Protein AF-A0A947VJC9-F1 (afdb_monomer_lite)

Structure (mmCIF, N/CA/C/O backbone):
data_AF-A0A947VJC9-F1
#
_entry.id   AF-A0A947VJC9-F1
#
loop_
_atom_site.group_PDB
_atom_site.id
_atom_site.type_symbol
_atom_site.label_atom_id
_atom_site.label_alt_id
_atom_site.label_comp_id
_atom_site.label_asym_id
_atom_site.label_entity_id
_atom_site.label_seq_id
_atom_site.pdbx_PDB_ins_code
_atom_site.Cartn_x
_atom_site.Cartn_y
_atom_site.Cartn_z
_atom_site.occupancy
_atom_site.B_iso_or_equiv
_atom_site.auth_seq_id
_atom_site.auth_comp_id
_atom_site.auth_asym_id
_atom_site.auth_atom_id
_atom_site.pdbx_PDB_model_num
ATOM 1 N N . MET A 1 1 ? -37.170 -2.877 5.486 1.00 34.12 1 MET A N 1
ATOM 2 C CA . MET A 1 1 ? -37.169 -4.333 5.222 1.00 34.12 1 MET A CA 1
ATOM 3 C C . MET A 1 1 ? -37.040 -5.030 6.568 1.00 34.12 1 MET A C 1
ATOM 5 O O . MET A 1 1 ? -36.328 -4.511 7.409 1.00 34.12 1 MET A O 1
ATOM 9 N N . LYS A 1 2 ? -37.844 -6.070 6.814 1.00 31.94 2 LYS A N 1
ATOM 10 C CA . LYS A 1 2 ? -38.142 -6.626 8.148 1.00 31.94 2 LYS A CA 1
ATOM 11 C C . LYS A 1 2 ? -36.897 -7.096 8.914 1.00 31.94 2 LYS A C 1
ATOM 13 O O . LYS A 1 2 ? -36.089 -7.818 8.334 1.00 31.94 2 LYS A O 1
ATOM 18 N N . ASP A 1 3 ? -36.850 -6.745 10.205 1.00 37.00 3 ASP A N 1
ATOM 19 C CA . ASP A 1 3 ? -36.039 -7.368 11.258 1.00 37.00 3 ASP A CA 1
ATOM 20 C C . ASP A 1 3 ? -35.996 -8.887 11.060 1.00 37.00 3 ASP A C 1
ATOM 22 O O . ASP A 1 3 ? -37.000 -9.583 11.232 1.00 37.00 3 ASP A O 1
ATOM 26 N N . LYS A 1 4 ? -34.836 -9.401 10.654 1.00 36.41 4 LYS A N 1
ATOM 27 C CA . LYS A 1 4 ? -34.482 -10.798 10.877 1.00 36.41 4 LYS A CA 1
ATOM 28 C C . LYS A 1 4 ? -33.610 -10.811 12.116 1.00 36.41 4 LYS A C 1
ATOM 30 O O . LYS A 1 4 ? -32.575 -10.152 12.118 1.00 36.41 4 LYS A O 1
ATOM 35 N N . ASP A 1 5 ? -34.053 -11.556 13.122 1.00 39.16 5 ASP A N 1
ATOM 36 C CA . ASP A 1 5 ? -33.359 -11.826 14.378 1.00 39.16 5 ASP A CA 1
ATOM 37 C C . ASP A 1 5 ? -31.853 -12.035 14.158 1.00 39.16 5 ASP A C 1
ATOM 39 O O . ASP A 1 5 ? -31.393 -13.120 13.784 1.00 39.16 5 ASP A O 1
ATOM 43 N N . GLN A 1 6 ? -31.075 -10.974 14.380 1.00 43.41 6 GLN A N 1
ATOM 44 C CA . GLN A 1 6 ? -29.622 -11.040 14.402 1.00 43.41 6 GLN A CA 1
ATOM 45 C C . GLN A 1 6 ? -29.234 -11.748 15.700 1.00 43.41 6 GLN A C 1
ATOM 47 O O . GLN A 1 6 ? -29.295 -11.177 16.789 1.00 43.41 6 GLN A O 1
ATOM 52 N N . LYS A 1 7 ? -28.892 -13.037 15.596 1.00 36.41 7 LYS A N 1
ATOM 53 C CA . LYS A 1 7 ? -28.404 -13.829 16.727 1.00 36.41 7 LYS A CA 1
ATOM 54 C C . LYS A 1 7 ? -27.118 -13.206 17.270 1.00 36.41 7 LYS A C 1
ATOM 56 O O . LYS A 1 7 ? -26.070 -13.280 16.637 1.00 36.41 7 LYS A O 1
ATOM 61 N N . LEU A 1 8 ? -27.211 -12.643 18.471 1.00 37.38 8 LEU A N 1
ATOM 62 C CA . LEU A 1 8 ? -26.071 -12.259 19.290 1.00 37.38 8 LEU A CA 1
ATOM 63 C C . LEU A 1 8 ? -25.320 -13.541 19.689 1.00 37.38 8 LEU A C 1
ATOM 65 O O . LEU A 1 8 ? -25.836 -14.345 20.465 1.00 37.38 8 LEU A O 1
ATOM 69 N N . ILE A 1 9 ? -24.128 -13.763 19.137 1.00 42.69 9 ILE A N 1
ATOM 70 C CA . ILE A 1 9 ? -23.233 -14.836 19.583 1.00 42.69 9 ILE A CA 1
ATOM 71 C C . ILE A 1 9 ? -22.059 -14.169 20.294 1.00 42.69 9 ILE A C 1
ATOM 73 O O . ILE A 1 9 ? -21.168 -13.619 19.652 1.00 42.69 9 ILE A O 1
ATOM 77 N N . ILE A 1 10 ? -22.080 -14.200 21.625 1.00 43.31 10 ILE A N 1
ATOM 78 C CA . ILE A 1 10 ? -20.975 -13.726 22.461 1.00 43.31 10 ILE A CA 1
ATOM 79 C C . ILE A 1 10 ? -19.990 -14.888 22.611 1.00 43.31 10 ILE A C 1
ATOM 81 O O . ILE A 1 10 ? -20.355 -15.947 23.120 1.00 43.31 10 ILE A O 1
ATOM 85 N N . VAL A 1 11 ? -18.749 -14.707 22.155 1.00 43.03 11 VAL A N 1
ATOM 86 C CA . VAL A 1 11 ? -17.674 -15.703 22.296 1.00 43.03 11 VAL A CA 1
ATOM 87 C C . VAL A 1 11 ? -16.457 -15.036 22.925 1.00 43.03 11 VAL A C 1
ATOM 89 O O . VAL A 1 11 ? -15.949 -14.059 22.390 1.00 43.03 11 VAL A O 1
ATOM 92 N N . ASN A 1 12 ? -15.970 -15.571 24.044 1.00 43.56 12 ASN A N 1
ATOM 93 C CA . ASN A 1 12 ? -14.820 -15.023 24.766 1.00 43.56 12 ASN A CA 1
ATOM 94 C C . ASN A 1 12 ? -13.503 -15.545 24.177 1.00 43.56 12 ASN A C 1
ATOM 96 O O . ASN A 1 12 ? -13.323 -16.758 24.056 1.00 43.56 12 ASN A O 1
ATOM 100 N N . ILE A 1 13 ? -12.566 -14.652 23.831 1.00 37.91 13 ILE A N 1
ATOM 101 C CA . ILE A 1 13 ? -11.264 -15.031 23.257 1.00 37.91 13 ILE A CA 1
ATOM 102 C C . ILE A 1 13 ? -10.127 -14.260 23.945 1.00 37.91 13 ILE A C 1
ATOM 104 O O . ILE A 1 13 ? -10.183 -13.047 24.129 1.00 37.91 13 ILE A O 1
ATOM 108 N N . ASN A 1 14 ? -9.072 -14.987 24.319 1.00 36.19 14 ASN A N 1
ATOM 109 C CA . ASN A 1 14 ? -7.915 -14.493 25.068 1.00 36.19 14 ASN A CA 1
ATOM 110 C C . ASN A 1 14 ? -6.825 -13.953 24.117 1.00 36.19 14 ASN A C 1
ATOM 112 O O . ASN A 1 14 ? -6.162 -14.748 23.449 1.00 36.19 14 ASN A O 1
ATOM 116 N N . LYS A 1 15 ? -6.585 -12.632 24.064 1.00 40.75 15 LYS A N 1
ATOM 117 C CA . LYS A 1 15 ? -5.381 -12.037 23.436 1.00 40.75 15 LYS A CA 1
ATOM 118 C C . LYS A 1 15 ? -4.952 -10.754 24.162 1.00 40.75 15 LYS A C 1
ATOM 120 O O . LYS A 1 15 ? -5.742 -9.834 24.335 1.00 40.75 15 LYS A O 1
ATOM 125 N N . GLY A 1 16 ? -3.684 -10.690 24.576 1.00 34.56 16 GLY A N 1
ATOM 126 C CA . GLY A 1 16 ? -3.100 -9.533 25.264 1.00 34.56 16 GLY A CA 1
ATOM 127 C C . GLY A 1 16 ? -2.801 -8.365 24.316 1.00 34.56 16 GLY A C 1
ATOM 128 O O . GLY A 1 16 ? -2.115 -8.548 23.312 1.00 34.56 16 GLY A O 1
ATOM 129 N N . GLY A 1 17 ? -3.294 -7.169 24.655 1.00 36.22 17 GLY A N 1
ATOM 130 C CA . GLY A 1 17 ? -3.069 -5.909 23.934 1.00 36.22 17 GLY A CA 1
ATOM 131 C C . GLY A 1 17 ? -2.468 -4.801 24.814 1.00 36.22 17 GLY A C 1
ATOM 132 O O . GLY A 1 17 ? -2.410 -4.926 26.039 1.00 36.22 17 GLY A O 1
ATOM 133 N N . LEU A 1 18 ? -1.989 -3.729 24.170 1.00 40.00 18 LEU A N 1
ATOM 134 C CA . LEU A 1 18 ? -1.391 -2.544 24.803 1.00 40.00 18 LEU A CA 1
ATOM 135 C C . LEU A 1 18 ? -2.399 -1.802 25.696 1.00 40.00 18 LEU A C 1
ATOM 137 O O . LEU A 1 18 ? -3.535 -1.576 25.296 1.00 40.00 18 LEU A O 1
ATOM 141 N N . ARG A 1 19 ? -1.954 -1.420 26.899 1.00 44.56 19 ARG A N 1
ATOM 142 C CA . ARG A 1 19 ? -2.780 -0.851 27.974 1.00 44.56 19 ARG A CA 1
ATOM 143 C C . ARG A 1 19 ? -2.652 0.672 28.027 1.00 44.56 19 ARG A C 1
ATOM 145 O O . ARG A 1 19 ? -1.543 1.196 27.940 1.00 44.56 19 ARG A O 1
ATOM 152 N N . MET A 1 20 ? -3.764 1.368 28.240 1.00 46.03 20 MET A N 1
ATOM 153 C CA . MET A 1 20 ? -3.780 2.774 28.653 1.00 46.03 20 MET A CA 1
ATOM 154 C C . MET A 1 20 ? -4.302 2.892 30.086 1.00 46.03 20 MET A C 1
ATOM 156 O O . MET A 1 20 ? -5.408 2.440 30.395 1.00 46.03 20 MET A O 1
ATOM 160 N N . GLU A 1 21 ? -3.508 3.495 30.973 1.00 45.31 21 GLU A N 1
ATOM 161 C CA . GLU A 1 21 ? -3.906 3.759 32.357 1.00 45.31 21 GLU A CA 1
ATOM 162 C C . GLU A 1 21 ? -5.056 4.780 32.391 1.00 45.31 21 GLU A C 1
ATOM 164 O O . GLU A 1 21 ? -4.903 5.920 31.968 1.00 45.31 21 GLU A O 1
ATOM 169 N N . GLY A 1 22 ? -6.229 4.357 32.876 1.00 63.53 22 GLY A N 1
ATOM 170 C CA . GLY A 1 22 ? -7.389 5.227 33.127 1.00 63.53 22 GLY A CA 1
ATOM 171 C C . GLY A 1 22 ? -8.618 4.962 32.252 1.00 63.53 22 GLY A C 1
ATOM 172 O O . GLY A 1 22 ? -9.729 5.145 32.740 1.00 63.53 22 GLY A O 1
ATOM 173 N N . GLN A 1 23 ? -8.450 4.455 31.027 1.00 78.75 23 GLN A N 1
ATOM 174 C CA . GLN A 1 23 ? -9.573 4.111 30.139 1.00 78.75 23 GLN A CA 1
ATOM 175 C C . GLN A 1 23 ? -10.245 2.786 30.537 1.00 78.75 23 GLN A C 1
ATOM 177 O O . GLN A 1 23 ? -9.590 1.841 30.989 1.00 78.75 23 GLN A O 1
ATOM 182 N N . LEU A 1 24 ? -11.563 2.708 30.376 1.00 87.94 24 LEU A N 1
ATOM 183 C CA . LEU A 1 24 ? -12.359 1.499 30.599 1.00 87.94 24 LEU A CA 1
ATOM 184 C C . LEU A 1 24 ? -12.407 0.637 29.335 1.00 87.94 24 LEU A C 1
ATOM 186 O O . LEU A 1 24 ? -12.288 -0.585 29.444 1.00 87.94 24 LEU A O 1
ATOM 190 N N . ILE A 1 25 ? -12.518 1.259 28.159 1.00 91.19 25 ILE A N 1
ATOM 191 C CA . ILE A 1 25 ? -12.404 0.600 26.854 1.00 91.19 25 ILE A CA 1
ATOM 192 C C . ILE A 1 25 ? -10.943 0.706 26.407 1.00 91.19 25 ILE A C 1
ATOM 194 O O . ILE A 1 25 ? -10.449 1.787 26.112 1.00 91.19 25 ILE A O 1
ATOM 198 N N . GLN A 1 26 ? -10.230 -0.418 26.381 1.00 88.75 26 GLN A N 1
ATOM 199 C CA . GLN A 1 26 ? -8.794 -0.455 26.084 1.00 88.75 26 GLN A CA 1
ATOM 200 C C . GLN A 1 26 ? -8.506 -0.526 24.581 1.00 88.75 26 GLN A C 1
ATOM 202 O O . GLN A 1 26 ? -7.529 0.050 24.107 1.00 88.75 26 GLN A O 1
ATOM 207 N N . LYS A 1 27 ? -9.337 -1.258 23.831 1.00 90.75 27 LYS A N 1
ATOM 208 C CA . LYS A 1 27 ? -9.209 -1.430 22.378 1.00 90.75 27 LYS A CA 1
ATOM 209 C C . LYS A 1 27 ? -10.552 -1.860 21.798 1.00 90.75 27 LYS A C 1
ATOM 211 O O . LYS A 1 27 ? -11.236 -2.687 22.397 1.00 90.75 27 LYS A O 1
ATOM 216 N N . VAL A 1 28 ? -10.883 -1.365 20.613 1.00 94.38 28 VAL A N 1
ATOM 217 C CA . VAL A 1 28 ? -11.927 -1.937 19.754 1.00 94.38 28 VAL A CA 1
ATOM 218 C C . VAL A 1 28 ? -11.266 -2.302 18.436 1.00 94.38 28 VAL A C 1
ATOM 220 O O . VAL A 1 28 ? -10.436 -1.548 17.935 1.00 94.38 28 VAL A O 1
ATOM 223 N N . THR A 1 29 ? -11.565 -3.481 17.909 1.00 94.88 29 THR A N 1
ATOM 224 C CA . THR A 1 29 ? -11.017 -3.947 16.632 1.00 94.88 29 THR A CA 1
ATOM 225 C C . THR A 1 29 ? -12.048 -4.768 15.887 1.00 94.88 29 THR A C 1
ATOM 227 O O . THR A 1 29 ? -13.005 -5.274 16.477 1.00 94.88 29 THR A O 1
ATOM 230 N N . VAL A 1 30 ? -11.818 -4.886 14.591 1.00 97.06 30 VAL A N 1
ATOM 231 C CA . VAL A 1 30 ? -12.555 -5.751 13.684 1.00 97.06 30 VAL A CA 1
ATOM 232 C C . VAL A 1 30 ? -11.605 -6.822 13.131 1.00 97.06 30 VAL A C 1
ATOM 234 O O . VAL A 1 30 ? -10.379 -6.684 13.232 1.00 97.06 30 VAL A O 1
ATOM 237 N N . ASP A 1 31 ? -12.127 -7.930 12.612 1.00 96.62 31 ASP A N 1
ATOM 238 C CA . ASP A 1 31 ? -11.303 -9.076 12.204 1.00 96.62 31 ASP A CA 1
ATOM 239 C C . ASP A 1 31 ? -10.547 -8.868 10.886 1.00 96.62 31 ASP A C 1
ATOM 241 O O . ASP A 1 31 ? -9.434 -9.377 10.752 1.00 96.62 31 ASP A O 1
ATOM 245 N N . LYS A 1 32 ? -11.083 -8.054 9.972 1.00 98.19 32 LYS A N 1
ATOM 246 C CA . LYS A 1 32 ? -10.480 -7.713 8.676 1.00 98.19 32 LYS A CA 1
ATOM 247 C C . LYS A 1 32 ? -10.286 -6.211 8.477 1.00 98.19 32 LYS A C 1
ATOM 249 O O . LYS A 1 32 ? -11.039 -5.406 9.021 1.00 98.19 32 LYS A O 1
ATOM 254 N N . ALA A 1 33 ? -9.307 -5.847 7.650 1.00 97.94 33 ALA A N 1
ATOM 255 C CA . ALA A 1 33 ? -9.028 -4.465 7.246 1.00 97.94 33 ALA A CA 1
ATOM 256 C C . ALA A 1 33 ? -10.012 -3.899 6.202 1.00 97.94 33 ALA A C 1
ATOM 258 O O . ALA A 1 33 ? -10.068 -2.682 6.013 1.00 97.94 33 ALA A O 1
ATOM 259 N N . GLN A 1 34 ? -10.742 -4.772 5.504 1.00 97.81 34 GLN A N 1
ATOM 260 C CA . GLN A 1 34 ? -11.760 -4.437 4.512 1.00 97.81 34 GLN A CA 1
ATOM 261 C C . GLN A 1 34 ? -12.725 -5.617 4.344 1.00 97.81 34 GLN A C 1
ATOM 263 O O . GLN A 1 34 ? -12.320 -6.773 4.503 1.00 97.81 34 GLN A O 1
ATOM 268 N N . TYR A 1 35 ? -13.987 -5.321 4.029 1.00 98.25 35 TYR A N 1
ATOM 269 C CA . TYR A 1 35 ? -15.042 -6.320 3.862 1.00 98.25 35 TYR A CA 1
ATOM 270 C C . TYR A 1 35 ? -15.726 -6.227 2.501 1.00 98.25 35 TYR A C 1
ATOM 272 O O . TYR A 1 35 ? -15.687 -5.196 1.825 1.00 98.25 35 TYR A O 1
ATOM 280 N N . HIS A 1 36 ? -16.423 -7.304 2.156 1.00 97.56 36 HIS A N 1
ATOM 281 C CA . HIS A 1 36 ? -17.307 -7.401 1.001 1.00 97.56 36 HIS A CA 1
ATOM 282 C C . HIS A 1 36 ? -18.792 -7.465 1.410 1.00 97.56 36 HIS A C 1
ATOM 284 O O . HIS A 1 36 ? -19.112 -7.840 2.546 1.00 97.56 36 HIS A O 1
ATOM 290 N N . PRO A 1 37 ? -19.725 -7.118 0.500 1.00 97.81 37 PRO A N 1
ATOM 291 C CA . PRO A 1 37 ? -21.156 -7.195 0.778 1.00 97.81 37 PRO A CA 1
ATOM 292 C C . PRO A 1 37 ? -21.568 -8.602 1.248 1.00 97.81 37 PRO A C 1
ATOM 294 O O . PRO A 1 37 ? -21.155 -9.611 0.675 1.00 97.81 37 PRO A O 1
ATOM 297 N N . GLY A 1 38 ? -22.403 -8.686 2.288 1.00 96.88 38 GLY A N 1
ATOM 298 C CA . GLY A 1 38 ? -22.889 -9.959 2.841 1.00 96.88 38 GLY A CA 1
ATOM 299 C C . GLY A 1 38 ? -21.963 -10.653 3.849 1.00 96.88 38 GLY A C 1
ATOM 300 O O . GLY A 1 38 ? -22.408 -11.601 4.511 1.00 96.88 38 GLY A O 1
ATOM 301 N N . GLU A 1 39 ? -20.712 -10.202 3.994 1.00 97.56 39 GLU A N 1
ATOM 302 C CA . GLU A 1 39 ? -19.786 -10.737 4.994 1.00 97.56 39 GLU A CA 1
ATOM 303 C C . GLU A 1 39 ? -20.212 -10.398 6.432 1.00 97.56 39 GLU A C 1
ATOM 305 O O . GLU A 1 39 ? -21.032 -9.514 6.694 1.00 97.56 39 GLU A O 1
ATOM 310 N N . TRP A 1 40 ? -19.643 -11.130 7.388 1.00 97.56 40 TRP A N 1
ATOM 311 C CA . TRP A 1 40 ? -19.801 -10.854 8.811 1.00 97.56 40 TRP A CA 1
ATOM 312 C C . TRP A 1 40 ? -18.608 -10.056 9.319 1.00 97.56 40 TRP A C 1
ATOM 314 O O . TRP A 1 40 ? -17.470 -10.488 9.162 1.00 97.56 40 TRP A O 1
ATOM 324 N N . VAL A 1 41 ? -18.885 -8.939 9.985 1.00 97.75 41 VAL A N 1
ATOM 325 C CA . VAL A 1 41 ? -17.895 -8.175 10.747 1.00 97.75 41 VAL A CA 1
ATOM 326 C C . VAL A 1 41 ? -17.874 -8.720 12.168 1.00 97.75 41 VAL A C 1
ATOM 328 O O . VAL A 1 41 ? -18.897 -8.669 12.862 1.00 97.75 41 VAL A O 1
ATOM 331 N N . LYS A 1 42 ? -16.726 -9.225 12.622 1.00 97.38 42 LYS A N 1
ATOM 332 C CA . LYS A 1 42 ? -16.504 -9.605 14.020 1.00 97.38 42 LYS A CA 1
ATOM 333 C C . LYS A 1 42 ? -15.892 -8.425 14.765 1.00 97.38 42 LYS A C 1
ATOM 335 O O . LYS A 1 42 ? -14.744 -8.058 14.546 1.00 97.38 42 LYS A O 1
ATOM 340 N N . ILE A 1 43 ? -16.651 -7.867 15.695 1.00 96.94 43 ILE A N 1
ATOM 341 C CA . ILE A 1 43 ? -16.249 -6.741 16.536 1.00 96.94 43 ILE A CA 1
ATOM 342 C C . ILE A 1 43 ? -15.754 -7.283 17.876 1.00 96.94 43 ILE A C 1
ATOM 344 O O . ILE A 1 43 ? -16.488 -7.994 18.560 1.00 96.94 43 ILE A O 1
ATOM 348 N N . GLU A 1 44 ? -14.539 -6.918 18.281 1.00 95.00 44 GLU A N 1
ATOM 349 C CA . GLU A 1 44 ? -13.958 -7.297 19.573 1.00 95.00 44 GLU A CA 1
ATOM 350 C C . GLU A 1 44 ? -13.663 -6.048 20.413 1.00 95.00 44 GLU A C 1
ATOM 352 O O . GLU A 1 44 ? -12.865 -5.190 20.030 1.00 95.00 44 GLU A O 1
ATOM 357 N N . ILE A 1 45 ? -14.306 -5.955 21.578 1.00 94.38 45 ILE A N 1
ATOM 358 C CA . ILE A 1 45 ? -14.205 -4.838 22.521 1.00 94.38 45 ILE A CA 1
ATOM 359 C C . ILE A 1 45 ? -13.425 -5.313 23.745 1.00 94.38 45 ILE A C 1
ATOM 361 O O . ILE A 1 45 ? -13.931 -6.083 24.559 1.00 94.38 45 ILE A O 1
ATOM 365 N N . PHE A 1 46 ? -12.195 -4.843 23.900 1.00 91.50 46 PHE A N 1
ATOM 366 C CA . PHE A 1 46 ? -11.343 -5.157 25.041 1.00 91.50 46 PHE A CA 1
ATOM 367 C C . PHE A 1 46 ? -11.578 -4.136 26.145 1.00 91.50 46 PHE A C 1
ATOM 369 O O . PHE A 1 46 ? -11.366 -2.936 25.953 1.00 91.50 46 PHE A O 1
ATOM 376 N N . LEU A 1 47 ? -12.001 -4.614 27.312 1.00 89.06 47 LEU A N 1
ATOM 377 C CA . LEU A 1 47 ? -12.197 -3.778 28.491 1.00 89.06 47 LEU A CA 1
ATOM 378 C C . LEU A 1 47 ? -10.985 -3.865 29.422 1.00 89.06 47 LEU A C 1
ATOM 380 O O . LEU A 1 47 ? -10.152 -4.766 29.318 1.00 89.06 47 LEU A O 1
ATOM 384 N N . LYS A 1 48 ? -10.884 -2.914 30.351 1.00 86.88 48 LYS A N 1
ATOM 385 C CA . LYS A 1 48 ? -9.830 -2.897 31.368 1.00 86.88 48 LYS A CA 1
ATOM 386 C C . LYS A 1 48 ? -9.803 -4.211 32.161 1.00 86.88 48 LYS A C 1
ATOM 388 O O . LYS A 1 48 ? -10.832 -4.704 32.616 1.00 86.88 48 LYS A O 1
ATOM 393 N N . GLU A 1 49 ? -8.608 -4.752 32.381 1.00 81.94 49 GLU A N 1
ATOM 394 C CA . GLU A 1 49 ? -8.425 -5.953 33.200 1.00 81.94 49 GLU A CA 1
ATOM 395 C C . GLU A 1 49 ? -8.992 -5.751 34.617 1.00 81.94 49 GLU A C 1
ATOM 397 O O . GLU A 1 49 ? -8.831 -4.690 35.226 1.00 81.94 49 GLU A O 1
ATOM 402 N N . GLY A 1 50 ? -9.696 -6.763 35.134 1.00 78.81 50 GLY A N 1
ATOM 403 C CA . GLY A 1 50 ? -10.338 -6.707 36.450 1.00 78.81 50 GLY A CA 1
ATOM 404 C C . GLY A 1 50 ? -11.580 -5.810 36.527 1.00 78.81 50 GLY A C 1
ATOM 405 O O . GLY A 1 50 ? -12.132 -5.651 37.618 1.00 78.81 50 GLY A O 1
ATOM 406 N N . ILE A 1 51 ? -12.056 -5.245 35.406 1.00 80.81 51 ILE A N 1
ATOM 407 C CA . ILE A 1 51 ? -13.290 -4.443 35.375 1.00 80.81 51 ILE A CA 1
ATOM 408 C C . ILE A 1 51 ? -14.497 -5.234 35.879 1.00 80.81 51 ILE A C 1
ATOM 410 O O . ILE A 1 51 ? -15.357 -4.659 36.541 1.00 80.81 51 ILE A O 1
ATOM 414 N N . SER A 1 52 ? -14.517 -6.553 35.653 1.00 78.44 52 SER A N 1
ATOM 415 C CA . SER A 1 52 ? -15.591 -7.453 36.077 1.00 78.44 52 SER A CA 1
ATOM 416 C C . SER A 1 52 ? -15.898 -7.342 37.570 1.00 78.44 52 SER A C 1
ATOM 418 O O . SER A 1 52 ? -17.064 -7.313 37.964 1.00 78.44 52 SER A O 1
ATOM 420 N N . ASN A 1 53 ? -14.875 -7.147 38.402 1.00 79.19 53 ASN A N 1
ATOM 421 C CA . ASN A 1 53 ? -15.028 -6.981 39.848 1.00 79.19 53 ASN A CA 1
ATOM 422 C C . ASN A 1 53 ? -15.806 -5.708 40.227 1.00 79.19 53 ASN A C 1
ATOM 424 O O . ASN A 1 53 ? -16.497 -5.697 41.245 1.00 79.19 53 ASN A O 1
ATOM 428 N N . ASN A 1 54 ? -15.751 -4.672 39.385 1.00 80.44 54 ASN A N 1
ATOM 429 C CA . ASN A 1 54 ? -16.274 -3.329 39.650 1.00 80.44 54 ASN A CA 1
ATOM 430 C C . ASN A 1 54 ? -17.568 -2.990 38.890 1.00 80.44 54 ASN A C 1
ATOM 432 O O . ASN A 1 54 ? -18.095 -1.888 39.071 1.00 80.44 54 ASN A O 1
ATOM 436 N N . ILE A 1 55 ? -18.064 -3.908 38.051 1.00 82.62 55 ILE A N 1
ATOM 437 C CA . ILE A 1 55 ? -19.344 -3.764 37.348 1.00 82.62 55 ILE A CA 1
ATOM 438 C C . ILE A 1 55 ? -20.485 -3.768 38.363 1.00 82.62 55 ILE A C 1
ATOM 440 O O . ILE A 1 55 ? -20.614 -4.709 39.162 1.00 82.62 55 ILE A O 1
ATOM 444 N N . THR A 1 56 ? -21.326 -2.738 38.284 1.00 83.56 56 THR A N 1
ATOM 445 C CA . THR A 1 56 ? -22.627 -2.667 38.946 1.00 83.56 56 THR A CA 1
ATOM 446 C C . THR A 1 56 ? -23.712 -2.552 37.877 1.00 83.56 56 THR A C 1
ATOM 448 O O . THR A 1 56 ? -24.026 -3.546 37.234 1.00 83.56 56 THR A O 1
ATOM 451 N N . ASN A 1 57 ? -24.266 -1.368 37.637 1.00 85.50 57 ASN A N 1
ATOM 452 C CA . ASN A 1 57 ? -25.245 -1.122 36.581 1.00 85.50 57 ASN A CA 1
ATOM 453 C C . ASN A 1 57 ? -24.550 -0.462 35.383 1.00 85.50 57 ASN A C 1
ATOM 455 O O . ASN A 1 57 ? -24.779 0.715 35.079 1.00 85.50 57 ASN A O 1
ATOM 459 N N . ASP A 1 58 ? -23.635 -1.219 34.783 1.00 91.44 58 ASP A N 1
ATOM 460 C CA . ASP A 1 58 ? -22.762 -0.771 33.705 1.00 91.44 58 ASP A CA 1
ATOM 461 C C . ASP A 1 58 ? -23.226 -1.386 32.377 1.00 91.44 58 ASP A C 1
ATOM 463 O O . ASP A 1 58 ? -23.608 -2.561 32.311 1.00 91.44 58 ASP A O 1
ATOM 467 N N . ASN A 1 59 ? -23.196 -0.593 31.312 1.00 93.06 59 ASN A N 1
ATOM 468 C CA . ASN A 1 59 ? -23.696 -0.965 29.993 1.00 93.06 59 ASN A CA 1
ATOM 469 C C . ASN A 1 59 ? -22.758 -0.481 28.882 1.00 93.06 59 ASN A C 1
ATOM 471 O O . ASN A 1 59 ? -22.221 0.627 28.935 1.00 93.06 59 ASN A O 1
ATOM 475 N N . LEU A 1 60 ? -22.585 -1.316 27.857 1.00 94.00 60 LEU A N 1
ATOM 476 C CA . LEU A 1 60 ? -21.956 -0.930 26.597 1.00 94.00 60 LEU A CA 1
ATOM 477 C C . LEU A 1 60 ? -23.035 -0.635 25.569 1.00 94.00 60 LEU A C 1
ATOM 479 O O . LEU A 1 60 ? -23.870 -1.490 25.285 1.00 94.00 60 LEU A O 1
ATOM 483 N N . LYS A 1 61 ? -22.977 0.546 24.967 1.00 96.25 61 LYS A N 1
ATOM 484 C CA . LYS A 1 61 ? -23.735 0.856 23.761 1.00 96.25 61 LYS A CA 1
ATOM 485 C C . LYS A 1 61 ? -22.823 0.695 22.551 1.00 96.25 61 LYS A C 1
ATOM 487 O O . LYS A 1 61 ? -21.745 1.286 22.538 1.00 96.25 61 LYS A O 1
ATOM 492 N N . VAL A 1 62 ? -23.252 -0.095 21.572 1.00 96.88 62 VAL A N 1
ATOM 493 C CA . VAL A 1 62 ? -22.516 -0.371 20.329 1.00 96.88 62 VAL A CA 1
ATOM 494 C C . VAL A 1 62 ? -23.347 0.144 19.162 1.00 96.88 62 VAL A C 1
ATOM 496 O O . VAL A 1 62 ? -24.481 -0.301 18.974 1.00 96.88 62 VAL A O 1
ATOM 499 N N . GLU A 1 63 ? -22.797 1.087 18.402 1.00 97.62 63 GLU A N 1
ATOM 500 C CA . GLU A 1 63 ? -23.478 1.755 17.290 1.00 97.62 63 GLU A CA 1
ATOM 501 C C . GLU A 1 63 ? -22.657 1.598 15.996 1.00 97.62 63 GLU A C 1
ATOM 503 O O . GLU A 1 63 ? -21.456 1.873 15.998 1.00 97.62 63 GLU A O 1
ATOM 508 N N . ILE A 1 64 ? -23.301 1.157 14.907 1.00 97.94 64 ILE A N 1
ATOM 509 C CA . ILE A 1 64 ? -22.734 1.150 13.545 1.00 97.94 64 ILE A CA 1
ATOM 510 C C . ILE A 1 64 ? -23.494 2.174 12.711 1.00 97.94 64 ILE A C 1
ATOM 512 O O . ILE A 1 64 ? -24.713 2.064 12.532 1.00 97.94 64 ILE A O 1
ATOM 516 N N . ASN A 1 65 ? -22.763 3.170 12.219 1.00 96.31 65 ASN A N 1
ATOM 517 C CA . ASN A 1 65 ? -23.323 4.434 11.759 1.00 96.31 65 ASN A CA 1
ATOM 518 C C . ASN A 1 65 ? -22.735 4.846 10.407 1.00 96.31 65 ASN A C 1
ATOM 520 O O . ASN A 1 65 ? -21.548 4.659 10.164 1.00 96.31 65 ASN A O 1
ATOM 524 N N . ASP A 1 66 ? -23.529 5.525 9.593 1.00 94.88 66 ASP A N 1
ATOM 525 C CA . ASP A 1 66 ? -23.059 6.369 8.495 1.00 94.88 66 ASP A CA 1
ATOM 526 C C . ASP A 1 66 ? -23.605 7.775 8.732 1.00 94.88 66 ASP A C 1
ATOM 528 O O . ASP A 1 66 ? -24.813 8.005 8.642 1.00 94.88 66 ASP A O 1
ATOM 532 N N . LEU A 1 67 ? -22.717 8.702 9.097 1.00 92.50 67 LEU A N 1
ATOM 533 C CA . LEU A 1 67 ? -23.107 10.002 9.647 1.00 92.50 67 LEU A CA 1
ATOM 534 C C . LEU A 1 67 ? -24.170 9.823 10.753 1.00 92.50 67 LEU A C 1
ATOM 536 O O . LEU A 1 67 ? -23.923 9.127 11.740 1.00 92.50 67 LEU A O 1
ATOM 540 N N . ASP A 1 68 ? -25.344 10.431 10.580 1.00 91.00 68 ASP A N 1
ATOM 541 C CA . ASP A 1 68 ? -26.460 10.380 11.526 1.00 91.00 68 ASP A CA 1
ATOM 542 C C . ASP A 1 68 ? -27.354 9.140 11.349 1.00 91.00 68 ASP A C 1
ATOM 544 O O . ASP A 1 68 ? -28.200 8.853 12.204 1.00 91.00 68 ASP A O 1
ATOM 548 N N . TYR A 1 69 ? -27.188 8.394 10.253 1.00 93.38 69 TYR A N 1
ATOM 549 C CA . TYR A 1 69 ? -27.961 7.187 9.994 1.00 93.38 69 TYR A CA 1
ATOM 550 C C . TYR A 1 69 ? -27.375 6.000 10.766 1.00 93.38 69 TYR A C 1
ATOM 552 O O . TYR A 1 69 ? -26.190 5.686 10.661 1.00 93.38 69 TYR A O 1
ATOM 560 N N . ARG A 1 70 ? -28.217 5.312 11.544 1.00 93.75 70 ARG A N 1
ATOM 561 C CA . ARG A 1 70 ? -27.815 4.166 12.373 1.00 93.75 70 ARG A CA 1
ATOM 562 C C . ARG A 1 70 ? -28.265 2.864 11.727 1.00 93.75 70 ARG A C 1
ATOM 564 O O . ARG A 1 70 ? -29.463 2.609 11.635 1.00 93.75 70 ARG A O 1
ATOM 571 N N . PHE A 1 71 ? -27.303 2.034 11.343 1.00 93.81 71 PHE A N 1
ATOM 572 C CA . PHE A 1 71 ? -27.535 0.697 10.792 1.00 93.81 71 PHE A CA 1
ATOM 573 C C . PHE A 1 71 ? -27.678 -0.365 11.875 1.00 93.81 71 PHE A C 1
ATOM 575 O O . PHE A 1 71 ? -28.423 -1.330 11.718 1.00 93.81 71 PHE A O 1
ATOM 582 N N . TYR A 1 72 ? -26.956 -0.189 12.976 1.00 93.31 72 TYR A N 1
ATOM 583 C CA . TYR A 1 72 ? -26.986 -1.094 14.111 1.00 93.31 72 TYR A CA 1
ATOM 584 C C . TYR A 1 72 ? -26.875 -0.291 15.398 1.00 93.31 72 TYR A C 1
ATOM 586 O O . TYR A 1 72 ? -26.099 0.659 15.488 1.00 93.31 72 TYR A O 1
ATOM 594 N N . ASN A 1 73 ? -27.662 -0.668 16.397 1.00 93.94 73 ASN A N 1
ATOM 595 C CA . ASN A 1 73 ? -27.619 -0.062 17.716 1.00 93.94 73 ASN A CA 1
ATOM 596 C C . ASN A 1 73 ? -28.067 -1.099 18.741 1.00 93.94 73 ASN A C 1
ATOM 598 O O . ASN A 1 73 ? -29.231 -1.497 18.746 1.00 93.94 73 ASN A O 1
ATOM 602 N N . THR A 1 74 ? -27.154 -1.502 19.617 1.00 93.19 74 THR A N 1
ATOM 603 C CA . THR A 1 74 ? -27.451 -2.435 20.704 1.00 93.19 74 THR A CA 1
ATOM 604 C C . THR A 1 74 ? -26.902 -1.926 22.028 1.00 93.19 74 THR A C 1
ATOM 606 O O . THR A 1 74 ? -25.958 -1.132 22.079 1.00 93.19 74 THR A O 1
ATOM 609 N N . GLU A 1 75 ? -27.511 -2.393 23.109 1.00 92.56 75 GLU A N 1
ATOM 610 C CA . GLU A 1 75 ? -27.099 -2.115 24.475 1.00 92.56 75 GLU A CA 1
ATOM 611 C C . GLU A 1 75 ? -26.850 -3.441 25.195 1.00 92.56 75 GLU A C 1
ATOM 613 O O . GLU A 1 75 ? -27.723 -4.304 25.262 1.00 92.56 75 GLU A O 1
ATOM 618 N N . ILE A 1 76 ? -25.647 -3.598 25.738 1.00 89.44 76 ILE A N 1
ATOM 619 C CA . ILE A 1 76 ? -25.188 -4.808 26.414 1.00 89.44 76 ILE A CA 1
ATOM 620 C C . ILE A 1 76 ? -25.056 -4.491 27.896 1.00 89.44 76 ILE A C 1
ATOM 622 O O . ILE A 1 76 ? -24.244 -3.649 28.289 1.00 89.44 76 ILE A O 1
ATOM 626 N N . ARG A 1 77 ? -25.828 -5.180 28.734 1.00 88.44 77 ARG A N 1
ATOM 627 C CA . ARG A 1 77 ? -25.729 -5.057 30.190 1.00 88.44 77 ARG A CA 1
ATOM 628 C C . ARG A 1 77 ? -24.568 -5.901 30.693 1.00 88.44 77 ARG A C 1
ATOM 630 O O . ARG A 1 77 ? -24.633 -7.125 30.700 1.00 88.44 77 ARG A O 1
ATOM 637 N N . LEU A 1 78 ? -23.503 -5.251 31.152 1.00 85.12 78 LEU A N 1
ATOM 638 C CA . LEU A 1 78 ? -22.280 -5.956 31.535 1.00 85.12 78 LEU A CA 1
ATOM 639 C C . LEU A 1 78 ? -22.439 -6.787 32.815 1.00 85.12 78 LEU A C 1
ATOM 641 O O . LEU A 1 78 ? -21.691 -7.740 33.022 1.00 85.12 78 LEU A O 1
ATOM 645 N N . ILE A 1 79 ? -23.423 -6.465 33.662 1.00 82.31 79 ILE A N 1
ATOM 646 C CA . ILE A 1 79 ? -23.727 -7.255 34.864 1.00 82.31 79 ILE A CA 1
ATOM 647 C C . ILE A 1 79 ? -24.129 -8.695 34.527 1.00 82.31 79 ILE A C 1
ATOM 649 O O . ILE A 1 79 ? -23.795 -9.610 35.276 1.00 82.31 79 ILE A O 1
ATOM 653 N N . GLU A 1 80 ? -24.775 -8.899 33.378 1.00 80.00 80 GLU A N 1
ATOM 654 C CA . GLU A 1 80 ? -25.206 -10.213 32.889 1.00 80.00 80 GLU A CA 1
ATOM 655 C C . GLU A 1 80 ? -24.017 -11.052 32.395 1.00 80.00 80 GLU A C 1
ATOM 657 O O . GLU A 1 80 ? -24.105 -12.272 32.350 1.00 80.00 80 GLU A O 1
ATOM 662 N N . LEU A 1 81 ? -22.880 -10.408 32.101 1.00 76.69 81 LEU A N 1
ATOM 663 C CA . LEU A 1 81 ? -21.658 -11.028 31.576 1.00 76.69 81 LEU A CA 1
ATOM 664 C C . LEU A 1 81 ? -20.525 -11.089 32.613 1.00 76.69 81 LEU A C 1
ATOM 666 O O . LEU A 1 81 ? -19.398 -11.454 32.285 1.00 76.69 81 LEU A O 1
ATOM 670 N N . LYS A 1 82 ? -20.783 -10.714 33.874 1.00 74.31 82 LYS A N 1
ATOM 671 C CA . LYS A 1 82 ? -19.745 -10.512 34.901 1.00 74.31 82 LYS A CA 1
ATOM 672 C C . LYS A 1 82 ? -18.844 -11.735 35.129 1.00 74.31 82 LYS A C 1
ATOM 674 O O . LYS A 1 82 ? -17.655 -11.550 35.372 1.00 74.31 82 LYS A O 1
ATOM 679 N N . GLN A 1 83 ? -19.394 -12.951 35.063 1.00 65.81 83 GLN A N 1
ATOM 680 C CA . GLN A 1 83 ? -18.630 -14.200 35.236 1.00 65.81 83 GLN A CA 1
ATOM 681 C C . GLN A 1 83 ? -17.866 -14.615 33.968 1.00 65.81 83 GLN A C 1
ATOM 683 O O . GLN A 1 83 ? -16.840 -15.283 34.066 1.00 65.81 83 GLN A O 1
ATOM 688 N N . ASP A 1 84 ? -18.333 -14.168 32.803 1.00 65.81 84 ASP A N 1
ATOM 689 C CA . ASP A 1 84 ? -17.814 -14.549 31.489 1.00 65.81 84 ASP A CA 1
ATOM 690 C C . ASP A 1 84 ? -16.798 -13.542 30.928 1.00 65.81 84 ASP A C 1
ATOM 692 O O . ASP A 1 84 ? -16.057 -13.852 29.995 1.00 65.81 84 ASP A O 1
ATOM 696 N N . LEU A 1 85 ? -16.720 -12.341 31.512 1.00 67.31 85 LEU A N 1
ATOM 697 C CA . LEU A 1 85 ? -15.773 -11.284 31.154 1.00 67.31 85 LEU A CA 1
ATOM 698 C C . LEU A 1 85 ? -14.336 -11.675 31.524 1.00 67.31 85 LEU A C 1
ATOM 700 O O . LEU A 1 85 ? -13.778 -11.243 32.533 1.00 67.31 85 LEU A O 1
ATOM 704 N N . THR A 1 86 ? -13.734 -12.499 30.670 1.00 62.91 86 THR A N 1
ATOM 705 C CA . THR A 1 86 ? -12.352 -12.962 30.814 1.00 62.91 86 THR A CA 1
ATOM 706 C C . THR A 1 86 ? -11.351 -12.026 30.137 1.00 62.91 86 THR A C 1
ATOM 708 O O . THR A 1 86 ? -10.220 -11.948 30.610 1.00 62.91 86 THR A O 1
ATOM 711 N N . SER A 1 87 ? -11.732 -11.286 29.078 1.00 70.38 87 SER A N 1
ATOM 712 C CA . SER A 1 87 ? -10.856 -10.302 28.395 1.00 70.38 87 SER A CA 1
ATOM 713 C C . SER A 1 87 ? -11.551 -9.337 27.414 1.00 70.38 87 SER A C 1
ATOM 715 O O . SER A 1 87 ? -11.131 -8.184 27.305 1.00 70.38 87 SER A O 1
ATOM 717 N N . SER A 1 88 ? -12.590 -9.767 26.689 1.00 85.69 88 SER A N 1
ATOM 718 C CA . SER A 1 88 ? -13.266 -8.946 25.670 1.00 85.69 88 SER A CA 1
ATOM 719 C C . SER A 1 88 ? -14.746 -9.303 25.505 1.00 85.69 88 SER A C 1
ATOM 721 O O . SER A 1 88 ? -15.173 -10.394 25.870 1.00 85.69 88 SER A O 1
ATOM 723 N N . VAL A 1 89 ? -15.525 -8.371 24.952 1.00 90.19 89 VAL A N 1
ATOM 724 C CA . VAL A 1 89 ? -16.897 -8.586 24.472 1.00 90.19 89 VAL A CA 1
ATOM 725 C C . VAL A 1 89 ? -16.853 -8.709 22.953 1.00 90.19 89 VAL A C 1
ATOM 727 O O . VAL A 1 89 ? -16.264 -7.854 22.292 1.00 90.19 89 VAL A O 1
ATOM 730 N N . VAL A 1 90 ? -17.471 -9.752 22.399 1.00 91.56 90 VAL A N 1
ATOM 731 C CA . VAL A 1 90 ? -17.472 -10.019 20.954 1.00 91.56 90 VAL A CA 1
ATOM 732 C C . VAL A 1 90 ? -18.883 -9.918 20.392 1.00 91.56 90 VAL A C 1
ATOM 734 O O . VAL A 1 90 ? -19.821 -10.477 20.962 1.00 91.56 90 VAL A O 1
ATOM 737 N N . LEU A 1 91 ? -19.018 -9.207 19.275 1.00 93.31 91 LEU A N 1
ATOM 738 C CA . LEU A 1 91 ? -20.256 -9.062 18.515 1.00 93.31 91 LEU A CA 1
ATOM 739 C C . LEU A 1 91 ? -20.023 -9.413 17.050 1.00 93.31 91 LEU A C 1
ATOM 741 O O . LEU A 1 91 ? -18.914 -9.286 16.537 1.00 93.31 91 LEU A O 1
ATOM 745 N N . PHE A 1 92 ? -21.098 -9.799 16.375 1.00 95.50 92 PHE A N 1
ATOM 746 C CA . PHE A 1 92 ? -21.102 -10.043 14.942 1.00 95.50 92 PHE A CA 1
ATOM 747 C C . PHE A 1 92 ? -22.202 -9.211 14.297 1.00 95.50 92 PHE A C 1
ATOM 749 O O . PHE A 1 92 ? -23.339 -9.214 14.775 1.00 95.50 92 PHE A O 1
ATOM 756 N N . TRP A 1 93 ? -21.872 -8.524 13.210 1.00 95.81 93 TRP A N 1
ATOM 757 C CA . TRP A 1 93 ? -22.841 -7.800 12.394 1.00 95.81 93 TRP A CA 1
ATOM 758 C C . TRP A 1 93 ? -22.723 -8.252 10.942 1.00 95.81 93 TRP A C 1
ATOM 760 O O . TRP A 1 93 ? -21.625 -8.280 10.391 1.00 95.81 93 TRP A O 1
ATOM 770 N N . GLN A 1 94 ? -23.845 -8.646 10.339 1.00 96.19 94 GLN A N 1
ATOM 771 C CA . GLN A 1 94 ? -23.871 -9.037 8.935 1.00 96.19 94 GLN A CA 1
ATOM 772 C C . GLN A 1 94 ? -24.076 -7.803 8.063 1.00 96.19 94 GLN A C 1
ATOM 774 O O . GLN A 1 94 ? -25.062 -7.080 8.231 1.00 96.19 94 GLN A O 1
ATOM 779 N N . ILE A 1 95 ? -23.168 -7.606 7.116 1.00 96.31 95 ILE A N 1
ATOM 780 C CA . ILE A 1 95 ? -23.224 -6.513 6.153 1.00 96.31 95 ILE A CA 1
ATOM 781 C C . ILE A 1 95 ? -24.404 -6.748 5.193 1.00 96.31 95 ILE A C 1
ATOM 783 O O . ILE A 1 95 ? -24.510 -7.839 4.623 1.00 96.31 95 ILE A O 1
ATOM 787 N N . PRO A 1 96 ? -25.292 -5.759 4.981 1.00 94.81 96 PRO A N 1
ATOM 788 C CA . PRO A 1 96 ? -26.333 -5.856 3.959 1.00 94.81 96 PRO A CA 1
ATOM 789 C C . PRO A 1 96 ? -25.734 -6.050 2.556 1.00 94.81 96 PRO A C 1
ATOM 791 O O . PRO A 1 96 ? -24.708 -5.460 2.227 1.00 94.81 96 PRO A O 1
ATOM 794 N N . ILE A 1 97 ? -26.361 -6.881 1.720 1.00 95.50 97 ILE A N 1
ATOM 795 C CA . ILE A 1 97 ? -25.817 -7.265 0.402 1.00 95.50 97 ILE A CA 1
ATOM 796 C C . ILE A 1 97 ? -25.819 -6.102 -0.605 1.00 95.50 97 ILE A C 1
ATOM 798 O O . ILE A 1 97 ? -25.094 -6.131 -1.591 1.00 95.50 97 ILE A O 1
ATOM 802 N N . GLU A 1 98 ? -26.640 -5.088 -0.351 1.00 94.25 98 GLU A N 1
ATOM 803 C CA . GLU A 1 98 ? -26.793 -3.870 -1.146 1.00 94.25 98 GLU A CA 1
ATOM 804 C C . GLU A 1 98 ? -25.731 -2.788 -0.868 1.00 94.25 98 GLU A C 1
ATOM 806 O O . GLU A 1 98 ? -25.808 -1.701 -1.438 1.00 94.25 98 GLU A O 1
ATOM 811 N N . MET A 1 99 ? -24.779 -3.046 0.036 1.00 92.88 99 MET A N 1
ATOM 812 C CA . MET A 1 99 ? -23.704 -2.107 0.379 1.00 92.88 99 MET A CA 1
ATOM 813 C C . MET A 1 99 ? -22.503 -2.351 -0.530 1.00 92.88 99 MET A C 1
ATOM 815 O O . MET A 1 99 ? -21.793 -3.334 -0.342 1.00 92.88 99 MET A O 1
ATOM 819 N N . HIS A 1 100 ? -22.287 -1.478 -1.510 1.00 91.75 100 HIS A N 1
ATOM 820 C CA . HIS A 1 100 ? -21.283 -1.648 -2.567 1.00 91.75 100 HIS A CA 1
ATOM 821 C C . HIS A 1 100 ? -20.047 -0.752 -2.378 1.00 91.75 100 HIS A C 1
ATOM 823 O O . HIS A 1 100 ? -18.965 -1.078 -2.874 1.00 91.75 100 HIS A O 1
ATOM 829 N N . PHE A 1 101 ? -20.187 0.384 -1.687 1.00 95.69 101 PHE A N 1
ATOM 830 C CA . PHE A 1 101 ? -19.071 1.264 -1.347 1.00 95.69 101 PHE A CA 1
ATOM 831 C C . PHE A 1 101 ? -19.402 2.172 -0.159 1.00 95.69 101 PHE A C 1
ATOM 833 O O . PHE A 1 101 ? -19.716 3.357 -0.306 1.00 95.69 101 PHE A O 1
ATOM 840 N N . GLU A 1 102 ? -19.300 1.623 1.047 1.00 95.25 102 GLU A N 1
ATOM 841 C CA . GLU A 1 102 ? -19.694 2.313 2.271 1.00 95.25 102 GLU A CA 1
ATOM 842 C C . GLU A 1 102 ? -18.598 2.252 3.331 1.00 95.25 102 GLU A C 1
ATOM 844 O O . GLU A 1 102 ? -17.999 1.211 3.584 1.00 95.25 102 GLU A O 1
ATOM 849 N N . GLY A 1 103 ? -18.359 3.388 3.981 1.00 97.06 103 GLY A N 1
ATOM 850 C CA . GLY A 1 103 ? -17.608 3.467 5.226 1.00 97.06 103 GLY A CA 1
ATOM 851 C C . GLY A 1 103 ? -18.579 3.533 6.396 1.00 97.06 103 GLY A C 1
ATOM 852 O O . GLY A 1 103 ? -19.561 4.277 6.345 1.00 97.06 103 GLY A O 1
ATOM 853 N N . PHE A 1 104 ? -18.305 2.768 7.448 1.00 98.00 104 PHE A N 1
ATOM 854 C CA . PHE A 1 104 ? -19.099 2.761 8.669 1.00 98.00 104 PHE A CA 1
ATOM 855 C C . PHE A 1 104 ? -18.271 3.249 9.848 1.00 98.00 104 PHE A C 1
ATOM 857 O O . PHE A 1 104 ? -17.103 2.901 10.018 1.00 98.00 104 PHE A O 1
ATOM 864 N N . GLY A 1 105 ? -18.902 4.047 10.697 1.00 97.88 105 GLY A N 1
ATOM 865 C CA . GLY A 1 105 ? -18.417 4.366 12.025 1.00 97.88 105 GLY A CA 1
ATOM 866 C C . GLY A 1 105 ? -18.839 3.298 13.013 1.00 97.88 105 GLY A C 1
ATOM 867 O O . GLY A 1 105 ? -20.016 2.954 13.062 1.00 97.88 105 GLY A O 1
ATOM 868 N N . LEU A 1 106 ? -17.897 2.821 13.817 1.00 97.88 106 LEU A N 1
ATOM 869 C CA . LEU A 1 106 ? -18.141 1.924 14.938 1.00 97.88 106 LEU A CA 1
ATOM 870 C C . LEU A 1 106 ? -17.884 2.690 16.235 1.00 97.88 106 LEU A C 1
ATOM 872 O O . LEU A 1 106 ? -16.735 2.958 16.586 1.00 97.88 106 LEU A O 1
ATOM 876 N N . ASP A 1 107 ? -18.959 3.041 16.934 1.00 97.44 107 ASP A N 1
ATOM 877 C CA . ASP A 1 107 ? -18.916 3.831 18.161 1.00 97.44 107 ASP A CA 1
ATOM 878 C C . ASP A 1 107 ? -19.316 2.961 19.364 1.00 97.44 107 ASP A C 1
ATOM 880 O O . ASP A 1 107 ? -20.430 2.436 19.435 1.00 97.44 107 ASP A O 1
ATOM 884 N N . ILE A 1 108 ? -18.403 2.819 20.328 1.00 96.88 108 ILE A N 1
ATOM 885 C CA . ILE A 1 108 ? -18.606 2.088 21.583 1.00 96.88 108 ILE A CA 1
ATOM 886 C C . ILE A 1 108 ? -18.652 3.088 22.732 1.00 96.88 108 ILE A C 1
ATOM 888 O O . ILE A 1 108 ? -17.722 3.871 22.918 1.00 96.88 108 ILE A O 1
ATOM 892 N N . LYS A 1 109 ? -19.712 3.053 23.536 1.00 96.38 109 LYS A N 1
ATOM 893 C CA . LYS A 1 109 ? -19.893 3.948 24.687 1.00 96.38 109 LYS A CA 1
ATOM 894 C C . LYS A 1 109 ? -20.092 3.131 25.954 1.00 96.38 109 LYS A C 1
ATOM 896 O O . LYS A 1 109 ? -21.019 2.325 26.027 1.00 96.38 109 LYS A O 1
ATOM 901 N N . TYR A 1 110 ? -19.239 3.354 26.948 1.00 94.19 110 TYR A N 1
ATOM 902 C CA . TYR A 1 110 ? -19.341 2.741 28.267 1.00 94.19 110 TYR A CA 1
ATOM 903 C C . TYR A 1 110 ? -20.101 3.668 29.206 1.00 94.19 110 TYR A C 1
ATOM 905 O O . TYR A 1 110 ? -19.672 4.791 29.484 1.00 94.19 110 TYR A O 1
ATOM 913 N N . TYR A 1 111 ? -21.198 3.170 29.754 1.00 93.44 111 TYR A N 1
ATOM 914 C CA . TYR A 1 111 ? -22.013 3.877 30.725 1.00 93.44 111 TYR A CA 1
ATOM 915 C C . TYR A 1 111 ? -21.950 3.179 32.084 1.00 93.44 111 TYR A C 1
ATOM 917 O O . TYR A 1 111 ? -21.960 1.954 32.171 1.00 93.44 111 TYR A O 1
ATOM 925 N N . LYS A 1 112 ? -21.922 3.973 33.156 1.00 90.69 112 LYS A N 1
ATOM 926 C CA . LYS A 1 112 ? -22.073 3.509 34.539 1.00 90.69 112 LYS A CA 1
ATOM 927 C C . LYS A 1 112 ? -23.186 4.301 35.196 1.00 90.69 112 LYS A C 1
ATOM 929 O O . LYS A 1 112 ? -23.128 5.527 35.224 1.00 90.69 112 LYS A O 1
ATOM 934 N N . ASN A 1 113 ? -24.215 3.625 35.707 1.00 88.25 113 ASN A N 1
ATOM 935 C CA . ASN A 1 113 ? -25.392 4.287 36.286 1.00 88.25 113 ASN A CA 1
ATOM 936 C C . ASN A 1 113 ? -26.001 5.354 35.345 1.00 88.25 113 ASN A C 1
ATOM 938 O O . ASN A 1 113 ? -26.398 6.427 35.796 1.00 88.25 113 ASN A O 1
ATOM 942 N N . LYS A 1 114 ? -26.068 5.062 34.036 1.00 88.31 114 LYS A N 1
ATOM 943 C CA . LYS A 1 114 ? -26.531 5.969 32.959 1.00 88.31 114 LYS A CA 1
ATOM 944 C C . LYS A 1 114 ? -25.637 7.183 32.660 1.00 88.31 114 LYS A C 1
ATOM 946 O O . LYS A 1 114 ? -25.972 7.958 31.768 1.00 88.31 114 LYS A O 1
ATOM 951 N N . GLN A 1 115 ? -24.504 7.347 33.336 1.00 91.44 115 GLN A N 1
ATOM 952 C CA . GLN A 1 115 ? -23.516 8.372 33.003 1.00 91.44 115 GLN A CA 1
ATOM 953 C C . GLN A 1 115 ? -22.493 7.810 32.014 1.00 91.44 115 GLN A C 1
ATOM 955 O O . GLN A 1 115 ? -21.982 6.713 32.226 1.00 91.44 115 GLN A O 1
ATOM 960 N N . LEU A 1 116 ? -22.202 8.548 30.939 1.00 92.69 116 LEU A N 1
ATOM 961 C CA . LEU A 1 116 ? -21.137 8.191 30.001 1.00 92.69 116 LEU A CA 1
ATOM 962 C C . LEU A 1 116 ? -19.787 8.337 30.713 1.00 92.69 116 LEU A C 1
ATOM 964 O O . LEU A 1 116 ? -19.453 9.429 31.169 1.00 92.69 116 LEU A O 1
ATOM 968 N N . MET A 1 117 ? -19.043 7.241 30.812 1.00 93.12 117 MET A N 1
ATOM 969 C CA . MET A 1 117 ? -17.744 7.198 31.491 1.00 93.12 117 MET A CA 1
ATOM 970 C C . MET A 1 117 ? -16.581 7.136 30.510 1.00 93.12 117 MET A C 1
ATOM 972 O O . MET A 1 117 ? -15.514 7.664 30.804 1.00 93.12 117 MET A O 1
ATOM 976 N N . ASP A 1 118 ? -16.776 6.459 29.380 1.00 94.06 118 ASP A N 1
ATOM 977 C CA . ASP A 1 118 ? -15.739 6.268 28.374 1.00 94.06 118 ASP A CA 1
ATOM 978 C C . ASP A 1 118 ? -16.362 6.023 26.996 1.00 94.06 118 ASP A C 1
ATOM 980 O O . ASP A 1 118 ? -17.517 5.594 26.887 1.00 94.06 118 ASP A O 1
ATOM 984 N N . SER A 1 119 ? -15.597 6.275 25.942 1.00 95.12 119 SER A N 1
ATOM 985 C CA . SER A 1 119 ? -16.008 5.997 24.571 1.00 95.12 119 SER A CA 1
ATOM 986 C C . SER A 1 119 ? -14.818 5.688 23.680 1.00 95.12 119 SER A C 1
ATOM 988 O O . SER A 1 119 ? -13.754 6.286 23.827 1.00 95.12 119 SER A O 1
ATOM 990 N N . TYR A 1 120 ? -15.037 4.817 22.705 1.00 95.12 120 TYR A N 1
ATOM 991 C CA . TYR A 1 120 ? -14.066 4.479 21.679 1.00 95.12 120 TYR A CA 1
ATOM 992 C C . TYR A 1 120 ? -14.745 4.504 20.314 1.00 95.12 120 TYR A C 1
ATOM 994 O O . TYR A 1 120 ? -15.855 3.992 20.171 1.00 95.12 120 TYR A O 1
ATOM 1002 N N . SER A 1 121 ? -14.069 5.067 19.320 1.00 95.38 121 SER A N 1
ATOM 1003 C CA . SER A 1 121 ? -14.563 5.146 17.948 1.00 95.38 121 SER A CA 1
ATOM 1004 C C . SER A 1 121 ? -13.511 4.601 16.993 1.00 95.38 121 SER A C 1
ATOM 1006 O O . SER A 1 121 ? -12.330 4.894 17.141 1.00 95.38 121 SER A O 1
ATOM 1008 N N . THR A 1 122 ? -13.954 3.826 16.012 1.00 96.31 122 THR A N 1
ATOM 1009 C CA . THR A 1 122 ? -13.158 3.368 14.864 1.00 96.31 122 THR A CA 1
ATOM 1010 C C . THR A 1 122 ? -14.080 3.282 13.642 1.00 96.31 122 THR A C 1
ATOM 1012 O O . THR A 1 122 ? -15.209 3.791 13.674 1.00 96.31 122 THR A O 1
ATOM 1015 N N . GLY A 1 123 ? -13.625 2.672 12.556 1.00 96.12 123 GLY A N 1
ATOM 1016 C CA . GLY A 1 123 ? -14.450 2.399 11.391 1.00 96.12 123 GLY A CA 1
ATOM 1017 C C . GLY A 1 123 ? -14.038 1.125 10.674 1.00 96.12 123 GLY A C 1
ATOM 1018 O O . GLY A 1 123 ? -13.046 0.492 11.016 1.00 96.12 123 GLY A O 1
ATOM 1019 N N . PHE A 1 124 ? -14.833 0.749 9.689 1.00 97.81 124 PHE A N 1
ATOM 1020 C CA . PHE A 1 124 ? -14.517 -0.282 8.706 1.00 97.81 124 PHE A CA 1
ATOM 1021 C C . PHE A 1 124 ? -15.250 0.073 7.412 1.00 97.81 124 PHE A C 1
ATOM 1023 O O . PHE A 1 124 ? -16.210 0.848 7.439 1.00 97.81 124 PHE A O 1
ATOM 1030 N N . ASP A 1 125 ? -14.802 -0.457 6.282 1.00 97.31 125 ASP A N 1
ATOM 1031 C CA . ASP A 1 125 ? -15.438 -0.224 4.990 1.00 97.31 125 ASP A CA 1
ATOM 1032 C C . ASP A 1 125 ? -15.877 -1.524 4.316 1.00 97.31 125 ASP A C 1
ATOM 1034 O O . ASP A 1 125 ? -15.371 -2.616 4.586 1.00 97.31 125 ASP A O 1
ATOM 1038 N N . VAL A 1 126 ? -16.858 -1.369 3.436 1.00 97.75 126 VAL A N 1
ATOM 1039 C CA . VAL A 1 126 ? -17.420 -2.417 2.593 1.00 97.75 126 VAL A CA 1
ATOM 1040 C C . VAL A 1 126 ? -17.246 -1.986 1.147 1.00 97.75 126 VAL A C 1
ATOM 1042 O O . VAL A 1 126 ? -17.667 -0.890 0.771 1.00 97.75 126 VAL A O 1
ATOM 1045 N N . VAL A 1 127 ? -16.617 -2.843 0.349 1.00 97.38 127 VAL A N 1
ATOM 1046 C CA . VAL A 1 127 ? -16.336 -2.597 -1.068 1.00 97.38 127 VAL A CA 1
ATOM 1047 C C . VAL A 1 127 ? -16.660 -3.833 -1.905 1.00 97.38 127 VAL A C 1
ATOM 1049 O O . VAL A 1 127 ? -16.539 -4.966 -1.440 1.00 97.38 127 VAL A O 1
ATOM 1052 N N . GLU A 1 128 ? -16.999 -3.651 -3.175 1.00 96.12 128 GLU A N 1
ATOM 1053 C CA . GLU A 1 128 ? -17.063 -4.756 -4.142 1.00 96.12 128 GLU A CA 1
ATOM 1054 C C . GLU A 1 128 ? -15.671 -5.181 -4.612 1.00 96.12 128 GLU A C 1
ATOM 1056 O O . GLU A 1 128 ? -15.395 -6.365 -4.808 1.00 96.12 128 GLU A O 1
ATOM 1061 N N . LYS A 1 129 ? -14.782 -4.204 -4.800 1.00 96.25 129 LYS A N 1
ATOM 1062 C CA . LYS A 1 129 ? -13.410 -4.399 -5.263 1.00 96.25 129 LYS A CA 1
ATOM 1063 C C . LYS A 1 129 ? -12.452 -3.618 -4.372 1.00 96.25 129 LYS A C 1
ATOM 1065 O O . LYS A 1 129 ? -12.700 -2.461 -4.037 1.00 96.25 129 LYS A O 1
ATOM 1070 N N . TRP A 1 130 ? -11.321 -4.238 -4.037 1.00 97.12 130 TRP A N 1
ATOM 1071 C CA . TRP A 1 130 ? -10.335 -3.684 -3.099 1.00 97.12 130 TRP A CA 1
ATOM 1072 C C . TRP A 1 130 ? -9.893 -2.256 -3.462 1.00 97.12 130 TRP A C 1
ATOM 1074 O O . TRP A 1 130 ? -9.726 -1.389 -2.599 1.00 97.12 130 TRP A O 1
ATOM 1084 N N . PHE A 1 131 ? -9.771 -1.987 -4.765 1.00 96.75 131 PHE A N 1
ATOM 1085 C CA . PHE A 1 131 ? -9.288 -0.724 -5.312 1.00 96.75 131 PHE A CA 1
ATOM 1086 C C . PHE A 1 131 ? -10.283 0.435 -5.187 1.00 96.75 131 PHE A C 1
ATOM 1088 O O . PHE A 1 131 ? -9.946 1.555 -5.567 1.00 96.75 131 PHE A O 1
ATOM 1095 N N . GLN A 1 132 ? -11.490 0.223 -4.650 1.00 97.50 132 GLN A N 1
ATOM 1096 C CA . GLN A 1 132 ? -12.404 1.325 -4.333 1.00 97.50 132 GLN A CA 1
ATOM 1097 C C . GLN A 1 132 ? -11.904 2.163 -3.147 1.00 97.50 132 GLN A C 1
ATOM 1099 O O . GLN A 1 132 ? -12.153 3.369 -3.125 1.00 97.50 132 GLN A O 1
ATOM 1104 N N . ALA A 1 133 ? -11.151 1.568 -2.212 1.00 97.56 133 ALA A N 1
ATOM 1105 C CA . ALA A 1 133 ? -10.518 2.285 -1.101 1.00 97.56 133 ALA A CA 1
ATOM 1106 C C . ALA A 1 133 ? -9.131 1.715 -0.728 1.00 97.56 133 ALA A C 1
ATOM 1108 O O . ALA A 1 133 ? -8.969 1.151 0.351 1.00 97.56 133 ALA A O 1
ATOM 1109 N N . PRO A 1 134 ? -8.114 1.849 -1.595 1.00 98.19 134 PRO A N 1
ATOM 1110 C CA . PRO A 1 134 ? -6.818 1.190 -1.448 1.00 98.19 134 PRO A CA 1
ATOM 1111 C C . PRO A 1 134 ? -5.926 1.876 -0.398 1.00 98.19 134 PRO A C 1
ATOM 1113 O O . PRO A 1 134 ? -5.188 2.821 -0.686 1.00 98.19 134 PRO A O 1
ATOM 1116 N N . ARG A 1 135 ? -5.957 1.386 0.842 1.00 98.75 135 ARG A N 1
ATOM 1117 C CA . ARG A 1 135 ? -5.111 1.862 1.947 1.00 98.75 135 ARG A CA 1
ATOM 1118 C C . ARG A 1 135 ? -3.819 1.050 1.957 1.00 98.75 135 ARG A C 1
ATOM 1120 O O . ARG A 1 135 ? -3.766 -0.046 2.514 1.00 98.75 135 ARG A O 1
ATOM 1127 N N . TYR A 1 136 ? -2.799 1.586 1.286 1.00 98.81 136 TYR A N 1
ATOM 1128 C CA . TYR A 1 136 ? -1.591 0.842 0.936 1.00 98.81 136 TYR A CA 1
ATOM 1129 C C . TYR A 1 136 ? -0.506 0.889 2.008 1.00 98.81 136 TYR A C 1
ATOM 1131 O O . TYR A 1 136 ? 0.024 1.951 2.326 1.00 98.81 136 TYR A O 1
ATOM 1139 N N . GLY A 1 137 ? -0.167 -0.280 2.548 1.00 98.81 137 GLY A N 1
ATOM 1140 C CA . GLY A 1 137 ? 0.968 -0.481 3.436 1.00 98.81 137 GLY A CA 1
ATOM 1141 C C . GLY A 1 137 ? 2.177 -1.135 2.775 1.00 98.81 137 GLY A C 1
ATOM 1142 O O . GLY A 1 137 ? 2.129 -1.529 1.611 1.00 98.81 137 GLY A O 1
ATOM 1143 N N . PHE A 1 138 ? 3.247 -1.320 3.548 1.00 98.88 138 PHE A N 1
ATOM 1144 C CA . PHE A 1 138 ? 4.442 -2.034 3.094 1.00 98.88 138 PHE A CA 1
ATOM 1145 C C . PHE A 1 138 ? 5.014 -3.012 4.134 1.00 98.88 138 PHE A C 1
ATOM 1147 O O . PHE A 1 138 ? 4.819 -2.864 5.345 1.00 98.88 138 PHE A O 1
ATOM 1154 N N . LEU A 1 139 ? 5.770 -3.986 3.633 1.00 98.88 139 LEU A N 1
ATOM 1155 C CA . LEU A 1 139 ? 6.700 -4.851 4.357 1.00 98.88 139 LEU A CA 1
ATOM 1156 C C . LEU A 1 139 ? 8.019 -4.894 3.576 1.00 98.88 139 LEU A C 1
ATOM 1158 O O . LEU A 1 139 ? 8.010 -4.951 2.348 1.00 98.88 139 LEU A O 1
ATOM 1162 N N . SER A 1 140 ? 9.149 -4.863 4.274 1.00 98.44 140 SER A N 1
ATOM 1163 C CA . SER A 1 140 ? 10.495 -4.856 3.682 1.00 98.44 140 SER A CA 1
ATOM 1164 C C . SER A 1 140 ? 11.518 -5.700 4.458 1.00 98.44 140 SER A C 1
ATOM 1166 O O . SER A 1 140 ? 12.670 -5.825 4.030 1.00 98.44 140 SER A O 1
ATOM 1168 N N . GLU A 1 141 ? 11.126 -6.310 5.585 1.00 98.12 141 GLU A N 1
ATOM 1169 C CA . GLU A 1 141 ? 11.973 -7.171 6.413 1.00 98.12 141 GLU A CA 1
ATOM 1170 C C . GLU A 1 141 ? 11.555 -8.651 6.326 1.00 98.12 141 GLU A C 1
ATOM 1172 O O . GLU A 1 141 ? 10.539 -9.066 6.899 1.00 98.12 141 GLU A O 1
ATOM 1177 N N . PHE A 1 142 ? 12.401 -9.488 5.715 1.00 98.44 142 PHE A N 1
ATOM 1178 C CA . PHE A 1 142 ? 12.147 -10.931 5.539 1.00 98.44 142 PHE A CA 1
ATOM 1179 C C . PHE A 1 142 ? 13.257 -11.832 6.101 1.00 98.44 142 PHE A C 1
ATOM 1181 O O . PHE A 1 142 ? 13.438 -12.956 5.638 1.00 98.44 142 PHE A O 1
ATOM 1188 N N . ASN A 1 143 ? 14.001 -11.346 7.102 1.00 97.50 143 ASN A N 1
ATOM 1189 C CA . ASN A 1 143 ? 15.116 -12.077 7.712 1.00 97.50 143 ASN A CA 1
ATOM 1190 C C . ASN A 1 143 ? 14.693 -13.469 8.239 1.00 97.50 143 ASN A C 1
ATOM 1192 O O . ASN A 1 143 ? 13.642 -13.557 8.881 1.00 97.50 143 ASN A O 1
ATOM 1196 N N . PRO A 1 144 ? 15.515 -14.527 8.071 1.00 97.31 144 PRO A N 1
ATOM 1197 C CA . PRO A 1 144 ? 15.205 -15.884 8.544 1.00 97.31 144 PRO A CA 1
ATOM 1198 C C . PRO A 1 144 ? 14.900 -15.999 10.045 1.00 97.31 144 PRO A C 1
ATOM 1200 O O . PRO A 1 144 ? 14.121 -16.859 10.451 1.00 97.31 144 PRO A O 1
ATOM 1203 N N . ASP A 1 145 ? 15.447 -15.105 10.870 1.00 96.56 145 ASP A N 1
ATOM 1204 C CA . ASP A 1 145 ? 15.252 -15.116 12.327 1.00 96.56 145 ASP A CA 1
ATOM 1205 C C . ASP A 1 145 ? 13.949 -14.435 12.788 1.00 96.56 145 ASP A C 1
ATOM 1207 O O . ASP A 1 145 ? 13.671 -14.365 13.992 1.00 96.56 145 ASP A O 1
ATOM 1211 N N . LYS A 1 146 ? 13.134 -13.906 11.859 1.00 96.56 146 LYS A N 1
ATOM 1212 C CA . LYS A 1 146 ? 11.885 -13.205 12.197 1.00 96.56 146 LYS A CA 1
ATOM 1213 C C . LYS A 1 146 ? 10.919 -14.171 12.884 1.00 96.56 146 LYS A C 1
ATOM 1215 O O . LYS A 1 146 ? 10.559 -15.215 12.338 1.00 96.56 146 LYS A O 1
ATOM 1220 N N . LYS A 1 147 ? 10.495 -13.817 14.100 1.00 96.94 147 LYS A N 1
ATOM 1221 C CA . LYS A 1 147 ? 9.634 -14.668 14.924 1.00 96.94 147 LYS A CA 1
ATOM 1222 C C . LYS A 1 147 ? 8.179 -14.532 14.507 1.00 96.94 147 LYS A C 1
ATOM 1224 O O . LYS A 1 147 ? 7.691 -13.441 14.228 1.00 96.94 147 LYS A O 1
ATOM 1229 N N . GLU A 1 148 ? 7.461 -15.642 14.613 1.00 96.94 148 GLU A N 1
ATOM 1230 C CA . GLU A 1 148 ? 6.026 -15.742 14.344 1.00 96.94 148 GLU A CA 1
ATOM 1231 C C . GLU A 1 148 ? 5.197 -14.677 15.082 1.00 96.94 148 GLU A C 1
ATOM 1233 O O . GLU A 1 148 ? 4.340 -14.006 14.512 1.00 96.94 148 GLU A O 1
ATOM 1238 N N . LYS A 1 149 ? 5.505 -14.468 16.367 1.00 96.88 149 LYS A N 1
ATOM 1239 C CA . LYS A 1 149 ? 4.840 -13.462 17.199 1.00 96.88 149 LYS A CA 1
ATOM 1240 C C . LYS A 1 149 ? 5.015 -12.044 16.646 1.00 96.88 149 LYS A C 1
ATOM 1242 O O . LYS A 1 149 ? 4.064 -11.271 16.689 1.00 96.88 149 LYS A O 1
ATOM 1247 N N . ASP A 1 150 ? 6.197 -11.716 16.128 1.00 96.88 150 ASP A N 1
ATOM 1248 C CA . ASP A 1 150 ? 6.499 -10.378 15.614 1.00 96.88 150 ASP A CA 1
ATOM 1249 C C . ASP A 1 150 ? 5.763 -10.129 14.289 1.00 96.88 150 ASP A C 1
ATOM 1251 O O . ASP A 1 150 ? 5.234 -9.038 14.081 1.00 96.88 150 ASP A O 1
ATOM 1255 N N . ILE A 1 151 ? 5.653 -11.158 13.435 1.00 98.31 151 ILE A N 1
ATOM 1256 C CA . ILE A 1 151 ? 4.843 -11.128 12.205 1.00 98.31 151 ILE A CA 1
ATOM 1257 C C . ILE A 1 151 ? 3.386 -10.799 12.545 1.00 98.31 151 ILE A C 1
ATOM 1259 O O . ILE A 1 151 ? 2.840 -9.815 12.043 1.00 98.31 151 ILE A O 1
ATOM 1263 N N . TYR A 1 152 ? 2.781 -11.570 13.454 1.00 98.06 152 TYR A N 1
ATOM 1264 C CA . TYR A 1 152 ? 1.397 -11.351 13.868 1.00 98.06 152 TYR A CA 1
ATOM 1265 C C . TYR A 1 152 ? 1.173 -9.979 14.499 1.00 98.06 152 TYR A C 1
ATOM 1267 O O . TYR A 1 152 ? 0.187 -9.318 14.189 1.00 98.06 152 TYR A O 1
ATOM 1275 N N . GLN A 1 153 ? 2.070 -9.532 15.380 1.00 97.44 153 GLN A N 1
ATOM 1276 C CA . GLN A 1 153 ? 1.925 -8.238 16.047 1.00 97.44 153 GLN A CA 1
ATOM 1277 C C . GLN A 1 153 ? 1.996 -7.068 15.064 1.00 97.44 153 GLN A C 1
ATOM 1279 O O . GLN A 1 153 ? 1.186 -6.147 15.165 1.00 97.44 153 GLN A O 1
ATOM 1284 N N . ARG A 1 154 ? 2.930 -7.100 14.106 1.00 98.19 154 ARG A N 1
ATOM 1285 C CA . ARG A 1 154 ? 3.064 -6.042 13.095 1.00 98.19 154 ARG A CA 1
ATOM 1286 C C . ARG A 1 154 ? 1.857 -6.000 12.161 1.00 98.19 154 ARG A C 1
ATOM 1288 O O . ARG A 1 154 ? 1.292 -4.929 11.963 1.00 98.19 154 ARG A O 1
ATOM 1295 N N . LEU A 1 155 ? 1.423 -7.150 11.649 1.00 98.62 155 LEU A N 1
ATOM 1296 C CA . LEU A 1 155 ? 0.287 -7.215 10.725 1.00 98.62 155 LEU A CA 1
ATOM 1297 C C . LEU A 1 155 ? -1.048 -6.896 11.409 1.00 98.62 155 LEU A C 1
ATOM 1299 O O . LEU A 1 155 ? -1.886 -6.226 10.815 1.00 98.62 155 LEU A O 1
ATOM 1303 N N . GLU A 1 156 ? -1.213 -7.248 12.686 1.00 97.62 156 GLU A N 1
ATOM 1304 C CA . GLU A 1 156 ? -2.360 -6.804 13.487 1.00 97.62 156 GLU A CA 1
ATOM 1305 C C . GLU A 1 156 ? -2.372 -5.274 13.647 1.00 97.62 156 GLU A C 1
ATOM 1307 O O . GLU A 1 156 ? -3.432 -4.658 13.560 1.00 97.62 156 GLU A O 1
ATOM 1312 N N . ILE A 1 157 ? -1.220 -4.628 13.866 1.00 98.25 157 ILE A N 1
ATOM 1313 C CA . ILE A 1 157 ? -1.140 -3.155 13.904 1.00 98.25 157 ILE A CA 1
ATOM 1314 C C . ILE A 1 157 ? -1.537 -2.560 12.548 1.00 98.25 157 ILE A C 1
ATOM 1316 O O . ILE A 1 157 ? -2.332 -1.627 12.513 1.00 98.25 157 ILE A O 1
ATOM 1320 N N . MET A 1 158 ? -1.039 -3.122 11.446 1.00 98.81 158 MET A N 1
ATOM 1321 C CA . MET A 1 158 ? -1.362 -2.666 10.089 1.00 98.81 158 MET A CA 1
ATOM 1322 C C . MET A 1 158 ? -2.857 -2.803 9.770 1.00 98.81 158 MET A C 1
ATOM 1324 O O . MET A 1 158 ? -3.457 -1.846 9.283 1.00 98.81 158 MET A O 1
ATOM 1328 N N . LYS A 1 159 ? -3.488 -3.922 10.151 1.00 98.38 159 LYS A N 1
ATOM 1329 C CA . LYS A 1 159 ? -4.948 -4.095 10.073 1.00 98.38 159 LYS A CA 1
ATOM 1330 C C . LYS A 1 159 ? -5.690 -3.046 10.907 1.00 98.38 159 LYS A C 1
ATOM 1332 O O . LYS A 1 159 ? -6.696 -2.517 10.461 1.00 98.38 159 LYS A O 1
ATOM 1337 N N . ASN A 1 160 ? -5.197 -2.702 12.100 1.00 96.75 160 ASN A N 1
ATOM 1338 C CA . ASN A 1 160 ? -5.811 -1.657 12.934 1.00 96.75 160 ASN A CA 1
ATOM 1339 C C . ASN A 1 160 ? -5.585 -0.227 12.397 1.00 96.75 160 ASN A C 1
ATOM 1341 O O . ASN A 1 160 ? -6.273 0.693 12.829 1.00 96.75 160 ASN A O 1
ATOM 1345 N N . PHE A 1 161 ? -4.660 -0.038 11.450 1.00 98.06 161 PHE A N 1
ATOM 1346 C CA . PHE A 1 161 ? -4.595 1.145 10.583 1.00 98.06 161 PHE A CA 1
ATOM 1347 C C . PHE A 1 161 ? -5.469 1.011 9.330 1.00 98.06 161 PHE A C 1
ATOM 1349 O O . PHE A 1 161 ? -5.394 1.853 8.443 1.00 98.06 161 PHE A O 1
ATOM 1356 N N . HIS A 1 162 ? -6.283 -0.038 9.223 1.00 98.38 162 HIS A N 1
ATOM 1357 C CA . HIS A 1 162 ? -7.123 -0.348 8.064 1.00 98.38 162 HIS A CA 1
ATOM 1358 C C . HIS A 1 162 ? -6.342 -0.574 6.768 1.00 98.38 162 HIS A C 1
ATOM 1360 O O . HIS A 1 162 ? -6.935 -0.523 5.696 1.00 98.38 162 HIS A O 1
ATOM 1366 N N . LEU A 1 163 ? -5.028 -0.817 6.816 1.00 98.81 163 LEU A N 1
ATOM 1367 C CA . LEU A 1 163 ? -4.264 -1.104 5.599 1.00 98.81 163 LEU A CA 1
ATOM 1368 C C . LEU A 1 163 ? -4.812 -2.395 4.988 1.00 98.81 163 LEU A C 1
ATOM 1370 O O . LEU A 1 163 ? -4.841 -3.409 5.669 1.00 98.81 163 LEU A O 1
ATOM 1374 N N . ASN A 1 164 ? -5.286 -2.350 3.744 1.00 98.69 164 ASN A N 1
ATOM 1375 C CA . ASN A 1 164 ? -5.987 -3.465 3.087 1.00 98.69 164 ASN A CA 1
ATOM 1376 C C . ASN A 1 164 ? -5.221 -4.035 1.891 1.00 98.69 164 ASN A C 1
ATOM 1378 O O . ASN A 1 164 ? -5.583 -5.080 1.361 1.00 98.69 164 ASN A O 1
ATOM 1382 N N . ILE A 1 165 ? -4.138 -3.380 1.491 1.00 98.50 165 ILE A N 1
ATOM 1383 C CA . ILE A 1 165 ? -3.174 -3.872 0.514 1.00 98.50 165 ILE A CA 1
ATOM 1384 C C . ILE A 1 165 ? -1.775 -3.647 1.088 1.00 98.50 165 ILE A C 1
ATOM 1386 O O . ILE A 1 165 ? -1.526 -2.644 1.763 1.00 98.50 165 ILE A O 1
ATOM 1390 N N . VAL A 1 166 ? -0.857 -4.584 0.861 1.00 98.94 166 VAL A N 1
ATOM 1391 C CA . VAL A 1 166 ? 0.486 -4.552 1.455 1.00 98.94 166 VAL A CA 1
ATOM 1392 C C . VAL A 1 166 ? 1.532 -4.888 0.408 1.00 98.94 166 VAL A C 1
ATOM 1394 O O . VAL A 1 166 ? 1.533 -5.990 -0.135 1.00 98.94 166 VAL A O 1
ATOM 1397 N N . GLN A 1 167 ? 2.436 -3.948 0.141 1.00 98.88 167 GLN A N 1
ATOM 1398 C CA . GLN A 1 167 ? 3.533 -4.135 -0.797 1.00 98.88 167 GLN A CA 1
ATOM 1399 C C . GLN A 1 167 ? 4.683 -4.853 -0.102 1.00 98.88 167 GLN A C 1
ATOM 1401 O O . GLN A 1 167 ? 5.210 -4.376 0.901 1.00 98.88 167 GLN A O 1
ATOM 1406 N N . PHE A 1 168 ? 5.102 -5.980 -0.656 1.00 98.88 168 PHE A N 1
ATOM 1407 C CA . PHE A 1 168 ? 6.295 -6.689 -0.224 1.00 98.88 168 PHE A CA 1
ATOM 1408 C C . PHE A 1 168 ? 7.447 -6.135 -1.048 1.00 98.88 168 PHE A C 1
ATOM 1410 O O . PHE A 1 168 ? 7.557 -6.463 -2.223 1.00 98.88 168 PHE A O 1
ATOM 1417 N N . TYR A 1 169 ? 8.244 -5.244 -0.468 1.00 98.81 169 TYR A N 1
ATOM 1418 C CA . TYR A 1 169 ? 9.326 -4.525 -1.140 1.00 98.81 169 TYR A CA 1
ATOM 1419 C C . TYR A 1 169 ? 10.654 -5.271 -0.985 1.00 98.81 169 TYR A C 1
ATOM 1421 O O . TYR A 1 169 ? 11.011 -5.653 0.129 1.00 98.81 169 TYR A O 1
ATOM 1429 N N . ASP A 1 170 ? 11.393 -5.466 -2.080 1.00 97.75 170 ASP A N 1
ATOM 1430 C CA . ASP A 1 170 ? 12.651 -6.231 -2.116 1.00 97.75 170 ASP A CA 1
ATOM 1431 C C . ASP A 1 170 ? 12.550 -7.614 -1.446 1.00 97.75 170 ASP A C 1
ATOM 1433 O O . ASP A 1 170 ? 13.418 -8.044 -0.686 1.00 97.75 170 ASP A O 1
ATOM 1437 N N . TRP A 1 171 ? 11.444 -8.317 -1.698 1.00 98.56 171 TRP A N 1
ATOM 1438 C CA . TRP A 1 171 ? 11.259 -9.699 -1.254 1.00 98.56 171 TRP A CA 1
ATOM 1439 C C . TRP A 1 171 ? 11.976 -10.697 -2.165 1.00 98.56 171 TRP A C 1
ATOM 1441 O O . TRP A 1 171 ? 12.213 -11.827 -1.757 1.00 98.56 171 TRP A O 1
ATOM 1451 N N . MET A 1 172 ? 12.262 -10.329 -3.411 1.00 98.38 172 MET A N 1
ATOM 1452 C CA . MET A 1 172 ? 12.697 -11.243 -4.464 1.00 98.38 172 MET A CA 1
ATOM 1453 C C . MET A 1 172 ? 14.190 -11.590 -4.391 1.00 98.38 172 MET A C 1
ATOM 1455 O O . MET A 1 172 ? 14.983 -10.914 -3.738 1.00 98.38 172 MET A O 1
ATOM 1459 N N . TYR A 1 173 ? 14.588 -12.652 -5.094 1.00 98.31 173 TYR A N 1
ATOM 1460 C CA . TYR A 1 173 ? 15.991 -13.045 -5.219 1.00 98.31 173 TYR A CA 1
ATOM 1461 C C . TYR A 1 173 ? 16.781 -12.096 -6.126 1.00 98.31 173 TYR A C 1
ATOM 1463 O O . TYR A 1 173 ? 17.757 -11.485 -5.690 1.00 98.31 173 TYR A O 1
ATOM 1471 N N . ARG A 1 174 ? 16.368 -11.981 -7.387 1.00 97.88 174 ARG A N 1
ATOM 1472 C CA . ARG A 1 174 ? 16.974 -11.140 -8.428 1.00 97.88 174 ARG A CA 1
ATOM 1473 C C . ARG A 1 174 ? 15.867 -10.508 -9.261 1.00 97.88 174 ARG A C 1
ATOM 1475 O O . ARG A 1 174 ? 14.763 -11.048 -9.310 1.00 97.88 174 ARG A O 1
ATOM 1482 N N . HIS A 1 175 ? 16.142 -9.403 -9.939 1.00 98.00 175 HIS A N 1
ATOM 1483 C CA . HIS A 1 175 ? 15.129 -8.707 -10.737 1.00 98.00 175 HIS A CA 1
ATOM 1484 C C . HIS A 1 175 ? 14.716 -9.510 -11.979 1.00 98.00 175 HIS A C 1
ATOM 1486 O O . HIS A 1 175 ? 13.542 -9.521 -12.341 1.00 98.00 175 HIS A O 1
ATOM 1492 N N . HIS A 1 176 ? 15.647 -10.259 -12.582 1.00 97.81 176 HIS A N 1
ATOM 1493 C CA . HIS A 1 176 ? 15.338 -11.168 -13.695 1.00 97.81 176 HIS A CA 1
ATOM 1494 C C . HIS A 1 176 ? 14.851 -12.555 -13.241 1.00 97.81 176 HIS A C 1
ATOM 1496 O O . HIS A 1 176 ? 14.334 -13.319 -14.053 1.00 97.81 176 HIS A O 1
ATOM 1502 N N . GLN A 1 177 ? 15.038 -12.923 -11.972 1.00 98.06 177 GLN A N 1
ATOM 1503 C CA . GLN A 1 177 ? 14.631 -14.215 -11.422 1.00 98.06 177 GLN A CA 1
ATOM 1504 C C . GLN A 1 177 ? 14.088 -14.005 -10.009 1.00 98.06 177 GLN A C 1
ATOM 1506 O O . GLN A 1 177 ? 14.835 -14.028 -9.028 1.00 98.06 177 GLN A O 1
ATOM 1511 N N . LEU A 1 178 ? 12.773 -13.805 -9.903 1.00 98.44 178 LEU A N 1
ATOM 1512 C CA . LEU A 1 178 ? 12.173 -13.365 -8.644 1.00 98.44 178 LEU A CA 1
ATOM 1513 C C . LEU A 1 178 ? 12.238 -14.450 -7.566 1.00 98.44 178 LEU A C 1
ATOM 1515 O O . LEU A 1 178 ? 12.459 -14.155 -6.391 1.00 98.44 178 LEU A O 1
ATOM 1519 N N . LEU A 1 179 ? 12.064 -15.713 -7.962 1.00 97.94 179 LEU A N 1
ATOM 1520 C CA . LEU A 1 179 ? 12.091 -16.838 -7.036 1.00 97.94 179 LEU A CA 1
ATOM 1521 C C . LEU A 1 179 ? 13.513 -17.388 -6.849 1.00 97.94 179 LEU A C 1
ATOM 1523 O O . LEU A 1 179 ? 14.163 -17.757 -7.833 1.00 97.94 179 LEU A O 1
ATOM 1527 N N . PRO A 1 180 ? 13.980 -17.526 -5.597 1.00 97.06 180 PRO A N 1
ATOM 1528 C CA . PRO A 1 180 ? 15.247 -18.177 -5.302 1.00 97.06 180 PRO A CA 1
ATOM 1529 C C . PRO A 1 180 ? 15.156 -19.692 -5.525 1.00 97.06 180 PRO A C 1
ATOM 1531 O O . PRO A 1 180 ? 14.080 -20.293 -5.511 1.00 97.06 180 PRO A O 1
ATOM 1534 N N . LEU A 1 181 ? 16.322 -20.325 -5.665 1.00 94.50 181 LEU A N 1
ATOM 1535 C CA . LEU A 1 181 ? 16.448 -21.788 -5.720 1.00 94.50 181 LEU A CA 1
ATOM 1536 C C . LEU A 1 181 ? 16.410 -22.449 -4.333 1.00 94.50 181 LEU A C 1
ATOM 1538 O O . LEU A 1 181 ? 16.207 -23.656 -4.231 1.00 94.50 181 LEU A O 1
ATOM 1542 N N . GLN A 1 182 ? 16.636 -21.672 -3.274 1.00 96.88 182 GLN A N 1
ATOM 1543 C CA . GLN A 1 182 ? 16.701 -22.126 -1.885 1.00 96.88 182 GLN A CA 1
ATOM 1544 C C . GLN A 1 182 ? 15.732 -21.309 -1.024 1.00 96.88 182 GLN A C 1
ATOM 1546 O O . GLN A 1 182 ? 15.345 -20.205 -1.401 1.00 96.88 182 GLN A O 1
ATOM 1551 N N . GLU A 1 183 ? 15.322 -21.852 0.127 1.00 97.56 183 GLU A N 1
ATOM 1552 C CA . GLU A 1 183 ? 14.420 -21.145 1.047 1.00 97.56 183 GLU A CA 1
ATOM 1553 C C . GLU A 1 183 ? 15.054 -19.863 1.589 1.00 97.56 183 GLU A C 1
ATOM 1555 O O . GLU A 1 183 ? 14.399 -18.824 1.615 1.00 97.56 183 GLU A O 1
ATOM 1560 N N . GLU A 1 184 ? 16.317 -19.940 2.003 1.00 98.25 184 GLU A N 1
ATOM 1561 C CA . GLU A 1 184 ? 17.111 -18.794 2.427 1.00 98.25 184 GLU A CA 1
ATOM 1562 C C . GLU A 1 184 ? 18.014 -18.336 1.285 1.00 98.25 184 GLU A C 1
ATOM 1564 O O . GLU A 1 184 ? 18.634 -19.137 0.584 1.00 98.25 184 GLU A O 1
ATOM 1569 N N . TYR A 1 185 ? 18.063 -17.030 1.076 1.00 98.25 185 TYR A N 1
ATOM 1570 C CA . TYR A 1 185 ? 18.767 -16.410 -0.037 1.00 98.25 185 TYR A CA 1
ATOM 1571 C C . TYR A 1 185 ? 19.179 -14.999 0.354 1.00 98.25 185 TYR A C 1
ATOM 1573 O O . TYR A 1 185 ? 18.892 -14.519 1.451 1.00 98.25 185 TYR A O 1
ATOM 1581 N N . LYS A 1 186 ? 19.881 -14.331 -0.555 1.00 97.50 186 LYS A N 1
ATOM 1582 C CA . LYS A 1 186 ? 20.204 -12.921 -0.404 1.00 97.50 186 LYS A CA 1
ATOM 1583 C C . LYS A 1 186 ? 19.703 -12.139 -1.593 1.00 97.50 186 LYS A C 1
ATOM 1585 O O . LYS A 1 186 ? 19.880 -12.594 -2.726 1.00 97.50 186 LYS A O 1
ATOM 1590 N N . ASP A 1 187 ? 19.121 -10.981 -1.330 1.00 96.56 187 ASP A N 1
ATOM 1591 C CA . ASP A 1 187 ? 18.758 -10.033 -2.379 1.00 96.56 187 ASP A CA 1
ATOM 1592 C C . ASP A 1 187 ? 20.001 -9.370 -2.996 1.00 96.56 187 ASP A C 1
ATOM 1594 O O . ASP A 1 187 ? 21.148 -9.752 -2.724 1.00 96.56 187 ASP A O 1
ATOM 1598 N N . ILE A 1 188 ? 19.763 -8.392 -3.868 1.00 94.75 188 ILE A N 1
ATOM 1599 C CA . ILE A 1 188 ? 20.814 -7.638 -4.549 1.00 94.75 188 ILE A CA 1
ATOM 1600 C C . ILE A 1 188 ? 21.688 -6.824 -3.576 1.00 94.75 188 ILE A C 1
ATOM 1602 O O . ILE A 1 188 ? 22.891 -6.700 -3.788 1.00 94.75 188 ILE A O 1
ATOM 1606 N N . PHE A 1 189 ? 21.121 -6.360 -2.458 1.00 94.12 189 PHE A N 1
ATOM 1607 C CA . PHE A 1 189 ? 21.825 -5.624 -1.401 1.00 94.12 189 PHE A CA 1
ATOM 1608 C C . PHE A 1 189 ? 22.441 -6.550 -0.341 1.00 94.12 189 PHE A C 1
ATOM 1610 O O . PHE A 1 189 ? 22.853 -6.102 0.733 1.00 94.12 189 PHE A O 1
ATOM 1617 N N . ASN A 1 190 ? 22.522 -7.854 -0.631 1.00 95.38 190 ASN A N 1
ATOM 1618 C CA . ASN A 1 190 ? 23.121 -8.876 0.225 1.00 95.38 190 ASN A CA 1
ATOM 1619 C C . ASN A 1 190 ? 22.425 -9.016 1.601 1.00 95.38 190 ASN A C 1
ATOM 1621 O O . ASN A 1 190 ? 23.025 -9.546 2.545 1.00 95.38 190 ASN A O 1
ATOM 1625 N N . ARG A 1 191 ? 21.160 -8.587 1.722 1.00 97.00 191 ARG A N 1
ATOM 1626 C CA . ARG A 1 191 ? 20.334 -8.806 2.919 1.00 97.00 191 ARG A CA 1
ATOM 1627 C C . ARG A 1 191 ? 19.888 -10.270 2.966 1.00 97.00 191 ARG A C 1
ATOM 1629 O O . ARG A 1 191 ? 19.489 -10.802 1.932 1.00 97.00 191 ARG A O 1
ATOM 1636 N N . PRO A 1 192 ? 19.947 -10.946 4.126 1.00 98.06 192 PRO A N 1
ATOM 1637 C CA . PRO A 1 192 ? 19.475 -12.320 4.244 1.00 98.06 192 PRO A CA 1
ATOM 1638 C C . PRO A 1 192 ? 17.944 -12.353 4.276 1.00 98.06 192 PRO A C 1
ATOM 1640 O O . PRO A 1 192 ? 17.324 -11.728 5.132 1.00 98.06 192 PRO A O 1
ATOM 1643 N N . LEU A 1 193 ? 17.333 -13.106 3.366 1.00 98.56 193 LEU A N 1
ATOM 1644 C CA . LEU A 1 193 ? 15.884 -13.250 3.238 1.00 98.56 193 LEU A CA 1
ATOM 1645 C C . LEU A 1 193 ? 15.474 -14.726 3.326 1.00 98.56 193 LEU A C 1
ATOM 1647 O O . LEU A 1 193 ? 16.274 -15.621 3.053 1.00 98.56 193 LEU A O 1
ATOM 1651 N N . SER A 1 194 ? 14.217 -14.979 3.696 1.00 98.50 194 SER A N 1
ATOM 1652 C CA . SER A 1 194 ? 13.637 -16.321 3.796 1.00 98.50 194 SER A CA 1
ATOM 1653 C C . SER A 1 194 ? 12.259 -16.398 3.139 1.00 98.50 194 SER A C 1
ATOM 1655 O O . SER A 1 194 ? 11.324 -15.695 3.536 1.00 98.50 194 SER A O 1
ATOM 1657 N N . LEU A 1 195 ? 12.088 -17.330 2.195 1.00 98.19 195 LEU A N 1
ATOM 1658 C CA . LEU A 1 195 ? 10.795 -17.615 1.567 1.00 98.19 195 LEU A CA 1
ATOM 1659 C C . LEU A 1 195 ? 9.758 -18.101 2.579 1.00 98.19 195 LEU A C 1
ATOM 1661 O O . LEU A 1 195 ? 8.569 -17.847 2.389 1.00 98.19 195 LEU A O 1
ATOM 1665 N N . ARG A 1 196 ? 10.181 -18.772 3.656 1.00 97.88 196 ARG A N 1
ATOM 1666 C CA . ARG A 1 196 ? 9.288 -19.155 4.756 1.00 97.88 196 ARG A CA 1
ATOM 1667 C C . ARG A 1 196 ? 8.663 -17.919 5.391 1.00 97.88 196 ARG A C 1
ATOM 1669 O O . ARG A 1 196 ? 7.456 -17.886 5.599 1.00 97.88 196 ARG A O 1
ATOM 1676 N N . VAL A 1 197 ? 9.470 -16.893 5.662 1.00 98.69 197 VAL A N 1
ATOM 1677 C CA . VAL A 1 197 ? 9.002 -15.633 6.258 1.00 98.69 197 VAL A CA 1
ATOM 1678 C C . VAL A 1 197 ? 8.121 -14.851 5.282 1.00 98.69 197 VAL A C 1
ATOM 1680 O O . VAL A 1 197 ? 7.089 -14.335 5.706 1.00 98.69 197 VAL A O 1
ATOM 1683 N N . VAL A 1 198 ? 8.470 -14.811 3.990 1.00 98.81 198 VAL A N 1
ATOM 1684 C CA . VAL A 1 198 ? 7.632 -14.192 2.943 1.00 98.81 198 VAL A CA 1
ATOM 1685 C C . VAL A 1 198 ? 6.259 -14.867 2.879 1.00 98.81 198 VAL A C 1
ATOM 1687 O O . VAL A 1 198 ? 5.246 -14.197 3.067 1.00 98.81 198 VAL A O 1
ATOM 1690 N N . LYS A 1 199 ? 6.212 -16.195 2.699 1.00 98.69 199 LYS A N 1
ATOM 1691 C CA . LYS A 1 199 ? 4.956 -16.968 2.658 1.00 98.69 199 LYS A CA 1
ATOM 1692 C C . LYS A 1 199 ? 4.136 -16.782 3.924 1.00 98.69 199 LYS A C 1
ATOM 1694 O O . LYS A 1 199 ? 2.926 -16.595 3.853 1.00 98.69 199 LYS A O 1
ATOM 1699 N N . ARG A 1 200 ? 4.796 -16.768 5.083 1.00 98.69 200 ARG A N 1
ATOM 1700 C CA . ARG A 1 200 ? 4.091 -16.598 6.346 1.00 98.69 200 ARG A CA 1
ATOM 1701 C C . ARG A 1 200 ? 3.454 -15.219 6.486 1.00 98.69 200 ARG A C 1
ATOM 1703 O O . ARG A 1 200 ? 2.321 -15.113 6.940 1.00 98.69 200 ARG A O 1
ATOM 1710 N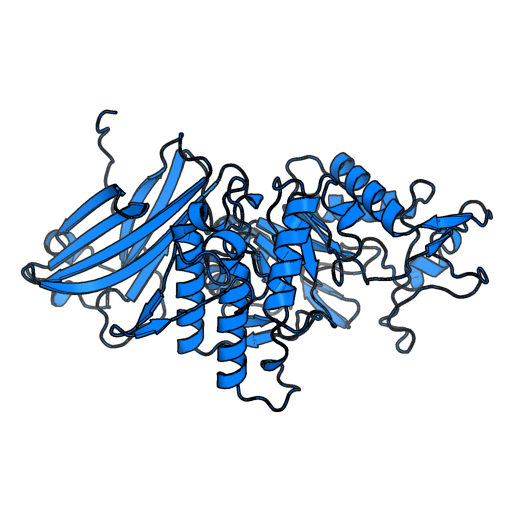 N . GLN A 1 201 ? 4.148 -14.162 6.071 1.00 98.88 201 GLN A N 1
ATOM 1711 C CA . GLN A 1 201 ? 3.572 -12.817 6.045 1.00 98.88 201 GLN A CA 1
ATOM 1712 C C . GLN A 1 201 ? 2.415 -12.712 5.033 1.00 98.88 201 GLN A C 1
ATOM 1714 O O . GLN A 1 201 ? 1.420 -12.072 5.350 1.00 98.88 201 GLN A O 1
ATOM 1719 N N . ILE A 1 202 ? 2.491 -13.383 3.872 1.00 98.94 202 ILE A N 1
ATOM 1720 C CA . ILE A 1 202 ? 1.380 -13.480 2.898 1.00 98.94 202 ILE A CA 1
ATOM 1721 C C . ILE A 1 202 ? 0.139 -14.105 3.548 1.00 98.94 202 ILE A C 1
ATOM 1723 O O . ILE A 1 202 ? -0.945 -13.535 3.457 1.00 98.94 202 ILE A O 1
ATOM 1727 N N . GLU A 1 203 ? 0.288 -15.249 4.221 1.00 98.75 203 GLU A N 1
ATOM 1728 C CA . GLU A 1 203 ? -0.816 -15.930 4.915 1.00 98.75 203 GLU A CA 1
ATOM 1729 C C . GLU A 1 203 ? -1.464 -15.023 5.965 1.00 98.75 203 GLU A C 1
ATOM 1731 O O . GLU A 1 203 ? -2.678 -14.830 5.959 1.00 98.75 203 GLU A O 1
ATOM 1736 N N . VAL A 1 204 ? -0.651 -14.398 6.823 1.00 98.75 204 VAL A N 1
ATOM 1737 C CA . VAL A 1 204 ? -1.166 -13.520 7.878 1.00 98.75 204 VAL A CA 1
ATOM 1738 C C . VAL A 1 204 ? -1.802 -12.253 7.294 1.00 98.75 204 VAL A C 1
ATOM 1740 O O . VAL A 1 204 ? -2.784 -11.774 7.855 1.00 98.75 204 VAL A O 1
ATOM 1743 N N . CYS A 1 205 ? -1.322 -11.722 6.163 1.00 98.75 205 CYS A N 1
ATOM 1744 C CA . CYS A 1 205 ? -2.025 -10.648 5.453 1.00 98.75 205 CYS A CA 1
ATOM 1745 C C . CYS A 1 205 ? -3.452 -11.071 5.084 1.00 98.75 205 CYS A C 1
ATOM 1747 O O . CYS A 1 205 ? -4.405 -10.386 5.460 1.00 98.75 205 CYS A O 1
ATOM 1749 N N . LYS A 1 206 ? -3.605 -12.233 4.440 1.00 98.56 206 LYS A N 1
ATOM 1750 C CA . LYS A 1 206 ? -4.912 -12.749 4.005 1.00 98.56 206 LYS A CA 1
ATOM 1751 C C . LYS A 1 206 ? -5.853 -13.021 5.174 1.00 98.56 206 LYS A C 1
ATOM 1753 O O . LYS A 1 206 ? -7.018 -12.635 5.114 1.00 98.56 206 LYS A O 1
ATOM 1758 N N . ASP A 1 207 ? -5.339 -13.589 6.265 1.00 97.62 207 ASP A N 1
ATOM 1759 C CA . ASP A 1 207 ? -6.106 -13.818 7.499 1.00 97.62 207 ASP A CA 1
ATOM 1760 C C . ASP A 1 207 ? -6.676 -12.515 8.094 1.00 97.62 207 ASP A C 1
ATOM 1762 O O . ASP A 1 207 ? -7.698 -12.542 8.776 1.00 97.62 207 ASP A O 1
ATOM 1766 N N . ASN A 1 208 ? -6.029 -11.372 7.838 1.00 97.94 208 ASN A N 1
ATOM 1767 C CA . ASN A 1 208 ? -6.452 -10.044 8.293 1.00 97.94 208 ASN A CA 1
ATOM 1768 C C . ASN A 1 208 ? -7.232 -9.261 7.216 1.00 97.94 208 ASN A C 1
ATOM 1770 O O . ASN A 1 208 ? -7.440 -8.055 7.366 1.00 97.94 208 ASN A O 1
ATOM 1774 N N . GLY A 1 209 ? -7.648 -9.906 6.120 1.00 97.62 209 GLY A N 1
ATOM 1775 C CA . GLY A 1 209 ? -8.330 -9.244 5.002 1.00 97.62 209 GLY A CA 1
ATOM 1776 C C . GLY A 1 209 ? -7.460 -8.212 4.280 1.00 97.62 209 GLY A C 1
ATOM 1777 O O . GLY A 1 209 ? -7.974 -7.196 3.822 1.00 97.62 209 GLY A O 1
ATOM 1778 N N . MET A 1 210 ? -6.143 -8.441 4.229 1.00 98.75 210 MET A N 1
ATOM 1779 C CA . MET A 1 210 ? -5.189 -7.621 3.484 1.00 98.75 210 MET A CA 1
ATOM 1780 C C . MET A 1 210 ? -4.678 -8.378 2.256 1.00 98.75 210 MET A C 1
ATOM 1782 O O . MET A 1 210 ? -4.232 -9.519 2.379 1.00 98.75 210 MET A O 1
ATOM 1786 N N . LEU A 1 211 ? -4.659 -7.719 1.099 1.00 98.62 211 LEU A N 1
ATOM 1787 C CA . LEU A 1 211 ? -4.113 -8.242 -0.154 1.00 98.62 211 LEU A CA 1
ATOM 1788 C C . LEU A 1 211 ? -2.575 -8.106 -0.171 1.00 98.62 211 LEU A C 1
ATOM 1790 O O . LEU A 1 211 ? -2.057 -6.983 -0.159 1.00 98.62 211 LEU A O 1
ATOM 1794 N N . PRO A 1 212 ? -1.806 -9.208 -0.216 1.00 98.88 212 PRO A N 1
ATOM 1795 C CA . PRO A 1 212 ? -0.356 -9.156 -0.348 1.00 98.88 212 PRO A CA 1
ATOM 1796 C C . PRO A 1 212 ? 0.047 -8.953 -1.817 1.00 98.88 212 PRO A C 1
ATOM 1798 O O . PRO A 1 212 ? -0.259 -9.783 -2.678 1.00 98.88 212 PRO A O 1
ATOM 1801 N N . ILE A 1 213 ? 0.780 -7.875 -2.096 1.00 98.94 213 ILE A N 1
ATOM 1802 C CA . ILE A 1 213 ? 1.215 -7.464 -3.436 1.00 98.94 213 ILE A CA 1
ATOM 1803 C C . ILE A 1 213 ? 2.734 -7.600 -3.553 1.00 98.94 213 ILE A C 1
ATOM 1805 O O . ILE A 1 213 ? 3.483 -7.013 -2.769 1.00 98.94 213 ILE A O 1
ATOM 1809 N N . ALA A 1 214 ? 3.205 -8.357 -4.542 1.00 98.94 214 ALA A N 1
ATOM 1810 C CA . ALA A 1 214 ? 4.632 -8.508 -4.800 1.00 98.94 214 ALA A CA 1
ATOM 1811 C C . ALA A 1 214 ? 5.189 -7.281 -5.529 1.00 98.94 214 ALA A C 1
ATOM 1813 O O . ALA A 1 214 ? 4.697 -6.915 -6.595 1.00 98.94 214 ALA A O 1
ATOM 1814 N N . TYR A 1 215 ? 6.258 -6.686 -4.997 1.00 98.75 215 TYR A N 1
ATOM 1815 C CA . TYR A 1 215 ? 7.115 -5.799 -5.781 1.00 98.75 215 TYR A CA 1
ATOM 1816 C C . TYR A 1 215 ? 7.786 -6.579 -6.918 1.00 98.75 215 TYR A C 1
ATOM 1818 O O . TYR A 1 215 ? 8.275 -7.694 -6.702 1.00 98.75 215 TYR A O 1
ATOM 1826 N N . GLY A 1 216 ? 7.850 -5.980 -8.105 1.00 97.88 216 GLY A N 1
ATOM 1827 C CA . GLY A 1 216 ? 8.676 -6.468 -9.200 1.00 97.88 216 GLY A CA 1
ATOM 1828 C C . GLY A 1 216 ? 8.970 -5.365 -10.209 1.00 97.88 216 GLY A C 1
ATOM 1829 O O . GLY A 1 216 ? 8.056 -4.836 -10.835 1.00 97.88 216 GLY A O 1
ATOM 1830 N N . ALA A 1 217 ? 10.247 -5.040 -10.413 1.00 96.75 217 ALA A N 1
ATOM 1831 C CA . ALA A 1 217 ? 10.634 -4.112 -11.471 1.00 96.75 217 ALA A CA 1
ATOM 1832 C C . ALA A 1 217 ? 10.349 -4.719 -12.854 1.00 96.75 217 ALA A C 1
ATOM 1834 O O . ALA A 1 217 ? 10.617 -5.899 -13.086 1.00 96.75 217 ALA A O 1
ATOM 1835 N N . MET A 1 218 ? 9.831 -3.923 -13.791 1.00 97.50 218 MET A N 1
ATOM 1836 C CA . MET A 1 218 ? 9.469 -4.413 -15.135 1.00 97.50 218 MET A CA 1
ATOM 1837 C C . MET A 1 218 ? 10.657 -4.678 -16.051 1.00 97.50 218 MET A C 1
ATOM 1839 O O . MET A 1 218 ? 10.541 -5.389 -17.047 1.00 97.50 218 MET A O 1
ATOM 1843 N N . TYR A 1 219 ? 11.786 -4.041 -15.765 1.00 97.69 219 TYR A N 1
ATOM 1844 C CA . TYR A 1 219 ? 12.898 -3.942 -16.703 1.00 97.69 219 TYR A CA 1
ATOM 1845 C C . TYR A 1 219 ? 14.265 -3.893 -16.030 1.00 97.69 219 TYR A C 1
ATOM 1847 O O . TYR A 1 219 ? 15.182 -3.314 -16.592 1.00 97.69 219 TYR A O 1
ATOM 1855 N N . GLY A 1 220 ? 14.410 -4.463 -14.834 1.00 97.44 220 GLY A N 1
ATOM 1856 C CA . GLY A 1 220 ? 15.707 -4.603 -14.171 1.00 97.44 220 GLY A CA 1
ATOM 1857 C C . GLY A 1 220 ? 16.275 -6.010 -14.346 1.00 97.44 220 GLY A C 1
ATOM 1858 O O . GLY A 1 220 ? 15.549 -6.983 -14.166 1.00 97.44 220 GLY A O 1
ATOM 1859 N N . ALA A 1 221 ? 17.563 -6.133 -14.660 1.00 97.38 221 ALA A N 1
ATOM 1860 C CA . ALA A 1 221 ? 18.271 -7.413 -14.623 1.00 97.38 221 ALA A CA 1
ATOM 1861 C C . ALA A 1 221 ? 19.720 -7.259 -14.152 1.00 97.38 221 ALA A C 1
ATOM 1863 O O . ALA A 1 221 ? 20.424 -6.321 -14.529 1.00 97.38 221 ALA A O 1
ATOM 1864 N N . GLU A 1 222 ? 20.178 -8.210 -13.349 1.00 95.75 222 GLU A N 1
ATOM 1865 C CA . GLU A 1 222 ? 21.555 -8.314 -12.889 1.00 95.75 222 GLU A CA 1
ATOM 1866 C C . GLU A 1 222 ? 22.522 -8.755 -14.007 1.00 95.75 222 GLU A C 1
ATOM 1868 O O . GLU A 1 222 ? 22.144 -9.229 -15.082 1.00 95.75 222 GLU A O 1
ATOM 1873 N N . LYS A 1 223 ? 23.818 -8.517 -13.775 1.00 92.81 223 LYS A N 1
ATOM 1874 C CA . LYS A 1 223 ? 24.864 -8.545 -14.808 1.00 92.81 223 LYS A CA 1
ATOM 1875 C C . LYS A 1 223 ? 25.053 -9.904 -15.486 1.00 92.81 223 LYS A C 1
ATOM 1877 O O . LYS A 1 223 ? 25.358 -9.937 -16.675 1.00 92.81 223 LYS A O 1
ATOM 1882 N N . ASP A 1 224 ? 24.949 -10.992 -14.738 1.00 93.25 224 ASP A N 1
ATOM 1883 C CA . ASP A 1 224 ? 25.106 -12.364 -15.222 1.00 93.25 224 ASP A CA 1
ATOM 1884 C C . ASP A 1 224 ? 24.052 -12.707 -16.275 1.00 93.25 224 ASP A C 1
ATOM 1886 O O . ASP A 1 224 ? 24.416 -13.086 -17.387 1.00 93.25 224 ASP A O 1
ATOM 1890 N N . PHE A 1 225 ? 22.779 -12.425 -15.993 1.00 95.94 225 PHE A N 1
ATOM 1891 C CA . PHE A 1 225 ? 21.697 -12.596 -16.964 1.00 95.94 225 PHE A CA 1
ATOM 1892 C C . PHE A 1 225 ? 21.925 -11.766 -18.235 1.00 95.94 225 PHE A C 1
ATOM 1894 O O . PHE A 1 225 ? 21.757 -12.236 -19.358 1.00 95.94 225 PHE A O 1
ATOM 1901 N N . VAL A 1 226 ? 22.379 -10.522 -18.079 1.00 94.25 226 VAL A N 1
ATOM 1902 C CA . VAL A 1 226 ? 22.621 -9.615 -19.212 1.00 94.25 226 VAL A CA 1
ATOM 1903 C C . VAL A 1 226 ? 23.723 -10.125 -20.142 1.00 94.25 226 VAL A C 1
ATOM 1905 O O . VAL A 1 226 ? 23.652 -9.896 -21.348 1.00 94.25 226 VAL A O 1
ATOM 1908 N N . LEU A 1 227 ? 24.750 -10.800 -19.616 1.00 93.19 227 LEU A N 1
ATOM 1909 C CA . LEU A 1 227 ? 25.833 -11.355 -20.437 1.00 93.19 227 LEU A CA 1
ATOM 1910 C C . LEU A 1 227 ? 25.348 -12.480 -21.360 1.00 93.19 227 LEU A C 1
ATOM 1912 O O . LEU A 1 227 ? 25.905 -12.642 -22.445 1.00 93.19 227 LEU A O 1
ATOM 1916 N N . GLU A 1 228 ? 24.307 -13.204 -20.956 1.00 95.44 228 GLU A N 1
ATOM 1917 C CA . GLU A 1 228 ? 23.674 -14.265 -21.747 1.00 95.44 228 GLU A CA 1
ATOM 1918 C C . GLU A 1 228 ? 22.615 -13.718 -22.725 1.00 95.44 228 GLU A C 1
ATOM 1920 O O . GLU A 1 228 ? 22.303 -14.365 -23.724 1.00 95.44 228 GLU A O 1
ATOM 1925 N N . HIS A 1 229 ? 22.120 -12.495 -22.489 1.00 94.81 229 HIS A N 1
ATOM 1926 C CA . HIS A 1 229 ? 20.993 -11.878 -23.204 1.00 94.81 229 HIS A CA 1
ATOM 1927 C C . HIS A 1 229 ? 21.288 -10.444 -23.685 1.00 94.81 229 HIS A C 1
ATOM 1929 O O . HIS A 1 229 ? 20.510 -9.511 -23.471 1.00 94.81 229 HIS A O 1
ATOM 1935 N N . LEU A 1 230 ? 22.435 -10.240 -24.341 1.00 91.75 230 LEU A N 1
ATOM 1936 C CA . LEU A 1 230 ? 22.906 -8.905 -24.744 1.00 91.75 230 LEU A CA 1
ATOM 1937 C C . LEU A 1 230 ? 21.959 -8.154 -25.695 1.00 91.75 230 LEU A C 1
ATOM 1939 O O . LEU A 1 230 ? 21.976 -6.925 -25.719 1.00 91.75 230 LEU A O 1
ATOM 1943 N N . ASP A 1 231 ? 21.147 -8.856 -26.482 1.00 93.12 231 ASP A N 1
ATOM 1944 C CA . ASP A 1 231 ? 20.184 -8.268 -27.418 1.00 93.12 231 ASP A CA 1
ATOM 1945 C C . ASP A 1 231 ? 18.839 -7.898 -26.765 1.00 93.12 231 ASP A C 1
ATOM 1947 O O . ASP A 1 231 ? 18.020 -7.220 -27.392 1.00 93.12 231 ASP A O 1
ATOM 1951 N N . TRP A 1 232 ? 18.624 -8.273 -25.496 1.00 95.56 232 TRP A N 1
ATOM 1952 C CA . TRP A 1 232 ? 17.407 -7.964 -24.733 1.00 95.56 232 TRP A CA 1
ATOM 1953 C C . TRP A 1 232 ? 17.497 -6.645 -23.962 1.00 95.56 232 TRP A C 1
ATOM 1955 O O . TRP A 1 232 ? 16.535 -6.253 -23.304 1.00 95.56 232 TRP A O 1
ATOM 1965 N N . ILE A 1 233 ? 18.629 -5.943 -24.003 1.00 95.19 233 ILE A N 1
ATOM 1966 C CA . ILE A 1 233 ? 18.814 -4.702 -23.242 1.00 95.19 233 ILE A CA 1
ATOM 1967 C C . ILE A 1 233 ? 18.104 -3.508 -23.893 1.00 95.19 233 ILE A C 1
ATOM 1969 O O . ILE A 1 233 ? 17.975 -3.418 -25.117 1.00 95.19 233 ILE A O 1
ATOM 1973 N N . ALA A 1 234 ? 17.730 -2.523 -23.078 1.00 95.69 234 ALA A N 1
ATOM 1974 C CA . ALA A 1 234 ? 17.400 -1.187 -23.557 1.00 95.69 234 ALA A CA 1
ATOM 1975 C C . ALA A 1 234 ? 18.698 -0.389 -23.780 1.00 95.69 234 ALA A C 1
ATOM 1977 O O . ALA A 1 234 ? 19.221 0.255 -22.865 1.00 95.69 234 ALA A O 1
ATOM 1978 N N . ALA A 1 235 ? 19.247 -0.441 -24.994 1.00 94.38 235 ALA A N 1
ATOM 1979 C CA . ALA A 1 235 ? 20.543 0.158 -25.303 1.00 94.38 235 ALA A CA 1
ATOM 1980 C C . ALA A 1 235 ? 20.481 1.689 -25.436 1.00 94.38 235 ALA A C 1
ATOM 1982 O O . ALA A 1 235 ? 19.438 2.281 -25.741 1.00 94.38 235 ALA A O 1
ATOM 1983 N N . THR A 1 236 ? 21.624 2.345 -25.243 1.00 92.25 236 THR A N 1
ATOM 1984 C CA . THR A 1 236 ? 21.780 3.780 -25.513 1.00 92.25 236 THR A CA 1
ATOM 1985 C C . THR A 1 236 ? 21.972 4.041 -27.019 1.00 92.25 236 THR A C 1
ATOM 1987 O O . THR A 1 236 ? 21.895 3.147 -27.868 1.00 92.25 236 THR A O 1
ATOM 1990 N N . ARG A 1 237 ? 22.241 5.302 -27.383 1.00 87.06 237 ARG A N 1
ATOM 1991 C CA . ARG A 1 237 ? 22.450 5.721 -28.775 1.00 87.06 237 ARG A CA 1
ATOM 1992 C C . ARG A 1 237 ? 23.753 5.221 -29.410 1.00 87.06 237 ARG A C 1
ATOM 1994 O O . ARG A 1 237 ? 23.849 5.237 -30.633 1.00 87.06 237 ARG A O 1
ATOM 2001 N N . ASP A 1 238 ? 24.772 4.801 -28.689 1.00 82.88 238 ASP A N 1
ATOM 2002 C CA . ASP A 1 238 ? 25.931 4.196 -29.368 1.00 82.88 238 ASP A CA 1
ATOM 2003 C C . ASP A 1 238 ? 25.700 2.698 -29.653 1.00 82.88 238 ASP A C 1
ATOM 2005 O O . ASP A 1 238 ? 26.359 2.141 -30.526 1.00 82.88 238 ASP A O 1
ATOM 2009 N N . GLY A 1 239 ? 24.703 2.073 -29.008 1.00 73.81 239 GLY A N 1
ATOM 2010 C CA . GLY A 1 239 ? 24.444 0.633 -29.090 1.00 73.81 239 GLY A CA 1
ATOM 2011 C C . GLY A 1 239 ? 25.483 -0.220 -28.352 1.00 73.81 239 GLY A C 1
ATOM 2012 O O . GLY A 1 239 ? 25.470 -1.438 -28.498 1.00 73.81 239 GLY A O 1
ATOM 2013 N N . VAL A 1 240 ? 26.381 0.412 -27.592 1.00 71.62 240 VAL A N 1
ATOM 2014 C CA . VAL A 1 240 ? 27.514 -0.203 -26.887 1.00 71.62 240 VAL A CA 1
ATOM 2015 C C . VAL A 1 240 ? 27.435 0.089 -25.387 1.00 71.62 240 VAL A C 1
ATOM 2017 O O . VAL A 1 240 ? 27.603 -0.818 -24.571 1.00 71.62 240 VAL A O 1
ATOM 2020 N N . THR A 1 241 ? 27.151 1.336 -25.009 1.00 73.38 241 THR A N 1
ATOM 2021 C CA . THR A 1 241 ? 26.829 1.723 -23.638 1.00 73.38 241 THR A CA 1
ATOM 2022 C C . THR A 1 241 ? 25.400 1.326 -23.295 1.00 73.38 241 THR A C 1
ATOM 2024 O O . THR A 1 241 ? 24.541 1.112 -24.157 1.00 73.38 241 THR A O 1
ATOM 2027 N N . ARG A 1 242 ? 25.148 1.167 -21.998 1.00 78.06 242 ARG A N 1
ATOM 2028 C CA . ARG A 1 242 ? 23.905 0.591 -21.502 1.00 78.06 242 ARG A CA 1
ATOM 2029 C C . ARG A 1 242 ? 23.212 1.551 -20.548 1.00 78.06 242 ARG A C 1
ATOM 2031 O O . ARG A 1 242 ? 23.876 2.257 -19.795 1.00 78.06 242 ARG A O 1
ATOM 2038 N N . ASN A 1 243 ? 21.883 1.577 -20.590 1.00 89.38 243 ASN A N 1
ATOM 2039 C CA . ASN A 1 243 ? 21.096 2.231 -19.549 1.00 89.38 243 ASN A CA 1
ATOM 2040 C C . ASN A 1 243 ? 21.118 1.328 -18.311 1.00 89.38 243 ASN A C 1
ATOM 2042 O O . ASN A 1 243 ? 20.669 0.188 -18.400 1.00 89.38 243 ASN A O 1
ATOM 2046 N N . SER A 1 244 ? 21.653 1.799 -17.189 1.00 92.69 244 SER A N 1
ATOM 2047 C CA . SER A 1 244 ? 21.789 0.994 -15.971 1.00 92.69 244 SER A CA 1
ATOM 2048 C C . SER A 1 244 ? 21.828 1.845 -14.705 1.00 92.69 244 SER A C 1
ATOM 2050 O O . SER A 1 244 ? 22.080 3.051 -14.756 1.00 92.69 244 SER A O 1
ATOM 2052 N N . LEU A 1 245 ? 21.581 1.189 -13.574 1.00 91.69 245 LEU A N 1
ATOM 2053 C CA . LEU A 1 245 ? 21.668 1.720 -12.217 1.00 91.69 245 LEU A CA 1
ATOM 2054 C C . LEU A 1 245 ? 22.886 1.150 -11.482 1.00 91.69 245 LEU A C 1
ATOM 2056 O O . LEU A 1 245 ? 23.423 0.108 -11.860 1.00 91.69 245 LEU A O 1
ATOM 2060 N N . CYS A 1 246 ? 23.285 1.838 -10.407 1.00 87.19 246 CYS A N 1
ATOM 2061 C CA . CYS A 1 246 ? 24.339 1.401 -9.483 1.00 87.19 246 CYS A CA 1
ATOM 2062 C C . CYS A 1 246 ? 25.675 1.074 -10.177 1.00 87.19 246 CYS A C 1
ATOM 2064 O O . CYS A 1 246 ? 26.363 0.122 -9.821 1.00 87.19 246 CYS A O 1
ATOM 2066 N N . ASN A 1 247 ? 26.060 1.878 -11.175 1.00 84.25 247 ASN A N 1
ATOM 2067 C CA . ASN A 1 247 ? 27.251 1.633 -12.003 1.00 84.25 247 ASN A CA 1
ATOM 2068 C C . ASN A 1 247 ? 28.558 1.551 -11.198 1.00 84.25 247 ASN A C 1
ATOM 2070 O O . ASN A 1 247 ? 29.489 0.863 -11.613 1.00 84.25 247 ASN A O 1
ATOM 2074 N N . ASP A 1 248 ? 28.609 2.227 -10.050 1.00 87.25 248 ASP A N 1
ATOM 2075 C CA . ASP A 1 248 ? 29.788 2.280 -9.186 1.00 87.25 248 ASP A CA 1
ATOM 2076 C C . ASP A 1 248 ? 29.955 1.019 -8.321 1.00 87.25 248 ASP A C 1
ATOM 2078 O O . ASP A 1 248 ? 31.029 0.799 -7.760 1.00 87.25 248 ASP A O 1
ATOM 2082 N N . ASN A 1 249 ? 28.923 0.169 -8.228 1.00 87.69 249 ASN A N 1
ATOM 2083 C CA . ASN A 1 249 ? 28.952 -1.061 -7.446 1.00 87.69 249 ASN A CA 1
ATOM 2084 C C . ASN A 1 249 ? 28.522 -2.280 -8.286 1.00 87.69 249 ASN A C 1
ATOM 2086 O O . ASN A 1 249 ? 27.330 -2.549 -8.436 1.00 87.69 249 ASN A O 1
ATOM 2090 N N . PRO A 1 250 ? 29.477 -3.081 -8.798 1.00 83.56 250 PRO A N 1
ATOM 2091 C CA . PRO A 1 250 ? 29.173 -4.230 -9.648 1.00 83.56 250 PRO A CA 1
ATOM 2092 C C . PRO A 1 250 ? 28.253 -5.288 -9.026 1.00 83.56 250 PRO A C 1
ATOM 2094 O O . PRO A 1 250 ? 27.620 -6.019 -9.784 1.00 83.56 250 PRO A O 1
ATOM 2097 N N . SER A 1 251 ? 28.190 -5.405 -7.693 1.00 85.75 251 SER A N 1
ATOM 2098 C CA . SER A 1 251 ? 27.290 -6.361 -7.028 1.00 85.75 251 SER A CA 1
ATOM 2099 C C . SER A 1 251 ? 25.842 -5.879 -6.948 1.00 85.75 251 SER A C 1
ATOM 2101 O O . SER A 1 251 ? 24.958 -6.697 -6.730 1.00 85.75 251 SER A O 1
ATOM 2103 N N . GLU A 1 252 ? 25.608 -4.579 -7.134 1.00 90.44 252 GLU A N 1
ATOM 2104 C CA . GLU A 1 252 ? 24.285 -3.940 -7.091 1.00 90.44 252 GLU A CA 1
ATOM 2105 C C . GLU A 1 252 ? 23.826 -3.456 -8.472 1.00 90.44 252 GLU A C 1
ATOM 2107 O O . GLU A 1 252 ? 22.818 -2.768 -8.599 1.00 90.44 252 GLU A O 1
ATOM 2112 N N . TYR A 1 253 ? 24.580 -3.799 -9.517 1.00 93.12 253 TYR A N 1
ATOM 2113 C CA . TYR A 1 253 ? 24.328 -3.370 -10.883 1.00 93.12 253 TYR A CA 1
ATOM 2114 C C . TYR A 1 253 ? 22.991 -3.897 -11.414 1.00 93.12 253 TYR A C 1
ATOM 2116 O O . TYR A 1 253 ? 22.762 -5.109 -11.439 1.00 93.12 253 TYR A O 1
ATOM 2124 N N . ILE A 1 254 ? 22.166 -2.988 -11.940 1.00 96.31 254 ILE A N 1
ATOM 2125 C CA . ILE A 1 254 ? 20.894 -3.319 -12.592 1.00 96.31 254 ILE A CA 1
ATOM 2126 C C . ILE A 1 254 ? 20.890 -2.728 -14.002 1.00 96.31 254 ILE A C 1
ATOM 2128 O O . ILE A 1 254 ? 20.944 -1.511 -14.190 1.00 96.31 254 ILE A O 1
ATOM 2132 N N . GLN A 1 255 ? 20.808 -3.592 -15.007 1.00 96.38 255 GLN A N 1
ATOM 2133 C CA . GLN A 1 255 ? 20.619 -3.230 -16.407 1.00 96.38 255 GLN A CA 1
ATOM 2134 C C . GLN A 1 255 ? 19.146 -2.960 -16.702 1.00 96.38 255 GLN A C 1
ATOM 2136 O O . GLN A 1 255 ? 18.290 -3.755 -16.322 1.00 96.38 255 GLN A O 1
ATOM 2141 N N . ILE A 1 256 ? 18.867 -1.896 -17.463 1.00 97.75 256 ILE A N 1
ATOM 2142 C CA . ILE A 1 256 ? 17.535 -1.666 -18.024 1.00 97.75 256 ILE A CA 1
ATOM 2143 C C . ILE A 1 256 ? 17.303 -2.565 -19.242 1.00 97.75 256 ILE A C 1
ATOM 2145 O O . ILE A 1 256 ? 18.093 -2.561 -20.195 1.00 97.75 256 ILE A O 1
ATOM 2149 N N . MET A 1 257 ? 16.205 -3.309 -19.230 1.00 97.69 257 MET A N 1
ATOM 2150 C CA . MET A 1 257 ? 15.833 -4.280 -20.257 1.00 97.69 257 MET A CA 1
ATOM 2151 C C . MET A 1 257 ? 14.806 -3.713 -21.248 1.00 97.69 257 MET A C 1
ATOM 2153 O O . MET A 1 257 ? 14.056 -2.785 -20.949 1.00 97.69 257 MET A O 1
ATOM 2157 N N . ASN A 1 258 ? 14.786 -4.258 -22.463 1.00 97.38 258 ASN A N 1
ATOM 2158 C CA . ASN A 1 258 ? 13.846 -3.897 -23.519 1.00 97.38 258 ASN A CA 1
ATOM 2159 C C . ASN A 1 258 ? 12.500 -4.597 -23.273 1.00 97.38 258 ASN A C 1
ATOM 2161 O O . ASN A 1 258 ? 12.381 -5.801 -23.474 1.00 97.38 258 ASN A O 1
ATOM 2165 N N . ILE A 1 259 ? 11.483 -3.836 -22.871 1.00 97.88 259 ILE A N 1
ATOM 2166 C CA . ILE A 1 259 ? 10.120 -4.329 -22.594 1.00 97.88 259 ILE A CA 1
ATOM 2167 C C . ILE A 1 259 ? 9.202 -4.356 -23.819 1.00 97.88 259 ILE A C 1
ATOM 2169 O O . ILE A 1 259 ? 8.021 -4.681 -23.687 1.00 97.88 259 ILE A O 1
ATOM 2173 N N . ALA A 1 260 ? 9.719 -3.998 -24.996 1.00 97.44 260 ALA A N 1
ATOM 2174 C CA . ALA A 1 260 ? 8.914 -3.974 -26.201 1.00 97.44 260 ALA A CA 1
ATOM 2175 C C . ALA A 1 260 ? 8.405 -5.362 -26.592 1.00 97.44 260 ALA A C 1
ATOM 2177 O O . ALA A 1 260 ? 8.928 -6.404 -26.192 1.00 97.44 260 ALA A O 1
ATOM 2178 N N . ASP A 1 261 ? 7.374 -5.358 -27.426 1.00 95.62 261 ASP A N 1
ATOM 2179 C CA . ASP A 1 261 ? 6.649 -6.559 -27.796 1.00 95.62 261 ASP A CA 1
ATOM 2180 C C . ASP A 1 261 ? 7.434 -7.587 -28.611 1.00 95.62 261 ASP A C 1
ATOM 2182 O O . ASP A 1 261 ? 7.179 -8.790 -28.523 1.00 95.62 261 ASP A O 1
ATOM 2186 N N . ASP A 1 262 ? 8.414 -7.099 -29.355 1.00 94.94 262 ASP A N 1
ATOM 2187 C CA . ASP A 1 262 ? 9.375 -7.874 -30.122 1.00 94.94 262 ASP A CA 1
ATOM 2188 C C . ASP A 1 262 ? 10.544 -8.411 -29.279 1.00 94.94 262 ASP A C 1
ATOM 2190 O O . ASP A 1 262 ? 11.392 -9.117 -29.820 1.00 94.94 262 ASP A O 1
ATOM 2194 N N . CYS A 1 263 ? 10.603 -8.119 -27.974 1.00 97.62 263 CYS A N 1
ATOM 2195 C CA . CYS A 1 263 ? 11.661 -8.580 -27.081 1.00 97.62 263 CYS A CA 1
ATOM 2196 C C . CYS A 1 263 ? 11.213 -9.751 -26.188 1.00 97.62 263 CYS A C 1
ATOM 2198 O O . CYS A 1 263 ? 10.225 -9.610 -25.459 1.00 97.62 263 CYS A O 1
ATOM 2200 N N . PRO A 1 264 ? 11.968 -10.866 -26.126 1.00 97.81 264 PRO A N 1
ATOM 2201 C CA . PRO A 1 264 ? 11.620 -11.985 -25.247 1.00 97.81 264 PRO A CA 1
ATOM 2202 C C . PRO A 1 264 ? 11.646 -11.648 -23.746 1.00 97.81 264 PRO A C 1
ATOM 2204 O O . PRO A 1 264 ? 10.979 -12.316 -22.958 1.00 97.81 264 PRO A O 1
ATOM 2207 N N . TRP A 1 265 ? 12.356 -10.584 -23.341 1.00 98.31 265 TRP A N 1
ATOM 2208 C CA . TRP A 1 265 ? 12.364 -10.102 -21.954 1.00 98.31 265 TRP A CA 1
ATOM 2209 C C . TRP A 1 265 ? 10.951 -9.902 -21.391 1.00 98.31 265 TRP A C 1
ATOM 2211 O O . TRP A 1 265 ? 10.694 -10.270 -20.246 1.00 98.31 265 TRP A O 1
ATOM 2221 N N . ARG A 1 266 ? 10.029 -9.351 -22.192 1.00 98.50 266 ARG A N 1
ATOM 2222 C CA . ARG A 1 266 ? 8.658 -9.067 -21.750 1.00 98.50 266 ARG A CA 1
ATOM 2223 C C . ARG A 1 266 ? 7.932 -10.332 -21.293 1.00 98.50 266 ARG A C 1
ATOM 2225 O O . ARG A 1 266 ? 7.289 -10.320 -20.250 1.00 98.50 266 ARG A O 1
ATOM 2232 N N . GLU A 1 267 ? 8.029 -11.414 -22.062 1.00 98.62 267 GLU A N 1
ATOM 2233 C CA . GLU A 1 267 ? 7.417 -12.693 -21.687 1.00 98.62 267 GLU A CA 1
ATOM 2234 C C . GLU A 1 267 ? 8.102 -13.280 -20.452 1.00 98.62 267 GLU A C 1
ATOM 2236 O O . GLU A 1 267 ? 7.426 -13.705 -19.516 1.00 98.62 267 GLU A O 1
ATOM 2241 N N . HIS A 1 268 ? 9.436 -13.223 -20.417 1.00 98.69 268 HIS A N 1
ATOM 2242 C CA . HIS A 1 268 ? 10.240 -13.723 -19.306 1.00 98.69 268 HIS A CA 1
ATOM 2243 C C . HIS A 1 268 ? 9.851 -13.090 -17.963 1.00 98.69 268 HIS A C 1
ATOM 2245 O O . HIS A 1 268 ? 9.555 -13.810 -17.007 1.00 98.69 268 HIS A O 1
ATOM 2251 N N . ILE A 1 269 ? 9.805 -11.756 -17.876 1.00 98.75 269 ILE A N 1
ATOM 2252 C CA . ILE A 1 269 ? 9.504 -11.067 -16.612 1.00 98.75 269 ILE A CA 1
ATOM 2253 C C . ILE A 1 269 ? 8.041 -11.250 -16.179 1.00 98.75 269 ILE A C 1
ATOM 2255 O O . ILE A 1 269 ? 7.767 -11.448 -14.995 1.00 98.75 269 ILE A O 1
ATOM 2259 N N . VAL A 1 270 ? 7.095 -11.282 -17.124 1.00 98.81 270 VAL A N 1
ATOM 2260 C CA . VAL A 1 270 ? 5.680 -11.553 -16.815 1.00 98.81 270 VAL A CA 1
ATOM 2261 C C . VAL A 1 270 ? 5.479 -12.997 -16.350 1.00 98.81 270 VAL A C 1
ATOM 2263 O O . VAL A 1 270 ? 4.657 -13.254 -15.467 1.00 98.81 270 VAL A O 1
ATOM 2266 N N . ASP A 1 271 ? 6.269 -13.949 -16.852 1.00 98.81 271 ASP A N 1
ATOM 2267 C CA . ASP A 1 271 ? 6.268 -15.298 -16.294 1.00 98.81 271 ASP A CA 1
ATOM 2268 C C . ASP A 1 271 ? 6.824 -15.332 -14.860 1.00 98.81 271 ASP A C 1
ATOM 2270 O O . ASP A 1 271 ? 6.251 -16.008 -14.004 1.00 98.81 271 ASP A O 1
ATOM 2274 N N . GLN A 1 272 ? 7.856 -14.540 -14.535 1.00 98.81 272 GLN A N 1
ATOM 2275 C CA . GLN A 1 272 ? 8.314 -14.408 -13.143 1.00 98.81 272 GLN A CA 1
ATOM 2276 C C . GLN A 1 272 ? 7.200 -13.891 -12.218 1.00 98.81 272 GLN A C 1
ATOM 2278 O O . GLN A 1 272 ? 7.018 -14.424 -11.118 1.00 98.81 272 GLN A O 1
ATOM 2283 N N . TYR A 1 273 ? 6.411 -12.910 -12.666 1.00 98.81 273 TYR A N 1
ATOM 2284 C CA . TYR A 1 273 ? 5.240 -12.414 -11.934 1.00 98.81 273 TYR A CA 1
ATOM 2285 C C . TYR A 1 273 ? 4.198 -13.508 -11.697 1.00 98.81 273 TYR A C 1
ATOM 2287 O O . TYR A 1 273 ? 3.777 -13.748 -10.561 1.00 98.81 273 TYR A O 1
ATOM 2295 N N . ARG A 1 274 ? 3.834 -14.240 -12.756 1.00 98.69 274 ARG A N 1
ATOM 2296 C CA . ARG A 1 274 ? 2.915 -15.382 -12.676 1.00 98.69 274 ARG A CA 1
ATOM 2297 C C . ARG A 1 274 ? 3.415 -16.437 -11.691 1.00 98.69 274 ARG A C 1
ATOM 2299 O O . ARG A 1 274 ? 2.630 -17.001 -10.926 1.00 98.69 274 ARG A O 1
ATOM 2306 N N . GLN A 1 275 ? 4.718 -16.711 -11.691 1.00 98.50 275 GLN A N 1
ATOM 2307 C CA . GLN A 1 275 ? 5.331 -17.656 -10.767 1.00 98.50 275 GLN A CA 1
ATOM 2308 C C . GLN A 1 275 ? 5.274 -17.172 -9.314 1.00 98.50 275 GLN A C 1
ATOM 2310 O O . GLN A 1 275 ? 4.972 -17.988 -8.442 1.00 98.50 275 GLN A O 1
ATOM 2315 N N . ALA A 1 276 ? 5.511 -15.885 -9.042 1.00 98.56 276 ALA A N 1
ATOM 2316 C CA . ALA A 1 276 ? 5.390 -15.314 -7.699 1.00 98.56 276 ALA A CA 1
ATOM 2317 C C . ALA A 1 276 ? 3.968 -15.492 -7.138 1.00 98.56 276 ALA A C 1
ATOM 2319 O O . ALA A 1 276 ? 3.800 -16.006 -6.030 1.00 98.56 276 ALA A O 1
ATOM 2320 N N . ILE A 1 277 ? 2.947 -15.182 -7.943 1.00 98.62 277 ILE A N 1
ATOM 2321 C CA . ILE A 1 277 ? 1.531 -15.392 -7.601 1.00 98.62 277 ILE A CA 1
ATOM 2322 C C . ILE A 1 277 ? 1.260 -16.878 -7.337 1.00 98.62 277 ILE A C 1
ATOM 2324 O O . ILE A 1 277 ? 0.849 -17.263 -6.243 1.00 98.62 277 ILE A O 1
ATOM 2328 N N . LYS A 1 278 ? 1.565 -17.745 -8.309 1.00 98.19 278 LYS A N 1
ATOM 2329 C CA . LYS A 1 278 ? 1.208 -19.171 -8.253 1.00 98.19 278 LYS A CA 1
ATOM 2330 C C . LYS A 1 278 ? 1.942 -19.945 -7.156 1.00 98.19 278 LYS A C 1
ATOM 2332 O O . LYS A 1 278 ? 1.375 -20.877 -6.591 1.00 98.19 278 LYS A O 1
ATOM 2337 N N . LYS A 1 279 ? 3.215 -19.630 -6.899 1.00 98.00 279 LYS A N 1
ATOM 2338 C CA . LYS A 1 279 ? 4.076 -20.418 -5.997 1.00 98.00 279 LYS A CA 1
ATOM 2339 C C . LYS A 1 279 ? 4.143 -19.863 -4.574 1.00 98.00 279 LYS A C 1
ATOM 2341 O O . LYS A 1 279 ? 4.438 -20.637 -3.661 1.00 98.00 279 LYS A O 1
ATOM 2346 N N . LEU A 1 280 ? 3.916 -18.561 -4.376 1.00 98.19 280 LEU A N 1
ATOM 2347 C CA . LEU A 1 280 ? 3.968 -17.930 -3.049 1.00 98.19 280 LEU A CA 1
ATOM 2348 C C . LEU A 1 280 ? 2.600 -17.480 -2.534 1.00 98.19 280 LEU A C 1
ATOM 2350 O O . LEU A 1 280 ? 2.447 -17.342 -1.326 1.00 98.19 280 LEU A O 1
ATOM 2354 N N . GLY A 1 281 ? 1.612 -17.301 -3.414 1.00 98.19 281 GLY A N 1
ATOM 2355 C CA . GLY A 1 281 ? 0.260 -16.900 -3.031 1.00 98.19 281 GLY A CA 1
ATOM 2356 C C . GLY A 1 281 ? 0.041 -15.389 -2.963 1.00 98.19 281 GLY A C 1
ATOM 2357 O O . GLY A 1 281 ? -0.940 -14.966 -2.354 1.00 98.19 281 GLY A O 1
ATOM 2358 N N . PHE A 1 282 ? 0.917 -14.581 -3.571 1.00 98.88 282 PHE A N 1
ATOM 2359 C CA . PHE A 1 282 ? 0.641 -13.160 -3.803 1.00 98.88 282 PHE A CA 1
ATOM 2360 C C . PHE A 1 282 ? -0.653 -12.974 -4.602 1.00 98.88 282 PHE A C 1
ATOM 2362 O O . PHE A 1 282 ? -0.984 -13.807 -5.441 1.00 98.88 282 PHE A O 1
ATOM 2369 N N . GLU A 1 283 ? -1.369 -11.880 -4.353 1.00 98.69 283 GLU A N 1
ATOM 2370 C CA . GLU A 1 283 ? -2.653 -11.573 -5.011 1.00 98.69 283 GLU A CA 1
ATOM 2371 C C . GLU A 1 283 ? -2.524 -10.488 -6.076 1.00 98.69 283 GLU A C 1
ATOM 2373 O O . GLU A 1 283 ? -3.495 -10.135 -6.737 1.00 98.69 283 GLU A O 1
ATOM 2378 N N . GLY A 1 284 ? -1.309 -9.984 -6.281 1.00 98.62 284 GLY A N 1
ATOM 2379 C CA . GLY A 1 284 ? -1.025 -9.002 -7.304 1.00 98.62 284 GLY A CA 1
ATOM 2380 C C . GLY A 1 284 ? 0.443 -8.657 -7.439 1.00 98.62 284 GLY A C 1
ATOM 2381 O O . GLY A 1 284 ? 1.289 -9.128 -6.672 1.00 98.62 284 GLY A O 1
ATOM 2382 N N . ILE A 1 285 ? 0.712 -7.791 -8.410 1.00 98.88 285 ILE A N 1
ATOM 2383 C CA . ILE A 1 285 ? 2.035 -7.262 -8.726 1.00 98.88 285 ILE A CA 1
ATOM 2384 C C . ILE A 1 285 ? 1.988 -5.740 -8.685 1.00 98.88 285 ILE A C 1
ATOM 2386 O O . ILE A 1 285 ? 1.157 -5.099 -9.334 1.00 98.88 285 ILE A O 1
ATOM 2390 N N . HIS A 1 286 ? 2.928 -5.171 -7.944 1.00 98.88 286 HIS A N 1
ATOM 2391 C CA . HIS A 1 286 ? 3.315 -3.782 -8.073 1.00 98.88 286 HIS A CA 1
ATOM 2392 C C . HIS A 1 286 ? 4.483 -3.718 -9.057 1.00 98.88 286 HIS A C 1
ATOM 2394 O O . HIS A 1 286 ? 5.620 -4.048 -8.709 1.00 98.88 286 HIS A O 1
ATOM 2400 N N . ILE A 1 287 ? 4.166 -3.335 -10.290 1.00 98.69 287 ILE A N 1
ATOM 2401 C CA . ILE A 1 287 ? 5.112 -3.151 -11.380 1.00 98.69 287 ILE A CA 1
ATOM 2402 C C . ILE A 1 287 ? 5.859 -1.843 -11.144 1.00 98.69 287 ILE A C 1
ATOM 2404 O O . ILE A 1 287 ? 5.286 -0.757 -11.262 1.00 98.69 287 ILE A O 1
ATOM 2408 N N . ASP A 1 288 ? 7.146 -1.962 -10.847 1.00 98.44 288 ASP A N 1
ATOM 2409 C CA . ASP A 1 288 ? 8.007 -0.812 -10.600 1.00 98.44 288 ASP A CA 1
ATOM 2410 C C . ASP A 1 288 ? 8.874 -0.436 -11.810 1.00 98.44 288 ASP A C 1
ATOM 2412 O O . ASP A 1 288 ? 9.157 -1.258 -12.694 1.00 98.44 288 ASP A O 1
ATOM 2416 N N . GLN A 1 289 ? 9.302 0.823 -11.832 1.00 96.31 289 GLN A N 1
ATOM 2417 C CA . GLN A 1 289 ? 10.177 1.423 -12.834 1.00 96.31 289 GLN A CA 1
ATOM 2418 C C . GLN A 1 289 ? 11.056 2.511 -12.209 1.00 96.31 289 GLN A C 1
ATOM 2420 O O . GLN A 1 289 ? 10.841 2.910 -11.076 1.00 96.31 289 GLN A O 1
ATOM 2425 N N . TYR A 1 290 ? 12.056 3.001 -12.941 1.00 95.88 290 TYR A N 1
ATOM 2426 C CA . TYR A 1 290 ? 13.124 3.846 -12.384 1.00 95.88 290 TYR A CA 1
ATOM 2427 C C . TYR A 1 290 ? 13.136 5.291 -12.911 1.00 95.88 290 TYR A C 1
ATOM 2429 O O . TYR A 1 290 ? 14.058 6.058 -12.650 1.00 95.88 290 TYR A O 1
ATOM 2437 N N . GLY A 1 291 ? 12.144 5.678 -13.706 1.00 95.06 291 GLY A N 1
ATOM 2438 C CA . GLY A 1 291 ? 11.979 7.008 -14.294 1.00 95.06 291 GLY A CA 1
ATOM 2439 C C . GLY A 1 291 ? 12.786 7.246 -15.574 1.00 95.06 291 GLY A C 1
ATOM 2440 O O . GLY A 1 291 ? 12.687 8.327 -16.165 1.00 95.06 291 GLY A O 1
ATOM 2441 N N . PHE A 1 292 ? 13.568 6.266 -16.035 1.00 94.56 292 PHE A N 1
ATOM 2442 C CA . PHE A 1 292 ? 14.437 6.371 -17.210 1.00 94.56 292 PHE A CA 1
ATOM 2443 C C . PHE A 1 292 ? 14.661 4.996 -17.879 1.00 94.56 292 PHE A C 1
ATOM 2445 O O . PHE A 1 292 ? 14.394 3.965 -17.266 1.00 94.56 292 PHE A O 1
ATOM 2452 N N . PRO A 1 293 ? 15.182 4.961 -19.119 1.00 95.38 293 PRO A N 1
ATOM 2453 C CA . PRO A 1 293 ? 15.307 6.084 -20.048 1.00 95.38 293 PRO A CA 1
ATOM 2454 C C . PRO A 1 293 ? 13.942 6.466 -20.647 1.00 95.38 293 PRO A C 1
ATOM 2456 O O . PRO A 1 293 ? 13.007 5.676 -20.629 1.00 95.38 293 PRO A O 1
ATOM 2459 N N . LYS A 1 294 ? 13.818 7.675 -21.212 1.00 95.25 294 LYS A N 1
ATOM 2460 C CA . LYS A 1 294 ? 12.591 8.088 -21.928 1.00 95.25 294 LYS A CA 1
ATOM 2461 C C . LYS A 1 294 ? 12.497 7.464 -23.321 1.00 95.25 294 LYS A C 1
ATOM 2463 O O . LYS A 1 294 ? 11.423 7.132 -23.795 1.00 95.25 294 LYS A O 1
ATOM 2468 N N . THR A 1 295 ? 13.644 7.256 -23.960 1.00 95.62 295 THR A N 1
ATOM 2469 C CA . THR A 1 295 ? 13.770 6.536 -25.229 1.00 95.62 295 THR A CA 1
ATOM 2470 C C . THR A 1 295 ? 14.994 5.636 -25.179 1.00 95.62 295 THR A C 1
ATOM 2472 O O . THR A 1 295 ? 15.945 5.900 -24.441 1.00 95.62 295 THR A O 1
ATOM 2475 N N . TYR A 1 296 ? 14.988 4.566 -25.962 1.00 96.19 296 TYR A N 1
ATOM 2476 C CA . TYR A 1 296 ? 16.094 3.614 -26.011 1.00 96.19 296 TYR A CA 1
ATOM 2477 C C . TYR A 1 296 ? 16.178 2.952 -27.382 1.00 96.19 296 TYR A C 1
ATOM 2479 O O . TYR A 1 296 ? 15.273 3.074 -28.207 1.00 96.19 296 TYR A O 1
ATOM 2487 N N . TYR A 1 297 ? 17.275 2.250 -27.639 1.00 95.56 297 TYR A N 1
ATOM 2488 C CA . TYR A 1 297 ? 17.425 1.445 -28.841 1.00 95.56 297 TYR A CA 1
ATOM 2489 C C . TYR A 1 297 ? 17.246 -0.034 -28.503 1.00 95.56 297 TYR A C 1
ATOM 2491 O O . TYR A 1 297 ? 17.959 -0.579 -27.666 1.00 95.56 297 TYR A O 1
ATOM 2499 N N . SER A 1 298 ? 16.301 -0.684 -29.176 1.00 95.19 298 SER A N 1
ATOM 2500 C CA . SER A 1 298 ? 16.228 -2.142 -29.232 1.00 95.19 298 SER A CA 1
ATOM 2501 C C . SER A 1 298 ? 17.336 -2.672 -30.144 1.00 95.19 298 SER A C 1
ATOM 2503 O O . SER A 1 298 ? 17.642 -2.031 -31.156 1.00 95.19 298 SER A O 1
ATOM 2505 N N . LEU A 1 299 ? 17.921 -3.816 -29.778 1.00 93.06 299 LEU A N 1
ATOM 2506 C CA . LEU A 1 299 ? 18.970 -4.520 -30.530 1.00 93.06 299 LEU A CA 1
ATOM 2507 C C . LEU A 1 299 ? 18.532 -5.914 -31.013 1.00 93.06 299 LEU A C 1
ATOM 2509 O O . LEU A 1 299 ? 19.334 -6.639 -31.608 1.00 93.06 299 LEU A O 1
ATOM 2513 N N . VAL A 1 300 ? 17.272 -6.284 -30.770 1.00 93.25 300 VAL A N 1
ATOM 2514 C CA . VAL A 1 300 ? 16.729 -7.613 -31.068 1.00 93.25 300 VAL A CA 1
ATOM 2515 C C . VAL A 1 300 ? 16.925 -7.952 -32.550 1.00 93.25 300 VAL A C 1
ATOM 2517 O O . VAL A 1 300 ? 16.744 -7.107 -33.433 1.00 93.25 300 VAL A O 1
ATOM 2520 N N . ASN A 1 301 ? 17.296 -9.203 -32.840 1.00 88.75 301 ASN A N 1
ATOM 2521 C CA . ASN A 1 301 ? 17.572 -9.690 -34.199 1.00 88.75 301 ASN A CA 1
ATOM 2522 C C . ASN A 1 301 ? 18.653 -8.877 -34.940 1.00 88.75 301 ASN A C 1
ATOM 2524 O O . ASN A 1 301 ? 18.569 -8.690 -36.157 1.00 88.75 301 ASN A O 1
ATOM 2528 N N . CYS A 1 302 ? 19.636 -8.344 -34.205 1.00 85.62 302 CYS A N 1
ATOM 2529 C CA . CYS A 1 302 ? 20.698 -7.473 -34.723 1.00 85.62 302 CYS A CA 1
ATOM 2530 C C . CYS A 1 302 ? 20.174 -6.214 -35.442 1.00 85.62 3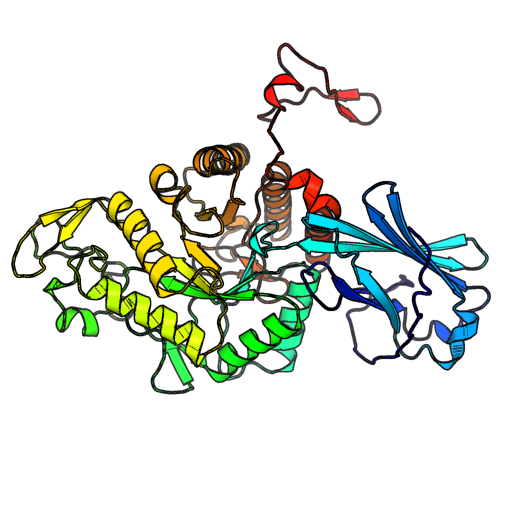02 CYS A C 1
ATOM 2532 O O . CYS A 1 302 ? 20.882 -5.615 -36.256 1.00 85.62 302 CYS A O 1
ATOM 2534 N N . LYS A 1 303 ? 18.931 -5.802 -35.163 1.00 88.31 303 LYS A N 1
ATOM 2535 C CA . LYS A 1 303 ? 18.318 -4.605 -35.739 1.00 88.31 303 LYS A CA 1
ATOM 2536 C C . LYS A 1 303 ? 18.231 -3.525 -34.690 1.00 88.31 303 LYS A C 1
ATOM 2538 O O . LYS A 1 303 ? 17.635 -3.700 -33.635 1.00 88.31 303 LYS A O 1
ATOM 2543 N N . ARG A 1 304 ? 18.767 -2.363 -35.040 1.00 91.25 304 ARG A N 1
ATOM 2544 C CA . ARG A 1 304 ? 18.713 -1.192 -34.187 1.00 91.25 304 ARG A CA 1
ATOM 2545 C C . ARG A 1 304 ? 17.451 -0.379 -34.462 1.00 91.25 304 ARG A C 1
ATOM 2547 O O . ARG A 1 304 ? 17.316 0.198 -35.539 1.00 91.25 304 ARG A O 1
ATOM 2554 N N . LYS A 1 305 ? 16.553 -0.295 -33.480 1.00 94.81 305 LYS A N 1
ATOM 2555 C CA . LYS A 1 305 ? 15.287 0.450 -33.594 1.00 94.81 305 LYS A CA 1
ATOM 2556 C C . LYS A 1 305 ? 15.090 1.363 -32.391 1.00 94.81 305 LYS A C 1
ATOM 2558 O O . LYS A 1 305 ? 15.171 0.897 -31.261 1.00 94.81 305 LYS A O 1
ATOM 2563 N N . LEU A 1 306 ? 14.835 2.649 -32.638 1.00 95.94 306 LEU A N 1
ATOM 2564 C CA . LEU A 1 306 ? 14.451 3.587 -31.584 1.00 95.94 306 LEU A CA 1
ATOM 2565 C C . LEU A 1 306 ? 13.057 3.213 -31.063 1.00 95.94 306 LEU A C 1
ATOM 2567 O O . LEU A 1 306 ? 12.141 2.975 -31.854 1.00 95.94 306 LEU A O 1
ATOM 2571 N N . LYS A 1 307 ? 12.924 3.155 -29.744 1.00 96.69 307 LYS A N 1
ATOM 2572 C CA . LYS A 1 307 ? 11.695 2.854 -29.018 1.00 96.69 307 LYS A CA 1
ATOM 2573 C C . LYS A 1 307 ? 11.408 3.991 -28.043 1.00 96.69 307 LYS A C 1
ATOM 2575 O O . LYS A 1 307 ? 12.331 4.591 -27.482 1.00 96.69 307 LYS A O 1
ATOM 2580 N N . ASP A 1 308 ? 10.127 4.266 -27.871 1.00 97.06 308 ASP A N 1
ATOM 2581 C CA . ASP A 1 308 ? 9.611 5.269 -26.951 1.00 97.06 308 ASP A CA 1
ATOM 2582 C C . ASP A 1 308 ? 9.097 4.583 -25.684 1.00 97.06 308 ASP A C 1
ATOM 2584 O O . ASP A 1 308 ? 8.193 3.753 -25.763 1.00 97.06 308 ASP A O 1
ATOM 2588 N N . MET A 1 309 ? 9.716 4.867 -24.536 1.00 97.00 309 MET A N 1
ATOM 2589 C CA . MET A 1 309 ? 9.509 4.083 -23.317 1.00 97.00 309 MET A CA 1
ATOM 2590 C C . MET A 1 309 ? 8.103 4.257 -22.746 1.00 97.00 309 MET A C 1
ATOM 2592 O O . MET A 1 309 ? 7.515 3.279 -22.296 1.00 97.00 309 MET A O 1
ATOM 2596 N N . GLU A 1 310 ? 7.537 5.465 -22.802 1.00 95.81 310 GLU A N 1
ATOM 2597 C CA . GLU A 1 310 ? 6.183 5.701 -22.285 1.00 95.81 310 GLU A CA 1
ATOM 2598 C C . GLU A 1 310 ? 5.135 4.896 -23.057 1.00 95.81 310 GLU A C 1
ATOM 2600 O O . GLU A 1 310 ? 4.273 4.260 -22.452 1.00 95.81 310 GLU A O 1
ATOM 2605 N N . ALA A 1 311 ? 5.274 4.821 -24.384 1.00 97.25 311 ALA A N 1
ATOM 2606 C CA . ALA A 1 311 ? 4.410 4.001 -25.221 1.00 97.25 311 ALA A CA 1
ATOM 2607 C C . ALA A 1 311 ? 4.592 2.496 -24.951 1.00 97.25 311 ALA A C 1
ATOM 2609 O O . ALA A 1 311 ? 3.629 1.733 -25.057 1.00 97.25 311 ALA A O 1
ATOM 2610 N N . GLU A 1 312 ? 5.808 2.047 -24.618 1.00 98.25 312 GLU A N 1
ATOM 2611 C CA . GLU A 1 312 ? 6.038 0.651 -24.225 1.00 98.25 312 GLU A CA 1
ATOM 2612 C C . GLU A 1 312 ? 5.454 0.321 -22.849 1.00 98.25 312 GLU A C 1
ATOM 2614 O O . GLU A 1 312 ? 4.987 -0.799 -22.662 1.00 98.25 312 GLU A O 1
ATOM 2619 N N . PHE A 1 313 ? 5.414 1.265 -21.903 1.00 98.44 313 PHE A N 1
ATOM 2620 C CA . PHE A 1 313 ? 4.770 1.031 -20.608 1.00 98.44 313 PHE A CA 1
ATOM 2621 C C . PHE A 1 313 ? 3.281 0.722 -20.749 1.00 98.44 313 PHE A C 1
ATOM 2623 O O . PHE A 1 313 ? 2.826 -0.253 -20.155 1.00 98.44 313 PHE A O 1
ATOM 2630 N N . GLY A 1 314 ? 2.542 1.481 -21.569 1.00 97.88 314 GLY A N 1
ATOM 2631 C CA . GLY A 1 314 ? 1.124 1.193 -21.826 1.00 97.88 314 GLY A CA 1
ATOM 2632 C C . GLY A 1 314 ? 0.921 -0.225 -22.367 1.00 97.88 314 GLY A C 1
ATOM 2633 O O . GLY A 1 314 ? 0.250 -1.049 -21.743 1.00 97.88 314 GLY A O 1
ATOM 2634 N N . ARG A 1 315 ? 1.652 -0.576 -23.437 1.00 98.50 315 ARG A N 1
ATOM 2635 C CA . ARG A 1 315 ? 1.631 -1.930 -24.027 1.00 98.50 315 ARG A CA 1
ATOM 2636 C C . ARG A 1 315 ? 2.028 -3.029 -23.041 1.00 98.50 315 ARG A C 1
ATOM 2638 O O . ARG A 1 315 ? 1.500 -4.140 -23.108 1.00 98.50 315 ARG A O 1
ATOM 2645 N N . PHE A 1 316 ? 2.984 -2.758 -22.156 1.00 98.75 316 PHE A N 1
ATOM 2646 C CA . PHE A 1 316 ? 3.425 -3.715 -21.146 1.00 98.75 316 PHE A CA 1
ATOM 2647 C C . PHE A 1 316 ? 2.343 -3.957 -20.087 1.00 98.75 316 PHE A C 1
ATOM 2649 O O . PHE A 1 316 ? 2.122 -5.110 -19.711 1.00 98.75 316 PHE A O 1
ATOM 2656 N N . ILE A 1 317 ? 1.637 -2.912 -19.636 1.00 98.75 317 ILE A N 1
ATOM 2657 C CA . ILE A 1 317 ? 0.521 -3.033 -18.682 1.00 98.75 317 ILE A CA 1
ATOM 2658 C C . ILE A 1 317 ? -0.620 -3.846 -19.301 1.00 98.75 317 ILE A C 1
ATOM 2660 O O . ILE A 1 317 ? -1.089 -4.795 -18.671 1.00 98.75 317 ILE A O 1
ATOM 2664 N N . GLU A 1 318 ? -1.028 -3.538 -20.537 1.00 98.56 318 GLU A N 1
ATOM 2665 C CA . GLU A 1 318 ? -2.063 -4.298 -21.257 1.00 98.56 318 GLU A CA 1
ATOM 2666 C C . GLU A 1 318 ? -1.691 -5.778 -21.397 1.00 98.56 318 GLU A C 1
ATOM 2668 O O . GLU A 1 318 ? -2.490 -6.668 -21.090 1.00 98.56 318 GLU A O 1
ATOM 2673 N N . TYR A 1 319 ? -0.455 -6.047 -21.827 1.00 98.75 319 TYR A N 1
ATOM 2674 C CA . TYR A 1 319 ? 0.061 -7.405 -21.952 1.00 98.75 319 TYR A CA 1
ATOM 2675 C C . TYR A 1 319 ? 0.056 -8.126 -20.600 1.00 98.75 319 TYR A C 1
ATOM 2677 O O . TYR A 1 319 ? -0.450 -9.241 -20.496 1.00 98.75 319 TYR A O 1
ATOM 2685 N N . THR A 1 320 ? 0.550 -7.476 -19.545 1.00 98.75 320 THR A N 1
ATOM 2686 C CA . THR A 1 320 ? 0.612 -8.074 -18.207 1.00 98.75 320 THR A CA 1
ATOM 2687 C C . THR A 1 320 ? -0.783 -8.361 -17.656 1.00 98.75 320 THR A C 1
ATOM 2689 O O . THR A 1 320 ? -1.010 -9.453 -17.139 1.00 98.75 320 THR A O 1
ATOM 2692 N N . ARG A 1 321 ? -1.749 -7.446 -17.825 1.00 98.62 321 ARG A N 1
ATOM 2693 C CA . ARG A 1 321 ? -3.152 -7.694 -17.456 1.00 98.62 321 ARG A CA 1
ATOM 2694 C C . ARG A 1 321 ? -3.699 -8.925 -18.168 1.00 98.62 321 ARG A C 1
ATOM 2696 O O . ARG A 1 321 ? -4.277 -9.792 -17.518 1.00 98.62 321 ARG A O 1
ATOM 2703 N N . LYS A 1 322 ? -3.502 -9.025 -19.485 1.00 98.56 322 LYS A N 1
ATOM 2704 C CA . LYS A 1 322 ? -3.975 -10.168 -20.277 1.00 98.56 322 LYS A CA 1
ATOM 2705 C C . LYS A 1 322 ? -3.390 -11.493 -19.779 1.00 98.56 322 LYS A C 1
ATOM 2707 O O . LYS A 1 322 ? -4.106 -12.488 -19.712 1.00 98.56 322 LYS A O 1
ATOM 2712 N N . GLU A 1 323 ? -2.109 -11.500 -19.426 1.00 98.50 323 GLU A N 1
ATOM 2713 C CA . GLU A 1 323 ? -1.389 -12.703 -18.997 1.00 98.50 323 GLU A CA 1
ATOM 2714 C C . GLU A 1 323 ? -1.660 -13.118 -17.541 1.00 98.50 323 GLU A C 1
ATOM 2716 O O . GLU A 1 323 ? -1.520 -14.304 -17.216 1.00 98.50 323 GLU A O 1
ATOM 2721 N N . LEU A 1 324 ? -2.017 -12.169 -16.666 1.00 98.31 324 LEU A N 1
ATOM 2722 C CA . LEU A 1 324 ? -2.286 -12.408 -15.240 1.00 98.31 324 LEU A CA 1
ATOM 2723 C C . LEU A 1 324 ? -3.785 -12.471 -14.888 1.00 98.31 324 LEU A C 1
ATOM 2725 O O . LEU A 1 324 ? -4.140 -13.021 -13.844 1.00 98.31 324 LEU A O 1
ATOM 2729 N N . GLY A 1 325 ? -4.665 -11.952 -15.746 1.00 97.94 325 GLY A N 1
ATOM 2730 C CA . GLY A 1 325 ? -6.119 -11.944 -15.565 1.00 97.94 325 GLY A CA 1
ATOM 2731 C C . GLY A 1 325 ? -6.657 -10.777 -14.724 1.00 97.94 325 GLY A C 1
ATOM 2732 O O . GLY A 1 325 ? -5.915 -10.058 -14.057 1.00 97.94 325 GLY A O 1
ATOM 2733 N N . GLU A 1 326 ? -7.981 -10.595 -14.758 1.00 96.38 326 GLU A N 1
ATOM 2734 C CA . GLU A 1 326 ? -8.702 -9.485 -14.100 1.00 96.38 326 GLU A CA 1
ATOM 2735 C C . GLU A 1 326 ? -8.753 -9.593 -12.568 1.00 96.38 326 GLU A C 1
ATOM 2737 O O . GLU A 1 326 ? -8.852 -8.586 -11.878 1.00 96.38 326 GLU A O 1
ATOM 2742 N N . GLU A 1 327 ? -8.663 -10.805 -12.015 1.00 95.38 327 GLU A N 1
ATOM 2743 C CA . GLU A 1 327 ? -8.714 -11.006 -10.558 1.00 95.38 327 GLU A CA 1
ATOM 2744 C C . GLU A 1 327 ? -7.365 -10.741 -9.867 1.00 95.38 327 GLU A C 1
ATOM 2746 O O . GLU A 1 327 ? -7.315 -10.589 -8.650 1.00 95.38 327 GLU A O 1
ATOM 2751 N N . THR A 1 328 ? -6.267 -10.670 -10.627 1.00 98.00 328 THR A N 1
ATOM 2752 C CA . THR A 1 328 ? -4.939 -10.347 -10.090 1.00 98.00 328 THR A CA 1
ATOM 2753 C C . THR A 1 328 ? -4.814 -8.837 -9.913 1.00 98.00 328 THR A C 1
ATOM 2755 O O . THR A 1 328 ? -4.975 -8.099 -10.879 1.00 98.00 328 THR A O 1
ATOM 2758 N N . ALA A 1 329 ? -4.462 -8.350 -8.725 1.00 98.62 329 ALA A N 1
ATOM 2759 C CA . ALA A 1 329 ? -4.210 -6.925 -8.537 1.00 98.62 329 ALA A CA 1
ATOM 2760 C C . ALA A 1 329 ? -2.985 -6.462 -9.357 1.00 98.62 329 ALA A C 1
ATOM 2762 O O . ALA A 1 329 ? -1.919 -7.082 -9.323 1.00 98.62 329 ALA A O 1
ATOM 2763 N N . LEU A 1 330 ? -3.126 -5.361 -10.091 1.00 98.81 330 LEU A N 1
ATOM 2764 C CA . LEU A 1 330 ? -2.097 -4.803 -10.961 1.00 98.81 330 LEU A CA 1
ATOM 2765 C C . LEU A 1 330 ? -1.952 -3.306 -10.711 1.00 98.81 330 LEU A C 1
ATOM 2767 O O . LEU A 1 330 ? -2.884 -2.525 -10.914 1.00 98.81 330 LEU A O 1
ATOM 2771 N N . ILE A 1 331 ? -0.757 -2.910 -10.290 1.00 98.88 331 ILE A N 1
ATOM 2772 C CA . ILE A 1 331 ? -0.419 -1.527 -9.954 1.00 98.88 331 ILE A CA 1
ATOM 2773 C C . ILE A 1 331 ? 0.868 -1.178 -10.689 1.00 98.88 331 ILE A C 1
ATOM 2775 O O . ILE A 1 331 ? 1.822 -1.944 -10.608 1.00 98.88 331 ILE A O 1
ATOM 2779 N N . PHE A 1 332 ? 0.918 -0.045 -11.384 1.00 98.81 332 PHE A N 1
ATOM 2780 C CA . PHE A 1 332 ? 2.132 0.448 -12.035 1.00 98.81 332 PHE A CA 1
ATOM 2781 C C . PHE A 1 332 ? 2.616 1.739 -11.367 1.00 98.81 332 PHE A C 1
ATOM 2783 O O . PHE A 1 332 ? 1.823 2.654 -11.137 1.00 98.81 332 PHE A O 1
ATOM 2790 N N . ASN A 1 333 ? 3.918 1.829 -11.087 1.00 98.62 333 ASN A N 1
ATOM 2791 C CA . ASN A 1 333 ? 4.528 3.027 -10.514 1.00 98.62 333 ASN A CA 1
ATOM 2792 C C . ASN A 1 333 ? 4.807 4.114 -11.572 1.00 98.62 333 ASN A C 1
ATOM 2794 O O . ASN A 1 333 ? 5.739 4.006 -12.371 1.00 98.62 333 ASN A O 1
ATOM 2798 N N . ALA A 1 334 ? 4.056 5.216 -11.550 1.00 98.25 334 ALA A N 1
ATOM 2799 C CA . ALA A 1 334 ? 4.388 6.426 -12.302 1.00 98.25 334 ALA A CA 1
ATOM 2800 C C . ALA A 1 334 ? 5.393 7.301 -11.524 1.00 98.25 334 ALA A C 1
ATOM 2802 O O . ALA A 1 334 ? 5.014 8.271 -10.860 1.00 98.25 334 ALA A O 1
ATOM 2803 N N . VAL A 1 335 ? 6.685 6.960 -11.610 1.00 97.50 335 VAL A N 1
ATOM 2804 C CA . VAL A 1 335 ? 7.792 7.692 -10.978 1.00 97.50 335 VAL A CA 1
ATOM 2805 C C . VAL A 1 335 ? 7.766 9.159 -11.382 1.00 97.50 335 VAL A C 1
ATOM 2807 O O . VAL A 1 335 ? 7.886 9.516 -12.557 1.00 97.50 335 VAL A O 1
ATOM 2810 N N . ASN A 1 336 ? 7.639 10.016 -10.375 1.00 96.50 336 ASN A N 1
ATOM 2811 C CA . ASN A 1 336 ? 7.505 11.459 -10.504 1.00 96.50 336 ASN A CA 1
ATOM 2812 C C . ASN A 1 336 ? 6.400 11.877 -11.483 1.00 96.50 336 ASN A C 1
ATOM 2814 O O . ASN A 1 336 ? 6.596 12.772 -12.305 1.00 96.50 336 ASN A O 1
ATOM 2818 N N . ASN A 1 337 ? 5.256 11.190 -11.409 1.00 97.00 337 ASN A N 1
ATOM 2819 C CA . ASN A 1 337 ? 4.084 11.374 -12.267 1.00 97.00 337 ASN A CA 1
ATOM 2820 C C . ASN A 1 337 ? 4.277 10.947 -13.732 1.00 97.00 337 ASN A C 1
ATOM 2822 O O . ASN A 1 337 ? 3.332 11.011 -14.508 1.00 97.00 337 ASN A O 1
ATOM 2826 N N . TRP A 1 338 ? 5.460 10.481 -14.141 1.00 97.69 338 TRP A N 1
ATOM 2827 C CA . TRP A 1 338 ? 5.681 10.049 -15.520 1.00 97.69 338 TRP A CA 1
ATOM 2828 C C . TRP A 1 338 ? 5.508 8.529 -15.674 1.00 97.69 338 TRP A C 1
ATOM 2830 O O . TRP A 1 338 ? 6.100 7.779 -14.889 1.00 97.69 338 TRP A O 1
ATOM 2840 N N . PRO A 1 339 ? 4.794 8.046 -16.714 1.00 96.81 339 PRO A N 1
ATOM 2841 C CA . PRO A 1 339 ? 4.013 8.777 -17.728 1.00 96.81 339 PRO A CA 1
ATOM 2842 C C . PRO A 1 339 ? 2.505 8.644 -17.485 1.00 96.81 339 PRO A C 1
ATOM 2844 O O . PRO A 1 339 ? 1.818 7.905 -18.196 1.00 96.81 339 PRO A O 1
ATOM 2847 N N . VAL A 1 340 ? 1.969 9.314 -16.462 1.00 97.44 340 VAL A N 1
ATOM 2848 C CA . VAL A 1 340 ? 0.554 9.180 -16.074 1.00 97.44 340 VAL A CA 1
ATOM 2849 C C . VAL A 1 340 ? -0.410 9.502 -17.225 1.00 97.44 340 VAL A C 1
ATOM 2851 O O . VAL A 1 340 ? -1.475 8.899 -17.321 1.00 97.44 340 VAL A O 1
ATOM 2854 N N . GLU A 1 341 ? -0.024 10.387 -18.143 1.00 97.06 341 GLU A N 1
ATOM 2855 C CA . GLU A 1 341 ? -0.792 10.775 -19.331 1.00 97.06 341 GLU A CA 1
ATOM 2856 C C . GLU A 1 341 ? -1.056 9.598 -20.274 1.00 97.06 341 GLU A C 1
ATOM 2858 O O . GLU A 1 341 ? -2.083 9.573 -20.953 1.00 97.06 341 GLU A O 1
ATOM 2863 N N . VAL A 1 342 ? -0.145 8.623 -20.289 1.00 97.00 342 VAL A N 1
ATOM 2864 C CA . VAL A 1 342 ? -0.265 7.389 -21.067 1.00 97.00 342 VAL A CA 1
ATOM 2865 C C . VAL A 1 342 ? -0.878 6.284 -20.214 1.00 97.00 342 VAL A C 1
ATOM 2867 O O . VAL A 1 342 ? -1.805 5.618 -20.645 1.00 97.00 342 VAL A O 1
ATOM 2870 N N . VAL A 1 343 ? -0.405 6.080 -18.983 1.00 97.81 343 VAL A N 1
ATOM 2871 C CA . VAL A 1 343 ? -0.756 4.859 -18.234 1.00 97.81 343 VAL A CA 1
ATOM 2872 C C . VAL A 1 343 ? -2.027 4.965 -17.389 1.00 97.81 343 VAL A C 1
ATOM 2874 O O . VAL A 1 343 ? -2.526 3.948 -16.899 1.00 97.81 343 VAL A O 1
ATOM 2877 N N . ALA A 1 344 ? -2.580 6.163 -17.170 1.00 97.75 344 ALA A N 1
ATOM 2878 C CA . ALA A 1 344 ? -3.730 6.331 -16.276 1.00 97.75 344 ALA A CA 1
ATOM 2879 C C . ALA A 1 344 ? -4.987 5.586 -16.757 1.00 97.75 344 ALA A C 1
ATOM 2881 O O . ALA A 1 344 ? -5.761 5.100 -15.926 1.00 97.75 344 ALA A O 1
ATOM 2882 N N . PHE A 1 345 ? -5.184 5.453 -18.073 1.00 95.62 345 PHE A N 1
ATOM 2883 C CA . PHE A 1 345 ? -6.329 4.747 -18.659 1.00 95.62 345 PHE A CA 1
ATOM 2884 C C . PHE A 1 345 ? -6.081 3.249 -18.904 1.00 95.62 345 PHE A C 1
ATOM 2886 O O . PHE A 1 345 ? -7.045 2.512 -19.094 1.00 95.62 345 PHE A O 1
ATOM 2893 N N . GLU A 1 346 ? -4.827 2.796 -18.840 1.00 97.88 346 GLU A N 1
ATOM 2894 C CA . GLU A 1 346 ? -4.415 1.402 -19.081 1.00 97.88 346 GLU A CA 1
ATOM 2895 C C . GLU A 1 346 ? -4.970 0.440 -18.027 1.00 97.88 346 GLU A C 1
ATOM 2897 O O . GLU A 1 346 ? -5.297 0.891 -16.938 1.00 97.88 346 GLU A O 1
ATOM 2902 N N . PRO A 1 347 ? -5.076 -0.880 -18.241 1.00 97.88 347 PRO A N 1
ATOM 2903 C CA . PRO A 1 347 ? -5.856 -1.763 -17.362 1.00 97.88 347 PRO A CA 1
ATOM 2904 C C . PRO A 1 347 ? -5.166 -2.165 -16.031 1.00 97.88 347 PRO A C 1
ATOM 2906 O O . PRO A 1 347 ? -5.243 -3.309 -15.586 1.00 97.88 347 PRO A O 1
ATOM 2909 N N . GLN A 1 348 ? -4.510 -1.218 -15.360 1.00 97.94 348 GLN A N 1
ATOM 2910 C CA . GLN A 1 348 ? -4.153 -1.271 -13.934 1.00 97.94 348 GLN A CA 1
ATOM 2911 C C . GLN A 1 348 ? -5.328 -0.826 -13.041 1.00 97.94 348 GLN A C 1
ATOM 2913 O O . GLN A 1 348 ? -6.143 -0.002 -13.464 1.00 97.94 348 GLN A O 1
ATOM 2918 N N . ASP A 1 349 ? -5.391 -1.317 -11.805 1.00 98.62 349 ASP A N 1
ATOM 2919 C CA . ASP A 1 349 ? -6.555 -1.143 -10.914 1.00 98.62 349 ASP A CA 1
ATOM 2920 C C . ASP A 1 349 ? -6.624 0.239 -10.246 1.00 98.62 349 ASP A C 1
ATOM 2922 O O . ASP A 1 349 ? -7.696 0.777 -9.968 1.00 98.62 349 ASP A O 1
ATOM 2926 N N . VAL A 1 350 ? -5.460 0.838 -10.008 1.00 98.62 350 VAL A N 1
ATOM 2927 C CA . VAL A 1 350 ? -5.283 2.155 -9.382 1.00 98.62 350 VAL A CA 1
ATOM 2928 C C . VAL A 1 350 ? -4.208 2.921 -10.140 1.00 98.62 350 VAL A C 1
ATOM 2930 O O . VAL A 1 350 ? -3.412 2.321 -10.858 1.00 98.62 350 VAL A O 1
ATOM 2933 N N . VAL A 1 351 ? -4.154 4.241 -9.974 1.00 98.81 351 VAL A N 1
ATOM 2934 C CA . VAL A 1 351 ? -2.994 5.027 -10.413 1.00 98.81 351 VAL A CA 1
ATOM 2935 C C . VAL A 1 351 ? -2.083 5.231 -9.212 1.00 98.81 351 VAL A C 1
ATOM 2937 O O . VAL A 1 351 ? -2.494 5.831 -8.219 1.00 98.81 351 VAL A O 1
ATOM 2940 N N . TYR A 1 352 ? -0.853 4.736 -9.299 1.00 98.88 352 TYR A N 1
ATOM 2941 C CA . TYR A 1 352 ? 0.169 4.946 -8.281 1.00 98.88 352 TYR A CA 1
ATOM 2942 C C . TYR A 1 352 ? 1.217 5.936 -8.786 1.00 98.88 352 TYR A C 1
ATOM 2944 O O . TYR A 1 352 ? 1.731 5.786 -9.893 1.00 98.88 352 TYR A O 1
ATOM 2952 N N . ILE A 1 353 ? 1.544 6.935 -7.969 1.00 98.81 353 ILE A N 1
ATOM 2953 C CA . ILE A 1 353 ? 2.556 7.948 -8.276 1.00 98.81 353 ILE A CA 1
ATOM 2954 C C . ILE A 1 353 ? 3.568 7.988 -7.135 1.00 98.81 353 ILE A C 1
ATOM 2956 O O . ILE A 1 353 ? 3.233 8.350 -6.003 1.00 98.81 353 ILE A O 1
ATOM 2960 N N . GLU A 1 354 ? 4.821 7.671 -7.438 1.00 98.44 354 GLU A N 1
ATOM 2961 C CA . GLU A 1 354 ? 5.935 7.964 -6.543 1.00 98.44 354 GLU A CA 1
ATOM 2962 C C . GLU A 1 354 ? 6.343 9.434 -6.694 1.00 98.44 354 GLU A C 1
ATOM 2964 O O . GLU A 1 354 ? 6.699 9.893 -7.780 1.00 98.44 354 GLU A O 1
ATOM 2969 N N . VAL A 1 355 ? 6.250 10.202 -5.610 1.00 98.25 355 VAL A N 1
ATOM 2970 C CA . VAL A 1 355 ? 6.394 11.660 -5.643 1.00 98.25 355 VAL A CA 1
ATOM 2971 C C . VAL A 1 355 ? 7.851 12.053 -5.415 1.00 98.25 355 VAL A C 1
ATOM 2973 O O . VAL A 1 355 ? 8.419 11.778 -4.359 1.00 98.25 355 VAL A O 1
ATOM 2976 N N . TRP A 1 356 ? 8.426 12.778 -6.375 1.00 97.38 356 TRP A N 1
ATOM 2977 C CA . TRP A 1 356 ? 9.786 13.312 -6.305 1.00 97.38 356 TRP A CA 1
ATOM 2978 C C 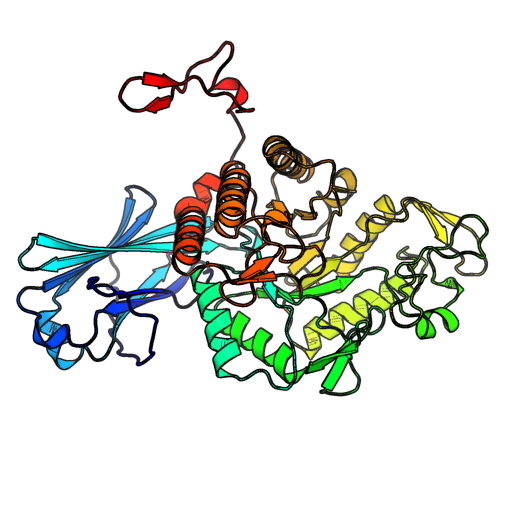. TRP A 1 356 ? 9.811 14.824 -6.583 1.00 97.38 356 TRP A C 1
ATOM 2980 O O . TRP A 1 356 ? 8.847 15.374 -7.129 1.00 97.38 356 TRP A O 1
ATOM 2990 N N . PRO A 1 357 ? 10.908 15.530 -6.245 1.00 95.12 357 PRO A N 1
ATOM 2991 C CA . PRO A 1 357 ? 11.104 16.908 -6.676 1.00 95.12 357 PRO A CA 1
ATOM 2992 C C . PRO A 1 357 ? 10.877 17.075 -8.191 1.00 95.12 357 PRO A C 1
ATOM 2994 O O . PRO A 1 357 ? 11.255 16.196 -8.976 1.00 95.12 357 PRO A O 1
ATOM 2997 N N . PRO A 1 358 ? 10.268 18.192 -8.631 1.00 95.50 358 PRO A N 1
ATOM 2998 C CA . PRO A 1 358 ? 9.976 19.413 -7.865 1.00 95.50 358 PRO A CA 1
ATOM 2999 C C . PRO A 1 358 ? 8.618 19.427 -7.118 1.00 95.50 358 PRO A C 1
ATOM 3001 O O . PRO A 1 358 ? 8.131 20.497 -6.743 1.00 95.50 358 PRO A O 1
ATOM 3004 N N . ASN A 1 359 ? 7.971 18.276 -6.895 1.00 96.31 359 ASN A N 1
ATOM 3005 C CA . ASN A 1 359 ? 6.658 18.186 -6.240 1.00 96.31 359 ASN A CA 1
ATOM 3006 C C . ASN A 1 359 ? 6.723 18.336 -4.702 1.00 96.31 359 ASN A C 1
ATOM 3008 O O . ASN A 1 359 ? 6.293 17.463 -3.955 1.00 96.31 359 ASN A O 1
ATOM 3012 N N . ASP A 1 360 ? 7.228 19.473 -4.215 1.00 93.12 360 ASP A N 1
ATOM 3013 C CA . ASP A 1 360 ? 7.614 19.650 -2.802 1.00 93.12 360 ASP A CA 1
ATOM 3014 C C . ASP A 1 360 ? 6.585 20.383 -1.908 1.00 93.12 360 ASP A C 1
ATOM 3016 O O . ASP A 1 360 ? 6.891 20.751 -0.773 1.00 93.12 360 ASP A O 1
ATOM 3020 N N . THR A 1 361 ? 5.362 20.641 -2.390 1.00 95.00 361 THR A N 1
ATOM 3021 C CA . THR A 1 361 ? 4.342 21.415 -1.652 1.00 95.00 361 THR A CA 1
ATOM 3022 C C . THR A 1 361 ? 3.024 20.653 -1.532 1.00 95.00 361 THR A C 1
ATOM 3024 O O . THR A 1 361 ? 2.707 19.809 -2.368 1.00 95.00 361 THR A O 1
ATOM 3027 N N . PHE A 1 362 ? 2.194 20.995 -0.539 1.00 94.69 362 PHE A N 1
ATOM 3028 C CA . PHE A 1 362 ? 0.834 20.441 -0.429 1.00 94.69 362 PHE A CA 1
ATOM 3029 C C . PHE A 1 362 ? -0.027 20.748 -1.663 1.00 94.69 362 PHE A C 1
ATOM 3031 O O . PHE A 1 362 ? -0.880 19.946 -2.041 1.00 94.69 362 PHE A O 1
ATOM 3038 N N . TYR A 1 363 ? 0.226 21.880 -2.327 1.00 93.38 363 TYR A N 1
ATOM 3039 C CA . TYR A 1 363 ? -0.432 22.216 -3.585 1.00 93.38 363 TYR A CA 1
ATOM 3040 C C . TYR A 1 363 ? -0.043 21.242 -4.707 1.00 93.38 363 TYR A C 1
ATOM 3042 O O . TYR A 1 363 ? -0.922 20.782 -5.433 1.00 93.38 363 TYR A O 1
ATOM 3050 N N . HIS A 1 364 ? 1.230 20.841 -4.794 1.00 96.62 364 HIS A N 1
ATOM 3051 C CA . HIS A 1 364 ? 1.668 19.824 -5.756 1.00 96.62 364 HIS A CA 1
ATOM 3052 C C . HIS A 1 364 ? 0.988 18.471 -5.506 1.00 96.62 364 HIS A C 1
ATOM 3054 O O . HIS A 1 364 ? 0.492 17.866 -6.452 1.00 96.62 364 HIS A O 1
ATOM 3060 N N . LEU A 1 365 ? 0.858 18.031 -4.246 1.00 97.56 365 LEU A N 1
ATOM 3061 C CA . LEU A 1 365 ? 0.127 16.793 -3.923 1.00 97.56 365 LEU A CA 1
ATOM 3062 C C . LEU A 1 365 ? -1.325 16.849 -4.420 1.00 97.56 365 LEU A C 1
ATOM 3064 O O . LEU A 1 365 ? -1.810 15.902 -5.038 1.00 97.56 365 LEU A O 1
ATOM 3068 N N . ARG A 1 366 ? -2.003 17.984 -4.208 1.00 95.62 366 ARG A N 1
ATOM 3069 C CA . ARG A 1 366 ? -3.347 18.219 -4.747 1.00 95.62 366 ARG A CA 1
ATOM 3070 C C . ARG A 1 366 ? -3.366 18.147 -6.277 1.00 95.62 366 ARG A C 1
ATOM 3072 O O . ARG A 1 366 ? -4.257 17.504 -6.828 1.00 95.62 366 ARG A O 1
ATOM 3079 N N . GLN A 1 367 ? -2.433 18.811 -6.961 1.00 96.31 367 GLN A N 1
ATOM 3080 C CA . GLN A 1 367 ? -2.381 18.812 -8.427 1.00 96.31 367 GLN A CA 1
ATOM 3081 C C . GLN A 1 367 ? -2.212 17.400 -8.984 1.00 96.31 367 GLN A C 1
ATOM 3083 O O . GLN A 1 367 ? -3.036 16.987 -9.795 1.00 96.31 367 GLN A O 1
ATOM 3088 N N . LEU A 1 368 ? -1.239 16.643 -8.467 1.00 98.25 368 LEU A N 1
ATOM 3089 C CA . LEU A 1 368 ? -0.994 15.254 -8.861 1.00 98.25 368 LEU A CA 1
ATOM 3090 C C . LEU A 1 368 ? -2.266 14.404 -8.744 1.00 98.25 368 LEU A C 1
ATOM 3092 O O . LEU A 1 368 ? -2.647 13.718 -9.689 1.00 98.25 368 LEU A O 1
ATOM 3096 N N . ILE A 1 369 ? -2.978 14.502 -7.615 1.00 98.12 369 ILE A N 1
ATOM 3097 C CA . ILE A 1 369 ? -4.215 13.741 -7.391 1.00 98.12 369 ILE A CA 1
ATOM 3098 C C . ILE A 1 369 ? -5.310 14.150 -8.383 1.00 98.12 369 ILE A C 1
ATOM 3100 O O . ILE A 1 369 ? -5.947 13.292 -8.995 1.00 98.12 369 ILE A O 1
ATOM 3104 N N . LEU A 1 370 ? -5.567 15.449 -8.543 1.00 96.31 370 LEU A N 1
ATOM 3105 C CA . LEU A 1 370 ? -6.673 15.922 -9.379 1.00 96.31 370 LEU A CA 1
ATOM 3106 C C . LEU A 1 370 ? -6.413 15.725 -10.877 1.00 96.31 370 LEU A C 1
ATOM 3108 O O . LEU A 1 370 ? -7.355 15.447 -11.621 1.00 96.31 370 LEU A O 1
ATOM 3112 N N . GLU A 1 371 ? -5.168 15.865 -11.324 1.00 97.44 371 GLU A N 1
ATOM 3113 C CA . GLU A 1 371 ? -4.764 15.614 -12.710 1.00 97.44 371 GLU A CA 1
ATOM 3114 C C . GLU A 1 371 ? -4.834 14.122 -13.033 1.00 97.44 371 GLU A C 1
ATOM 3116 O O . GLU A 1 371 ? -5.499 13.744 -13.998 1.00 97.44 371 GLU A O 1
ATOM 3121 N N . ALA A 1 372 ? -4.281 13.262 -12.175 1.00 98.19 372 ALA A N 1
ATOM 3122 C CA . ALA A 1 372 ? -4.352 11.817 -12.362 1.00 98.19 372 ALA A CA 1
ATOM 3123 C C . ALA A 1 372 ? -5.800 11.296 -12.345 1.00 98.19 372 ALA A C 1
ATOM 3125 O O . ALA A 1 372 ? -6.162 10.472 -13.185 1.00 98.19 372 ALA A O 1
ATOM 3126 N N . LYS A 1 373 ? -6.673 11.835 -11.474 1.00 97.50 373 LYS A N 1
ATOM 3127 C CA . LYS A 1 373 ? -8.119 11.531 -11.503 1.00 97.50 373 LYS A CA 1
ATOM 3128 C C . LYS A 1 373 ? -8.744 11.869 -12.853 1.00 97.50 373 LYS A C 1
ATOM 3130 O O . LYS A 1 373 ? -9.504 11.062 -13.380 1.00 97.50 373 LYS A O 1
ATOM 3135 N N . LYS A 1 374 ? -8.431 13.036 -13.427 1.00 96.94 374 LYS A N 1
ATOM 3136 C CA . LYS A 1 374 ? -8.945 13.440 -14.748 1.00 96.94 374 LYS A CA 1
ATOM 3137 C C . LYS A 1 374 ? -8.448 12.513 -15.854 1.00 96.94 374 LYS A C 1
ATOM 3139 O O . LYS A 1 374 ? -9.255 12.073 -16.667 1.00 96.94 374 LYS A O 1
ATOM 3144 N N . LEU A 1 375 ? -7.156 12.193 -15.863 1.00 97.94 375 LEU A N 1
ATOM 3145 C CA . LEU A 1 375 ? -6.540 11.317 -16.866 1.00 97.94 375 LEU A CA 1
ATOM 3146 C C . LEU A 1 375 ? -7.073 9.879 -16.784 1.00 97.94 375 LEU A C 1
ATOM 3148 O O . LEU A 1 375 ? -7.341 9.261 -17.809 1.00 97.94 375 LEU A O 1
ATOM 3152 N N . ALA A 1 376 ? -7.341 9.381 -15.575 1.00 97.44 376 ALA A N 1
ATOM 3153 C CA . ALA A 1 376 ? -8.014 8.100 -15.344 1.00 97.44 376 ALA A CA 1
ATOM 3154 C C . ALA A 1 376 ? -9.541 8.160 -15.558 1.00 97.44 376 ALA A C 1
ATOM 3156 O O . ALA A 1 376 ? -10.262 7.216 -15.223 1.00 97.44 376 ALA A O 1
ATOM 3157 N N . ASN A 1 377 ? -10.061 9.280 -16.071 1.00 96.38 377 ASN A N 1
ATOM 3158 C CA . ASN A 1 377 ? -11.481 9.528 -16.309 1.00 96.38 377 ASN A CA 1
ATOM 3159 C C . ASN A 1 377 ? -12.361 9.296 -15.063 1.00 96.38 377 ASN A C 1
ATOM 3161 O O . ASN A 1 377 ? -13.501 8.845 -15.161 1.00 96.38 377 ASN A O 1
ATOM 3165 N N . TYR A 1 378 ? -11.798 9.581 -13.885 1.00 96.38 378 TYR A N 1
ATOM 3166 C CA . TYR A 1 378 ? -12.366 9.374 -12.550 1.00 96.38 378 TYR A CA 1
ATOM 3167 C C . TYR A 1 378 ? -12.707 7.917 -12.200 1.00 96.38 378 TYR A C 1
ATOM 3169 O O . TYR A 1 378 ? -13.373 7.677 -11.200 1.00 96.38 378 TYR A O 1
ATOM 3177 N N . LYS A 1 379 ? -12.223 6.938 -12.973 1.00 96.06 379 LYS A N 1
ATOM 3178 C CA . LYS A 1 379 ? -12.525 5.509 -12.774 1.00 96.06 379 LYS A CA 1
ATOM 3179 C C . LYS A 1 379 ? -11.563 4.782 -11.836 1.00 96.06 379 LYS A C 1
ATOM 3181 O O . LYS A 1 379 ? -11.746 3.593 -11.590 1.00 96.06 379 LYS A O 1
ATOM 3186 N N . LYS A 1 380 ? -10.525 5.461 -11.343 1.00 97.88 380 LYS A N 1
ATOM 3187 C CA . LYS A 1 380 ? -9.477 4.861 -10.510 1.00 97.88 380 LYS A CA 1
ATOM 3188 C C . LYS A 1 380 ? -9.121 5.744 -9.336 1.00 97.88 380 LYS A C 1
ATOM 3190 O O . LYS A 1 380 ? -9.102 6.971 -9.453 1.00 97.88 380 LYS A O 1
ATOM 3195 N N . GLN A 1 381 ? -8.794 5.094 -8.227 1.00 98.38 381 GLN A N 1
ATOM 3196 C CA . GLN A 1 381 ? -8.215 5.768 -7.076 1.00 98.38 381 GLN A CA 1
ATOM 3197 C C . GLN A 1 381 ? -6.755 6.124 -7.337 1.00 98.38 381 GLN A C 1
ATOM 3199 O O . GLN A 1 381 ? -6.068 5.452 -8.111 1.00 98.38 381 GLN A O 1
ATOM 3204 N N . ILE A 1 382 ? -6.298 7.189 -6.679 1.00 98.69 382 ILE A N 1
ATOM 3205 C CA . ILE A 1 382 ? -4.921 7.675 -6.780 1.00 98.69 382 ILE A CA 1
ATOM 3206 C C . ILE A 1 382 ? -4.201 7.377 -5.474 1.00 98.69 382 ILE A C 1
ATOM 3208 O O . ILE A 1 382 ? -4.661 7.795 -4.410 1.00 98.69 382 ILE A O 1
ATOM 3212 N N . ILE A 1 383 ? -3.068 6.692 -5.560 1.00 98.88 383 ILE A N 1
ATOM 3213 C CA . ILE A 1 383 ? -2.177 6.424 -4.434 1.00 98.88 383 ILE A CA 1
ATOM 3214 C C . ILE A 1 383 ? -0.891 7.209 -4.662 1.00 98.88 383 ILE A C 1
ATOM 3216 O O . ILE A 1 383 ? -0.262 7.078 -5.710 1.00 98.88 383 ILE A O 1
ATOM 3220 N N . LEU A 1 384 ? -0.488 8.011 -3.682 1.00 98.88 384 LEU A N 1
ATOM 3221 C CA . LEU A 1 384 ? 0.812 8.668 -3.682 1.00 98.88 384 LEU A CA 1
ATOM 3222 C C . LEU A 1 384 ? 1.770 7.928 -2.749 1.00 98.88 384 LEU A C 1
ATOM 3224 O O . LEU A 1 384 ? 1.423 7.661 -1.596 1.00 98.88 384 LEU A O 1
ATOM 3228 N N . ALA A 1 385 ? 2.994 7.681 -3.202 1.00 98.56 385 ALA A N 1
ATOM 3229 C CA . ALA A 1 385 ? 4.133 7.459 -2.318 1.00 98.56 385 ALA A CA 1
ATOM 3230 C C . ALA A 1 385 ? 4.885 8.779 -2.146 1.00 98.56 385 ALA A C 1
ATOM 3232 O O . ALA A 1 385 ? 5.698 9.175 -2.975 1.00 98.56 385 ALA A O 1
ATOM 3233 N N . ALA A 1 386 ? 4.553 9.488 -1.066 1.00 97.94 386 ALA A N 1
ATOM 3234 C CA . ALA A 1 386 ? 5.193 10.737 -0.668 1.00 97.94 386 ALA A CA 1
ATOM 3235 C C . ALA A 1 386 ? 5.956 10.509 0.644 1.00 97.94 386 ALA A C 1
ATOM 3237 O O . ALA A 1 386 ? 5.368 10.537 1.731 1.00 97.94 386 ALA A O 1
ATOM 3238 N N . TYR A 1 387 ? 7.253 10.222 0.535 1.00 97.88 387 TYR A N 1
ATOM 3239 C CA . TYR A 1 387 ? 8.099 9.824 1.661 1.00 97.88 387 TYR A CA 1
ATOM 3240 C C . TYR A 1 387 ? 8.283 10.950 2.681 1.00 97.88 387 TYR A C 1
ATOM 3242 O O . TYR A 1 387 ? 8.555 12.101 2.328 1.00 97.88 387 TYR A O 1
ATOM 3250 N N . ILE A 1 388 ? 8.222 10.622 3.976 1.00 97.50 388 ILE A N 1
ATOM 3251 C CA . ILE A 1 388 ? 8.429 11.611 5.041 1.00 97.50 388 ILE A CA 1
ATOM 3252 C C . ILE A 1 388 ? 9.924 11.717 5.344 1.00 97.50 388 ILE A C 1
ATOM 3254 O O . ILE A 1 388 ? 10.415 11.284 6.387 1.00 97.50 388 ILE A O 1
ATOM 3258 N N . SER A 1 389 ? 10.673 12.308 4.412 1.00 96.06 389 SER A N 1
ATOM 3259 C CA . SER A 1 389 ? 12.133 12.444 4.519 1.00 96.06 389 SER A CA 1
ATOM 3260 C C . SER A 1 389 ? 12.583 13.223 5.761 1.00 96.06 389 SER A C 1
ATOM 3262 O O . SER A 1 389 ? 13.687 13.009 6.259 1.00 96.06 389 SER A O 1
ATOM 3264 N N . SER A 1 390 ? 11.718 14.069 6.330 1.00 96.19 390 SER A N 1
ATOM 3265 C CA . SER A 1 390 ? 11.948 14.764 7.603 1.00 96.19 390 SER A CA 1
ATOM 3266 C C . SER A 1 390 ? 12.051 13.826 8.811 1.00 96.19 390 SER A C 1
ATOM 3268 O O . SER A 1 390 ? 12.633 14.204 9.826 1.00 96.19 390 SER A O 1
ATOM 3270 N N . LEU A 1 391 ? 11.534 12.599 8.704 1.00 97.25 391 LEU A N 1
ATOM 3271 C CA . LEU A 1 391 ? 11.688 11.551 9.711 1.00 97.25 391 LEU A CA 1
ATOM 3272 C C . LEU A 1 391 ? 12.922 10.676 9.480 1.00 97.25 391 LEU A C 1
ATOM 3274 O O . LEU A 1 391 ? 13.284 9.920 10.385 1.00 97.25 391 LEU A O 1
ATOM 3278 N N . ASN A 1 392 ? 13.607 10.799 8.342 1.00 96.56 392 ASN A N 1
ATOM 3279 C CA . ASN A 1 392 ? 14.809 10.025 8.060 1.00 96.56 392 ASN A CA 1
ATOM 3280 C C . ASN A 1 392 ? 15.905 10.349 9.092 1.00 96.56 392 ASN A C 1
ATOM 3282 O O . ASN A 1 392 ? 16.245 11.512 9.318 1.00 96.56 392 ASN A O 1
ATOM 3286 N N . LYS A 1 393 ? 16.493 9.315 9.710 1.00 92.69 393 LYS A N 1
ATOM 3287 C CA . LYS A 1 393 ? 17.515 9.459 10.768 1.00 92.69 393 LYS A CA 1
ATOM 3288 C C . LYS A 1 393 ? 18.779 10.185 10.292 1.00 92.69 393 LYS A C 1
ATOM 3290 O O . LYS A 1 393 ? 19.519 10.717 11.115 1.00 92.69 393 LYS A O 1
ATOM 3295 N N . LYS A 1 394 ? 19.021 10.223 8.977 1.00 94.12 394 LYS A N 1
ATOM 3296 C CA . LYS A 1 394 ? 20.147 10.930 8.346 1.00 94.12 394 LYS A CA 1
ATOM 3297 C C . LYS A 1 394 ? 19.930 12.452 8.310 1.00 94.12 394 LYS A C 1
ATOM 3299 O O . LYS A 1 394 ? 20.884 13.202 8.104 1.00 94.12 394 LYS A O 1
ATOM 3304 N N . LYS A 1 395 ? 18.698 12.939 8.512 1.00 92.56 395 LYS A N 1
ATOM 3305 C CA . LYS A 1 395 ? 18.371 14.373 8.565 1.00 92.56 395 LYS A CA 1
ATOM 3306 C C . LYS A 1 395 ? 18.439 14.890 10.005 1.00 92.56 395 LYS A C 1
ATOM 3308 O O . LYS A 1 395 ? 18.040 14.219 10.950 1.00 92.56 395 LYS A O 1
ATOM 3313 N N . LYS A 1 396 ? 18.900 16.133 10.179 1.00 94.06 396 LYS A N 1
ATOM 3314 C CA . LYS A 1 396 ? 18.951 16.826 11.481 1.00 94.06 396 LYS A CA 1
ATOM 3315 C C . LYS A 1 396 ? 17.610 17.500 11.812 1.00 94.06 396 LYS A C 1
ATOM 3317 O O . LYS A 1 396 ? 17.554 18.712 11.986 1.00 94.06 396 LYS A O 1
ATOM 3322 N N . ILE A 1 397 ? 16.530 16.720 11.846 1.00 95.75 397 ILE A N 1
ATOM 3323 C CA . ILE A 1 397 ? 15.165 17.183 12.147 1.00 95.75 397 ILE A CA 1
ATOM 3324 C C . ILE A 1 397 ? 14.626 16.366 13.329 1.00 95.75 397 ILE A C 1
ATOM 3326 O O . ILE A 1 397 ? 14.865 15.160 13.423 1.00 95.75 397 ILE A O 1
ATOM 3330 N N . SER A 1 398 ? 13.936 17.020 14.270 1.00 96.19 398 SER A N 1
ATOM 3331 C CA . SER A 1 398 ? 13.352 16.323 15.420 1.00 96.19 398 SER A CA 1
ATOM 3332 C C . SER A 1 398 ? 12.212 15.398 14.984 1.00 96.19 398 SER A C 1
ATOM 3334 O O . SER A 1 398 ? 11.504 15.679 14.017 1.00 96.19 398 SER A O 1
ATOM 3336 N N . GLN A 1 399 ? 12.003 14.304 15.724 1.00 96.56 399 GLN A N 1
ATOM 3337 C CA . GLN A 1 399 ? 10.899 13.379 15.450 1.00 96.56 399 GLN A CA 1
ATOM 3338 C C . GLN A 1 399 ? 9.552 14.100 15.442 1.00 96.56 399 GLN A C 1
ATOM 3340 O O . GLN A 1 399 ? 8.783 13.946 14.508 1.00 96.56 399 GLN A O 1
ATOM 3345 N N . GLU A 1 400 ? 9.318 14.948 16.439 1.00 96.50 400 GLU A N 1
ATOM 3346 C CA . GLU A 1 400 ? 8.092 15.729 16.588 1.00 96.50 400 GLU A CA 1
ATOM 3347 C C . GLU A 1 400 ? 7.811 16.622 15.365 1.00 96.50 400 GLU A C 1
ATOM 3349 O O . GLU A 1 400 ? 6.679 16.709 14.891 1.00 96.50 400 GLU A O 1
ATOM 3354 N N . ALA A 1 401 ? 8.843 17.265 14.804 1.00 96.88 401 ALA A N 1
ATOM 3355 C CA . ALA A 1 401 ? 8.696 18.069 13.594 1.00 96.88 401 ALA A CA 1
ATOM 3356 C C . ALA A 1 401 ? 8.385 17.204 12.362 1.00 96.88 401 ALA A C 1
ATOM 3358 O O . ALA A 1 401 ? 7.542 17.582 11.548 1.00 96.88 401 ALA A O 1
ATOM 3359 N N . GLY A 1 402 ? 9.025 16.039 12.239 1.00 97.56 402 GLY A N 1
ATOM 3360 C CA . GLY A 1 402 ? 8.730 15.089 11.169 1.00 97.56 402 GLY A CA 1
ATOM 3361 C C . GLY A 1 402 ? 7.332 14.466 11.281 1.00 97.56 402 GLY A C 1
ATOM 3362 O O . GLY A 1 402 ? 6.644 14.328 10.276 1.00 97.56 402 GLY A O 1
ATOM 3363 N N . GLU A 1 403 ? 6.863 14.171 12.494 1.00 98.00 403 GLU A N 1
ATOM 3364 C CA . GLU A 1 403 ? 5.513 13.662 12.772 1.00 98.00 403 GLU A CA 1
ATOM 3365 C C . GLU A 1 403 ? 4.445 14.728 12.461 1.00 98.00 403 GLU A C 1
ATOM 3367 O O . GLU A 1 403 ? 3.429 14.433 11.827 1.00 98.00 403 GLU A O 1
ATOM 3372 N N . ARG A 1 404 ? 4.705 16.009 12.768 1.00 97.19 404 ARG A N 1
ATOM 3373 C CA . ARG A 1 404 ? 3.861 17.118 12.281 1.00 97.19 404 ARG A CA 1
ATOM 3374 C C . ARG A 1 404 ? 3.792 17.173 10.755 1.00 97.19 404 ARG A C 1
ATOM 3376 O O . ARG A 1 404 ? 2.703 17.354 10.213 1.00 97.19 404 ARG A O 1
ATOM 3383 N N . ALA A 1 405 ? 4.926 17.010 10.072 1.00 96.75 405 ALA A N 1
ATOM 3384 C CA . ALA A 1 405 ? 4.959 16.979 8.612 1.00 96.75 405 ALA A CA 1
ATOM 3385 C C . ALA A 1 405 ? 4.142 15.797 8.064 1.00 96.75 405 ALA A C 1
ATOM 3387 O O . ALA A 1 405 ? 3.275 16.008 7.223 1.00 96.75 405 ALA A O 1
ATOM 3388 N N . ALA A 1 406 ? 4.331 14.589 8.609 1.00 98.19 406 ALA A N 1
ATOM 3389 C CA . ALA A 1 406 ? 3.560 13.399 8.242 1.00 98.19 406 ALA A CA 1
ATOM 3390 C C . ALA A 1 406 ? 2.047 13.619 8.384 1.00 98.19 406 ALA A C 1
ATOM 3392 O O . ALA A 1 406 ? 1.288 13.296 7.470 1.00 98.19 406 ALA A O 1
ATOM 3393 N N . ARG A 1 407 ? 1.609 14.230 9.493 1.00 98.06 407 ARG A N 1
ATOM 3394 C CA . ARG A 1 407 ? 0.194 14.542 9.736 1.00 98.06 407 ARG A CA 1
ATOM 3395 C C . ARG A 1 407 ? -0.393 15.464 8.670 1.00 98.06 407 ARG A C 1
ATOM 3397 O O . ARG A 1 407 ? -1.502 15.221 8.196 1.00 98.06 407 ARG A O 1
ATOM 3404 N N . LEU A 1 408 ? 0.319 16.536 8.325 1.00 97.56 408 LEU A N 1
ATOM 3405 C CA . LEU A 1 408 ? -0.146 17.510 7.336 1.00 97.56 408 LEU A CA 1
ATOM 3406 C C . LEU A 1 408 ? -0.129 16.928 5.918 1.00 97.56 408 LEU A C 1
ATOM 3408 O O . LEU A 1 408 ? -1.079 17.145 5.171 1.00 97.56 408 LEU A O 1
ATOM 3412 N N . THR A 1 409 ? 0.888 16.131 5.578 1.00 98.25 409 THR A N 1
ATOM 3413 C CA . THR A 1 409 ? 0.952 15.395 4.307 1.00 98.25 409 THR A CA 1
ATOM 3414 C C . THR A 1 409 ? -0.234 14.447 4.165 1.00 98.25 409 THR A C 1
ATOM 3416 O O . THR A 1 409 ? -0.948 14.522 3.168 1.00 98.25 409 THR A O 1
ATOM 3419 N N . ALA A 1 410 ? -0.513 13.626 5.183 1.00 98.38 410 ALA A N 1
ATOM 3420 C CA . ALA A 1 410 ? -1.666 12.729 5.180 1.00 98.38 410 ALA A CA 1
ATOM 3421 C C . ALA A 1 410 ? -2.988 13.506 5.041 1.00 98.38 410 ALA A C 1
ATOM 3423 O O . ALA A 1 410 ? -3.812 13.167 4.196 1.00 98.38 410 ALA A O 1
ATOM 3424 N N . ALA A 1 411 ? -3.167 14.599 5.799 1.00 97.31 411 ALA A N 1
ATOM 3425 C CA . ALA A 1 411 ? -4.361 15.445 5.696 1.00 97.31 411 ALA A CA 1
ATOM 3426 C C . ALA A 1 411 ? -4.554 15.994 4.274 1.00 97.31 411 ALA A C 1
ATOM 3428 O O . ALA A 1 411 ? -5.658 15.948 3.738 1.00 97.31 411 ALA A O 1
ATOM 3429 N N . SER A 1 412 ? -3.476 16.497 3.667 1.00 96.50 412 SER A N 1
ATOM 3430 C CA . SER A 1 412 ? -3.487 17.064 2.319 1.00 96.50 412 SER A CA 1
ATOM 3431 C C . SER A 1 412 ? -3.862 16.017 1.269 1.00 96.50 412 SER A C 1
ATOM 3433 O O . SER A 1 412 ? -4.714 16.285 0.424 1.00 96.50 412 SER A O 1
ATOM 3435 N N . ILE A 1 413 ? 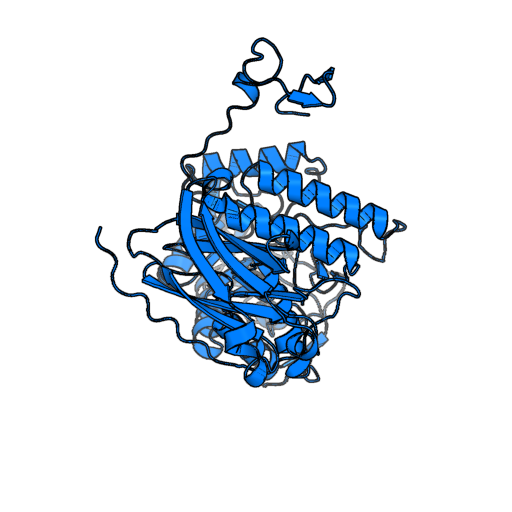-3.293 14.812 1.348 1.00 98.44 413 ILE A N 1
ATOM 3436 C CA . ILE A 1 413 ? -3.589 13.725 0.406 1.00 98.44 413 ILE A CA 1
ATOM 3437 C C . ILE A 1 413 ? -5.045 13.269 0.553 1.00 98.44 413 ILE A C 1
ATOM 3439 O O . ILE A 1 413 ? -5.793 13.249 -0.427 1.00 98.44 413 ILE A O 1
ATOM 3443 N N . PHE A 1 414 ? -5.474 12.975 1.783 1.00 98.12 414 PHE A N 1
ATOM 3444 C CA . PHE A 1 414 ? -6.807 12.440 2.057 1.00 98.12 414 PHE A CA 1
ATOM 3445 C C . PHE A 1 414 ? -7.921 13.441 1.737 1.00 98.12 414 PHE A C 1
ATOM 3447 O O . PHE A 1 414 ? -8.922 13.063 1.133 1.00 98.12 414 PHE A O 1
ATOM 3454 N N . ALA A 1 415 ? -7.741 14.726 2.059 1.00 94.62 415 ALA A N 1
ATOM 3455 C CA . ALA A 1 415 ? -8.734 15.763 1.768 1.00 94.62 415 ALA A CA 1
ATOM 3456 C C . ALA A 1 415 ? -8.938 16.004 0.260 1.00 94.62 415 ALA A C 1
ATOM 3458 O O . ALA A 1 415 ? -10.011 16.436 -0.149 1.00 94.62 415 ALA A O 1
ATOM 3459 N N . ASN A 1 416 ? -7.938 15.694 -0.574 1.00 95.38 416 ASN A N 1
ATOM 3460 C CA . ASN A 1 416 ? -8.057 15.740 -2.038 1.00 95.38 416 ASN A CA 1
ATOM 3461 C C . ASN A 1 416 ? -8.539 14.400 -2.639 1.00 95.38 416 ASN A C 1
ATOM 3463 O O . ASN A 1 416 ? -8.626 14.228 -3.863 1.00 95.38 416 ASN A O 1
ATOM 3467 N N . GLY A 1 417 ? -8.887 13.442 -1.778 1.00 96.75 417 GLY A N 1
ATOM 3468 C CA . GLY A 1 417 ? -9.376 12.121 -2.141 1.00 96.75 417 GLY A CA 1
ATOM 3469 C C . GLY A 1 417 ? -8.306 11.232 -2.776 1.00 96.75 417 GLY A C 1
ATOM 3470 O O . GLY A 1 417 ? -8.631 10.476 -3.691 1.00 96.75 417 GLY A O 1
ATOM 3471 N N . GLY A 1 418 ? -7.043 11.385 -2.378 1.00 98.12 418 GLY A N 1
ATOM 3472 C CA . GLY A 1 418 ? -5.977 10.425 -2.667 1.00 98.12 418 GLY A CA 1
ATOM 3473 C C . GLY A 1 418 ? -5.696 9.522 -1.464 1.00 98.12 418 GLY A C 1
ATOM 3474 O O . GLY A 1 418 ? -6.127 9.805 -0.348 1.00 98.12 418 GLY A O 1
ATOM 3475 N N . PHE A 1 419 ? -4.931 8.461 -1.689 1.00 98.75 419 PHE A N 1
ATOM 3476 C CA . PHE A 1 419 ? -4.425 7.539 -0.672 1.00 98.75 419 PHE A CA 1
ATOM 3477 C C . PHE A 1 419 ? -2.902 7.664 -0.556 1.00 98.75 419 PHE A C 1
ATOM 3479 O O . PHE A 1 419 ? -2.244 8.170 -1.464 1.00 98.75 419 PHE A O 1
ATOM 3486 N N . HIS A 1 420 ? -2.325 7.218 0.562 1.00 98.69 420 HIS A N 1
ATOM 3487 C CA . HIS A 1 420 ? -0.906 7.419 0.870 1.00 98.69 420 HIS A CA 1
ATOM 3488 C C . HIS A 1 420 ? -0.234 6.089 1.211 1.00 98.69 420 HIS A C 1
ATOM 3490 O O . HIS A 1 420 ? -0.555 5.499 2.241 1.00 98.69 420 HIS A O 1
ATOM 3496 N N . LEU A 1 421 ? 0.708 5.633 0.378 1.00 98.56 421 LEU A N 1
ATOM 3497 C CA . LEU A 1 421 ? 1.607 4.539 0.750 1.00 98.56 421 LEU A CA 1
ATOM 3498 C C . LEU A 1 421 ? 2.739 5.116 1.592 1.00 98.56 421 LEU A C 1
ATOM 3500 O O . LEU A 1 421 ? 3.631 5.793 1.079 1.00 98.56 421 LEU A O 1
ATOM 3504 N N . VAL A 1 422 ? 2.681 4.876 2.902 1.00 98.06 422 VAL A N 1
ATOM 3505 C CA . VAL A 1 422 ? 3.729 5.344 3.821 1.00 98.06 422 VAL A CA 1
ATOM 3506 C C . VAL A 1 422 ? 3.836 4.544 5.113 1.00 98.06 422 VAL A C 1
ATOM 3508 O O . VAL A 1 422 ? 4.912 4.514 5.700 1.00 98.06 422 VAL A O 1
ATOM 3511 N N . LEU A 1 423 ? 2.754 3.919 5.586 1.00 98.69 423 LEU A N 1
ATOM 3512 C CA . LEU A 1 423 ? 2.754 3.138 6.826 1.00 98.69 423 LEU A CA 1
ATOM 3513 C C . LEU A 1 423 ? 3.039 1.662 6.546 1.00 98.69 423 LEU A C 1
ATOM 3515 O O . LEU A 1 423 ? 2.616 1.124 5.529 1.00 98.69 423 LEU A O 1
ATOM 3519 N N . GLY A 1 424 ? 3.732 0.982 7.451 1.00 98.44 424 GLY A N 1
ATOM 3520 C CA . GLY A 1 424 ? 4.068 -0.430 7.270 1.00 98.44 424 GLY A CA 1
ATOM 3521 C C . GLY A 1 424 ? 4.968 -0.971 8.366 1.00 98.44 424 GLY A C 1
ATOM 3522 O O . GLY A 1 424 ? 5.260 -0.275 9.342 1.00 98.44 424 GLY A O 1
ATOM 3523 N N . GLU A 1 425 ? 5.366 -2.239 8.238 1.00 98.25 425 GLU A N 1
ATOM 3524 C CA . GLU A 1 425 ? 6.173 -2.961 9.239 1.00 98.25 425 GLU A CA 1
ATOM 3525 C C . GLU A 1 425 ? 5.659 -2.776 10.688 1.00 98.25 425 GLU A C 1
ATOM 3527 O O . GLU A 1 425 ? 6.422 -2.648 11.648 1.00 98.25 425 GLU A O 1
ATOM 3532 N N . GLY A 1 426 ? 4.332 -2.757 10.863 1.00 98.31 426 GLY A N 1
ATOM 3533 C CA . GLY A 1 426 ? 3.674 -2.406 12.123 1.00 98.31 426 GLY A CA 1
ATOM 3534 C C . GLY A 1 426 ? 3.419 -0.903 12.246 1.00 98.31 426 GLY A C 1
ATOM 3535 O O . GLY A 1 426 ? 2.718 -0.322 11.426 1.00 98.31 426 GLY A O 1
ATOM 3536 N N . ALA A 1 427 ? 3.939 -0.274 13.303 1.00 97.69 427 ALA A N 1
ATOM 3537 C CA . ALA A 1 427 ? 3.756 1.157 13.575 1.00 97.69 427 ALA A CA 1
ATOM 3538 C C . ALA A 1 427 ? 4.946 1.993 13.080 1.00 97.69 427 ALA A C 1
ATOM 3540 O O . ALA A 1 427 ? 5.522 2.774 13.843 1.00 97.69 427 ALA A O 1
ATOM 3541 N N . THR A 1 428 ? 5.341 1.806 11.820 1.00 98.69 428 THR A N 1
ATOM 3542 C CA . THR A 1 428 ? 6.454 2.543 11.206 1.00 98.69 428 THR A CA 1
ATOM 3543 C C . THR A 1 428 ? 6.010 3.338 9.983 1.00 98.69 428 THR A C 1
ATOM 3545 O O . THR A 1 428 ? 4.912 3.137 9.464 1.00 98.69 428 THR A O 1
ATOM 3548 N N . ILE A 1 429 ? 6.859 4.274 9.555 1.00 98.56 429 ILE A N 1
ATOM 3549 C CA . ILE A 1 429 ? 6.614 5.159 8.417 1.00 98.56 429 ILE A CA 1
ATOM 3550 C C . ILE A 1 429 ? 7.834 5.243 7.493 1.00 98.56 429 ILE A C 1
ATOM 3552 O O . ILE A 1 429 ? 8.964 5.361 7.977 1.00 98.56 429 ILE A O 1
ATOM 3556 N N . LEU A 1 430 ? 7.607 5.207 6.177 1.00 98.56 430 LEU A N 1
ATOM 3557 C CA . LEU A 1 430 ? 8.641 5.360 5.152 1.00 98.56 430 LEU A CA 1
ATOM 3558 C C . LEU A 1 430 ? 9.256 6.756 5.170 1.00 98.56 430 LEU A C 1
ATOM 3560 O O . LEU A 1 430 ? 8.559 7.776 5.241 1.00 98.56 430 LEU A O 1
ATOM 3564 N N . THR A 1 431 ? 10.581 6.794 5.054 1.00 97.88 431 THR A N 1
ATOM 3565 C CA . THR A 1 431 ? 11.356 8.041 5.058 1.00 97.88 431 THR A CA 1
ATOM 3566 C C . THR A 1 431 ? 12.236 8.214 3.821 1.00 97.88 431 THR A C 1
ATOM 3568 O O . THR A 1 431 ? 12.930 9.226 3.708 1.00 97.88 431 THR A O 1
ATOM 3571 N N . ASP A 1 432 ? 12.207 7.242 2.909 1.00 97.38 432 ASP A N 1
ATOM 3572 C CA . ASP A 1 432 ? 13.010 7.167 1.690 1.00 97.38 432 ASP A CA 1
ATOM 3573 C C . ASP A 1 432 ? 12.332 6.236 0.664 1.00 97.38 432 ASP A C 1
ATOM 3575 O O . ASP A 1 432 ? 11.451 5.459 1.044 1.00 97.38 432 ASP A O 1
ATOM 3579 N N . GLY A 1 433 ? 12.768 6.295 -0.599 1.00 95.50 433 GLY A N 1
ATOM 3580 C CA . GLY A 1 433 ? 12.342 5.360 -1.646 1.00 95.50 433 GLY A CA 1
ATOM 3581 C C . GLY A 1 433 ? 12.900 3.950 -1.455 1.00 95.50 433 GLY A C 1
ATOM 3582 O O . GLY A 1 433 ? 12.284 2.981 -1.882 1.00 95.50 433 GLY A O 1
ATOM 3583 N N . TYR A 1 434 ? 14.008 3.802 -0.723 1.00 96.25 434 TYR A N 1
ATOM 3584 C CA . TYR A 1 434 ? 14.465 2.496 -0.256 1.00 96.25 434 TYR A CA 1
ATOM 3585 C C . TYR A 1 434 ? 13.720 2.096 1.026 1.00 96.25 434 TYR A C 1
ATOM 3587 O O . TYR A 1 434 ? 14.052 2.559 2.120 1.00 96.25 434 TYR A O 1
ATOM 3595 N N . TYR A 1 435 ? 12.709 1.225 0.914 1.00 98.00 435 TYR A N 1
ATOM 3596 C CA . TYR A 1 435 ? 11.759 0.977 2.011 1.00 98.00 435 TYR A CA 1
ATOM 3597 C C . TYR A 1 435 ? 12.361 0.467 3.322 1.00 98.00 435 TYR A C 1
ATOM 3599 O O . TYR A 1 435 ? 11.768 0.750 4.360 1.00 98.00 435 TYR A O 1
ATOM 3607 N N . PRO A 1 436 ? 13.504 -0.246 3.361 1.00 96.94 436 PRO A N 1
ATOM 3608 C CA . PRO A 1 436 ? 14.178 -0.557 4.624 1.00 96.94 436 PRO A CA 1
ATOM 3609 C C . PRO A 1 436 ? 14.576 0.680 5.456 1.00 96.94 436 PRO A C 1
ATOM 3611 O O . PRO A 1 436 ? 14.871 0.554 6.644 1.00 96.94 436 PRO A O 1
ATOM 3614 N N . GLU A 1 437 ? 14.550 1.885 4.879 1.00 96.69 437 GLU A N 1
ATOM 3615 C CA . GLU A 1 437 ? 14.714 3.163 5.581 1.00 96.69 437 GLU A CA 1
ATOM 3616 C C . GLU A 1 437 ? 13.360 3.717 6.066 1.00 96.69 437 GLU A C 1
ATOM 3618 O O . GLU A 1 437 ? 12.798 4.689 5.543 1.00 96.69 437 GLU A O 1
ATOM 3623 N N . PHE A 1 438 ? 12.849 3.119 7.141 1.00 97.25 438 PHE A N 1
ATOM 3624 C CA . PHE A 1 438 ? 11.659 3.583 7.857 1.00 97.25 438 PHE A CA 1
ATOM 3625 C C . PHE A 1 438 ? 11.969 4.016 9.298 1.00 97.25 438 PHE A C 1
ATOM 3627 O O . PHE A 1 438 ? 13.047 3.777 9.860 1.00 97.25 438 PHE A O 1
ATOM 3634 N N . ARG A 1 439 ? 10.987 4.658 9.939 1.00 97.69 439 ARG A N 1
ATOM 3635 C CA . ARG A 1 439 ? 11.071 5.086 11.340 1.00 97.69 439 ARG A CA 1
ATOM 3636 C C . ARG A 1 439 ? 9.880 4.612 12.160 1.00 97.69 439 ARG A C 1
ATOM 3638 O O . ARG A 1 439 ? 8.738 4.756 11.748 1.00 97.69 439 ARG A O 1
ATOM 3645 N N . GLN A 1 440 ? 10.164 4.106 13.358 1.00 97.94 440 GLN A N 1
ATOM 3646 C CA . GLN A 1 440 ? 9.157 3.799 14.372 1.00 97.94 440 GLN A CA 1
ATOM 3647 C C . GLN A 1 440 ? 8.455 5.085 14.833 1.00 97.94 440 GLN A C 1
ATOM 3649 O O . GLN A 1 440 ? 9.119 6.030 15.276 1.00 97.94 440 GLN A O 1
ATOM 3654 N N . LEU A 1 441 ? 7.124 5.102 14.757 1.00 97.31 441 LEU A N 1
ATOM 3655 C CA . LEU A 1 441 ? 6.304 6.199 15.271 1.00 97.31 441 LEU A CA 1
ATOM 3656 C C . LEU A 1 441 ? 6.309 6.207 16.802 1.00 97.31 441 LEU A C 1
ATOM 3658 O O . LEU A 1 441 ? 6.379 5.141 17.429 1.00 97.31 441 LEU A O 1
ATOM 3662 N N . THR A 1 442 ? 6.190 7.392 17.409 1.00 97.19 442 THR A N 1
ATOM 3663 C CA . THR A 1 442 ? 5.884 7.477 18.843 1.00 97.19 442 THR A CA 1
ATOM 3664 C C . THR A 1 442 ? 4.506 6.877 19.136 1.00 97.19 442 THR A C 1
ATOM 3666 O O . THR A 1 442 ? 3.626 6.850 18.277 1.00 97.19 442 THR A O 1
ATOM 3669 N N . THR A 1 443 ? 4.280 6.404 20.365 1.00 94.25 443 THR A N 1
ATOM 3670 C CA . THR A 1 443 ? 2.971 5.862 20.772 1.00 94.25 443 THR A CA 1
ATOM 3671 C C . THR A 1 443 ? 1.848 6.888 20.611 1.00 94.25 443 THR A C 1
ATOM 3673 O O . THR A 1 443 ? 0.749 6.535 20.191 1.00 94.25 443 THR A O 1
ATOM 3676 N N . GLU A 1 444 ? 2.119 8.155 20.930 1.00 95.06 444 GLU A N 1
ATOM 3677 C CA . GLU A 1 444 ? 1.158 9.247 20.770 1.00 95.06 444 GLU A CA 1
ATOM 3678 C C . GLU A 1 444 ? 0.835 9.480 19.293 1.00 95.06 444 GLU A C 1
ATOM 3680 O O . GLU A 1 444 ? -0.334 9.480 18.905 1.00 95.06 444 GLU A O 1
ATOM 3685 N N . PHE A 1 445 ? 1.858 9.592 18.446 1.00 97.38 445 PHE A N 1
ATOM 3686 C CA . PHE A 1 445 ? 1.650 9.848 17.029 1.00 97.38 445 PHE A CA 1
ATOM 3687 C C . PHE A 1 445 ? 1.053 8.657 16.275 1.00 97.38 445 PHE A C 1
ATOM 3689 O O . PHE A 1 445 ? 0.247 8.843 15.368 1.00 97.38 445 PHE A O 1
ATOM 3696 N N . SER A 1 446 ? 1.364 7.429 16.692 1.00 97.31 446 SER A N 1
ATOM 3697 C CA . SER A 1 446 ? 0.706 6.221 16.189 1.00 97.31 446 SER A CA 1
ATOM 3698 C C . SER A 1 446 ? -0.818 6.309 16.358 1.00 97.31 446 SER A C 1
ATOM 3700 O O . SER A 1 446 ? -1.554 6.034 15.416 1.00 97.31 446 SER A O 1
ATOM 3702 N N . ARG A 1 447 ? -1.312 6.818 17.499 1.00 95.06 447 ARG A N 1
ATOM 3703 C CA . ARG A 1 447 ? -2.755 7.066 17.705 1.00 95.06 447 ARG A CA 1
ATOM 3704 C C . ARG A 1 447 ? -3.295 8.184 16.817 1.00 95.06 447 ARG A C 1
ATOM 3706 O O . ARG A 1 447 ? -4.419 8.087 16.342 1.00 95.06 447 ARG A O 1
ATOM 3713 N N . VAL A 1 448 ? -2.510 9.236 16.570 1.00 97.38 448 VAL A N 1
ATOM 3714 C CA . VAL A 1 448 ? -2.896 10.302 15.627 1.00 97.38 448 VAL A CA 1
ATOM 3715 C C . VAL A 1 448 ? -3.093 9.729 14.225 1.00 97.38 448 VAL A C 1
ATOM 3717 O O . VAL A 1 448 ? -4.113 10.007 13.598 1.00 97.38 448 VAL A O 1
ATOM 3720 N N . MET A 1 449 ? -2.159 8.901 13.755 1.00 98.00 449 MET A N 1
ATOM 3721 C CA . MET A 1 449 ? -2.280 8.235 12.459 1.00 98.00 449 MET A CA 1
ATOM 3722 C C . MET A 1 449 ? -3.442 7.241 12.444 1.00 98.00 449 MET A C 1
ATOM 3724 O O . MET A 1 449 ? -4.186 7.225 11.470 1.00 98.00 449 MET A O 1
ATOM 3728 N N . GLN A 1 450 ? -3.669 6.494 13.530 1.00 97.06 450 GLN A N 1
ATOM 3729 C CA . GLN A 1 450 ? -4.835 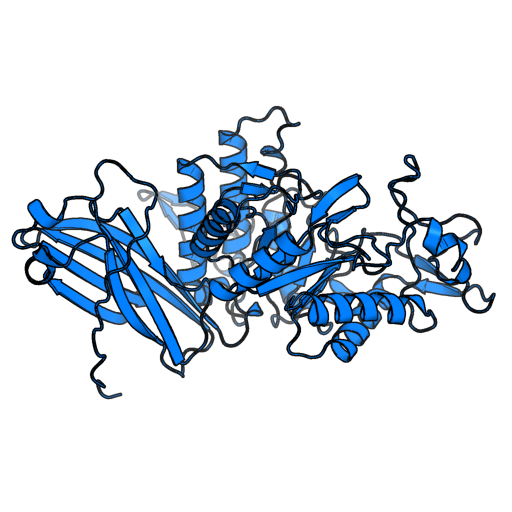5.615 13.653 1.00 97.06 450 GLN A CA 1
ATOM 3730 C C . GLN A 1 450 ? -6.139 6.395 13.467 1.00 97.06 450 GLN A C 1
ATOM 3732 O O . GLN A 1 450 ? -6.917 6.046 12.590 1.00 97.06 450 GLN A O 1
ATOM 3737 N N . ASN A 1 451 ? -6.308 7.525 14.160 1.00 97.19 451 ASN A N 1
ATOM 3738 C CA . ASN A 1 451 ? -7.492 8.376 14.017 1.00 97.19 451 ASN A CA 1
ATOM 3739 C C . ASN A 1 451 ? -7.684 8.901 12.583 1.00 97.19 451 ASN A C 1
ATOM 3741 O O . ASN A 1 451 ? -8.813 9.048 12.121 1.00 97.19 451 ASN A O 1
ATOM 3745 N N . TYR A 1 452 ? -6.596 9.214 11.872 1.00 98.19 452 TYR A N 1
ATOM 3746 C CA . TYR A 1 452 ? -6.668 9.635 10.469 1.00 98.19 452 TYR A CA 1
ATOM 3747 C C . TYR A 1 452 ? -7.146 8.491 9.575 1.00 98.19 452 TYR A C 1
ATOM 3749 O O . TYR A 1 452 ? -8.013 8.706 8.731 1.00 98.19 452 TYR A O 1
ATOM 3757 N N . TYR A 1 453 ? -6.621 7.283 9.783 1.00 98.50 453 TYR A N 1
ATOM 3758 C CA . TYR A 1 453 ? -7.025 6.096 9.036 1.00 98.50 453 TYR A CA 1
ATOM 3759 C C . TYR A 1 453 ? -8.451 5.635 9.385 1.00 98.50 453 TYR A C 1
ATOM 3761 O O . TYR A 1 453 ? -9.204 5.268 8.484 1.00 98.50 453 TYR A O 1
ATOM 3769 N N . ASP A 1 454 ? -8.869 5.746 10.649 1.00 98.19 454 ASP A N 1
ATOM 3770 C CA . ASP A 1 454 ? -10.260 5.563 11.084 1.00 98.19 454 ASP A CA 1
ATOM 3771 C C . ASP A 1 454 ? -11.187 6.549 10.364 1.00 98.19 454 ASP A C 1
ATOM 3773 O O . ASP A 1 454 ? -12.229 6.154 9.845 1.00 98.19 454 ASP A O 1
ATOM 3777 N N . LEU A 1 455 ? -10.800 7.829 10.290 1.00 97.88 455 LEU A N 1
ATOM 3778 C CA . LEU A 1 455 ? -11.584 8.883 9.644 1.00 97.88 455 LEU A CA 1
ATOM 3779 C C . LEU A 1 455 ? -11.773 8.601 8.153 1.00 97.88 455 LEU A C 1
ATOM 3781 O O . LEU A 1 455 ? -12.903 8.644 7.667 1.00 97.88 455 LEU A O 1
ATOM 3785 N N . ILE A 1 456 ? -10.695 8.291 7.427 1.00 98.06 456 ILE A N 1
ATOM 3786 C CA . ILE A 1 456 ? -10.799 8.034 5.986 1.00 98.06 456 ILE A CA 1
ATOM 3787 C C . ILE A 1 456 ? -11.518 6.721 5.669 1.00 98.06 456 ILE A C 1
ATOM 3789 O O . ILE A 1 456 ? -12.119 6.602 4.607 1.00 98.06 456 ILE A O 1
ATOM 3793 N N . THR A 1 457 ? -11.502 5.754 6.588 1.00 98.38 457 THR A N 1
ATOM 3794 C CA . THR A 1 457 ? -12.235 4.492 6.434 1.00 98.38 457 THR A CA 1
ATOM 3795 C C . THR A 1 457 ? -13.721 4.702 6.720 1.00 98.38 457 THR A C 1
ATOM 3797 O O . THR A 1 457 ? -14.561 4.370 5.889 1.00 98.38 457 THR A O 1
ATOM 3800 N N . ARG A 1 458 ? -14.056 5.358 7.840 1.00 97.94 458 ARG A N 1
ATOM 3801 C CA . ARG A 1 458 ? -15.434 5.699 8.234 1.00 97.94 458 ARG A CA 1
ATOM 3802 C C . ARG A 1 458 ? -16.145 6.567 7.202 1.00 97.94 458 ARG A C 1
ATOM 3804 O O . ARG A 1 458 ? -17.328 6.375 6.960 1.00 97.94 458 ARG A O 1
ATOM 3811 N N . TYR A 1 459 ? -15.446 7.534 6.613 1.00 97.44 459 TYR A N 1
ATOM 3812 C CA . TYR A 1 459 ? -16.024 8.482 5.656 1.00 97.44 459 TYR A CA 1
ATOM 3813 C C . TYR A 1 459 ? -15.568 8.225 4.217 1.00 97.44 459 TYR A C 1
ATOM 3815 O O . TYR A 1 459 ? -15.570 9.147 3.397 1.00 97.44 459 TYR A O 1
ATOM 3823 N N . SER A 1 460 ? -15.196 6.981 3.898 1.00 95.69 460 SER A N 1
ATOM 3824 C CA . SER A 1 460 ? -14.601 6.595 2.613 1.00 95.69 460 SER A CA 1
ATOM 3825 C C . SER A 1 460 ? -15.407 7.091 1.413 1.00 95.69 460 SER A C 1
ATOM 3827 O O . SER A 1 460 ? -14.861 7.742 0.523 1.00 95.69 460 SER A O 1
ATOM 3829 N N . LYS A 1 461 ? -16.728 6.899 1.424 1.00 94.44 461 LYS A N 1
ATOM 3830 C CA . LYS A 1 461 ? -17.603 7.335 0.330 1.00 94.44 461 LYS A CA 1
ATOM 3831 C C . LYS A 1 461 ? -17.648 8.851 0.121 1.00 94.44 461 LYS A C 1
ATOM 3833 O O . LYS A 1 461 ? -17.821 9.303 -1.006 1.00 94.44 461 LYS A O 1
ATOM 3838 N N . TYR A 1 462 ? -17.454 9.641 1.177 1.00 94.69 462 TYR A N 1
ATOM 3839 C CA . TYR A 1 462 ? -17.484 11.107 1.110 1.00 94.69 462 TYR A CA 1
ATOM 3840 C C . TYR A 1 462 ? -16.138 11.718 0.714 1.00 94.69 462 TYR A C 1
ATOM 3842 O O . TYR A 1 462 ? -16.093 12.880 0.315 1.00 94.69 462 TYR A O 1
ATOM 3850 N N . LEU A 1 463 ? -15.052 10.949 0.815 1.00 95.25 463 LEU A N 1
ATOM 3851 C CA . LEU A 1 463 ? -13.701 11.387 0.457 1.00 95.25 463 LEU A CA 1
ATOM 3852 C C . LEU A 1 463 ? -13.228 10.802 -0.879 1.00 95.25 463 LEU A C 1
ATOM 3854 O O . LEU A 1 463 ? -12.468 11.447 -1.602 1.00 95.25 463 LEU A O 1
ATOM 3858 N N . PHE A 1 464 ? -13.687 9.597 -1.225 1.00 96.44 464 PHE A N 1
ATOM 3859 C CA . PHE A 1 464 ? -13.113 8.800 -2.310 1.00 96.44 464 PHE A CA 1
ATOM 3860 C C . PHE A 1 464 ? -14.127 8.288 -3.333 1.00 96.44 464 PHE A C 1
ATOM 3862 O O . PHE A 1 464 ? -13.718 7.597 -4.261 1.00 96.44 464 PHE A O 1
ATOM 3869 N N . SER A 1 465 ? -15.424 8.605 -3.230 1.00 94.06 465 SER A N 1
ATOM 3870 C CA . SER A 1 465 ? -16.359 8.225 -4.300 1.00 94.06 465 SER A CA 1
ATOM 3871 C C . SER A 1 465 ? -15.905 8.786 -5.652 1.00 94.06 465 SER A C 1
ATOM 3873 O O . SER A 1 465 ? -15.495 9.944 -5.771 1.00 94.06 465 SER A O 1
ATOM 3875 N N . GLN A 1 466 ? -15.994 7.944 -6.682 1.00 91.19 466 GLN A N 1
ATOM 3876 C CA . GLN A 1 466 ? -15.621 8.277 -8.057 1.00 91.19 466 GLN A CA 1
ATOM 3877 C C . GLN A 1 466 ? -16.520 9.361 -8.671 1.00 91.19 466 GLN A C 1
ATOM 3879 O O . GLN A 1 466 ? -16.139 9.998 -9.656 1.00 91.19 466 GLN A O 1
ATOM 3884 N N . ASP A 1 467 ? -17.667 9.648 -8.051 1.00 91.75 467 ASP A N 1
ATOM 3885 C CA . ASP A 1 467 ? -18.588 10.713 -8.455 1.00 91.75 467 ASP A CA 1
ATOM 3886 C C . ASP A 1 467 ? -18.220 12.087 -7.871 1.00 91.75 467 ASP A C 1
ATOM 3888 O O . ASP A 1 467 ? -18.750 13.117 -8.297 1.00 91.75 467 ASP A O 1
ATOM 3892 N N . LEU A 1 468 ? -17.279 12.145 -6.923 1.00 92.62 468 LEU A N 1
ATOM 3893 C CA . LEU A 1 468 ? -16.864 13.401 -6.303 1.00 92.62 468 LEU A CA 1
ATOM 3894 C C . LEU A 1 468 ? -16.070 14.267 -7.284 1.00 92.62 468 LEU A C 1
ATOM 3896 O O . LEU A 1 468 ? -15.197 13.801 -8.023 1.00 92.62 468 LEU A O 1
ATOM 3900 N N . ARG A 1 469 ? -16.356 15.569 -7.283 1.00 91.31 469 ARG A N 1
ATOM 3901 C CA . ARG A 1 469 ? -15.645 16.575 -8.080 1.00 91.31 469 ARG A CA 1
ATOM 3902 C C . ARG A 1 469 ? -15.236 17.728 -7.182 1.00 91.31 469 ARG A C 1
ATOM 3904 O O . ARG A 1 469 ? -16.047 18.212 -6.396 1.00 91.31 469 ARG A O 1
ATOM 3911 N N . ASP A 1 470 ? -13.994 18.178 -7.331 1.00 88.12 470 ASP A N 1
ATOM 3912 C CA . ASP A 1 470 ? -13.519 19.352 -6.611 1.00 88.12 470 ASP A CA 1
ATOM 3913 C C . ASP A 1 470 ? -14.266 20.604 -7.090 1.00 88.12 470 ASP A C 1
ATOM 3915 O O . ASP A 1 470 ? -14.272 20.931 -8.279 1.00 88.12 470 ASP A O 1
ATOM 3919 N N . LYS A 1 471 ? -14.905 21.291 -6.143 1.00 87.56 471 LYS A N 1
ATOM 3920 C CA . LYS A 1 471 ? -15.624 22.553 -6.349 1.00 87.56 471 LYS A CA 1
ATOM 3921 C C . LYS A 1 471 ? -15.035 23.696 -5.522 1.00 87.56 471 LYS A C 1
ATOM 3923 O O . LYS A 1 471 ? -15.614 24.778 -5.490 1.00 87.56 471 LYS A O 1
ATOM 3928 N N . SER A 1 472 ? -13.886 23.491 -4.876 1.00 82.50 472 SER A N 1
ATOM 3929 C CA . SER A 1 472 ? -13.294 24.477 -3.965 1.00 82.50 472 SER A CA 1
ATOM 3930 C C . SER A 1 472 ? -13.096 25.831 -4.657 1.00 82.50 472 SER A C 1
ATOM 3932 O O . SER A 1 472 ? -13.521 26.859 -4.145 1.00 82.50 472 SER A O 1
ATOM 3934 N N . ALA A 1 473 ? -12.591 25.839 -5.895 1.00 80.62 473 ALA A N 1
ATOM 3935 C CA . ALA A 1 473 ? -12.355 27.073 -6.652 1.00 80.62 473 ALA A CA 1
ATOM 3936 C C . ALA A 1 473 ? -13.616 27.882 -7.013 1.00 80.62 473 ALA A C 1
ATOM 3938 O O . ALA A 1 473 ? -13.487 29.044 -7.387 1.00 80.62 473 ALA A O 1
ATOM 3939 N N . VAL A 1 474 ? -14.813 27.288 -6.936 1.00 84.88 474 VAL A N 1
ATOM 3940 C CA . VAL A 1 474 ? -16.077 27.987 -7.227 1.00 84.88 474 VAL A CA 1
ATOM 3941 C C . VAL A 1 474 ? -16.924 28.250 -5.984 1.00 84.88 474 VAL A C 1
ATOM 3943 O O . VAL A 1 474 ? -17.797 29.107 -6.050 1.00 84.88 474 VAL A O 1
ATOM 3946 N N . LEU A 1 475 ? -16.676 27.545 -4.875 1.00 84.31 475 LEU A N 1
ATOM 3947 C CA . LEU A 1 475 ? -17.438 27.678 -3.625 1.00 84.31 475 LEU A CA 1
ATOM 3948 C C . LEU A 1 475 ? -16.712 28.498 -2.548 1.00 84.31 475 LEU A C 1
ATOM 3950 O O . LEU A 1 475 ? -17.360 28.965 -1.609 1.00 84.31 475 LEU A O 1
ATOM 3954 N N . THR A 1 476 ? -15.386 28.631 -2.652 1.00 80.12 476 THR A N 1
ATOM 3955 C CA . THR A 1 476 ? -14.533 29.217 -1.609 1.00 80.12 476 THR A CA 1
ATOM 3956 C C . THR A 1 476 ? -13.580 30.255 -2.198 1.00 80.12 476 THR A C 1
ATOM 3958 O O . THR A 1 476 ? -12.821 29.939 -3.118 1.00 80.12 476 THR A O 1
ATOM 3961 N N . GLY A 1 477 ? -13.580 31.460 -1.624 1.00 69.56 477 GLY A N 1
ATOM 3962 C CA . GLY A 1 477 ? -12.643 32.533 -1.943 1.00 69.56 477 GLY A CA 1
ATOM 3963 C C . GLY A 1 477 ? -12.836 33.186 -3.321 1.00 69.56 477 GLY A C 1
ATOM 3964 O O . GLY A 1 477 ? -13.531 32.702 -4.211 1.00 69.56 477 GLY A O 1
ATOM 3965 N N . GLY A 1 478 ? -12.171 34.327 -3.525 1.00 68.62 478 GLY A N 1
ATOM 3966 C CA . GLY A 1 478 ? -12.250 35.079 -4.779 1.00 68.62 478 GLY A CA 1
ATOM 3967 C C . GLY A 1 478 ? -13.578 35.826 -4.929 1.00 68.62 478 GLY A C 1
ATOM 3968 O O . GLY A 1 478 ? -13.882 36.706 -4.130 1.00 68.62 478 GLY A O 1
ATOM 3969 N N . THR A 1 479 ? -14.332 35.529 -5.992 1.00 69.06 479 THR A N 1
ATOM 3970 C CA . THR A 1 479 ? -15.624 36.184 -6.285 1.00 69.06 479 THR A CA 1
ATOM 3971 C C . THR A 1 479 ? -16.798 35.523 -5.560 1.00 69.06 479 THR A C 1
ATOM 3973 O O . THR A 1 479 ? -17.802 36.187 -5.302 1.00 69.06 479 THR A O 1
ATOM 3976 N N . ASN A 1 480 ? -16.671 34.240 -5.210 1.00 70.50 480 ASN A N 1
ATOM 3977 C CA . ASN A 1 480 ? -17.730 33.447 -4.599 1.00 70.50 480 ASN A CA 1
ATOM 3978 C C . ASN A 1 480 ? -17.328 33.066 -3.172 1.00 70.50 480 ASN A C 1
ATOM 3980 O O . ASN A 1 480 ? -16.270 32.488 -2.958 1.00 70.50 480 ASN A O 1
ATOM 3984 N N . ASP A 1 481 ? -18.205 33.321 -2.202 1.00 75.19 481 ASP A N 1
ATOM 3985 C CA . ASP 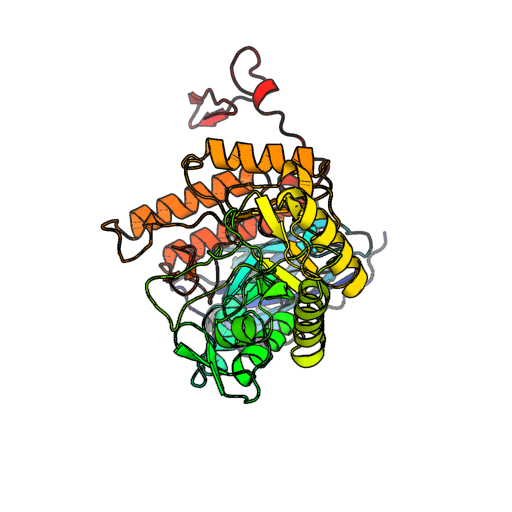A 1 481 ? -18.002 32.886 -0.819 1.00 75.19 481 ASP A CA 1
ATOM 3986 C C . ASP A 1 481 ? -19.215 32.101 -0.290 1.00 75.19 481 ASP A C 1
ATOM 3988 O O . ASP A 1 481 ? -19.777 32.410 0.770 1.00 75.19 481 ASP A O 1
ATOM 3992 N N . GLU A 1 482 ? -19.671 31.117 -1.059 1.00 83.88 482 GLU A N 1
ATOM 3993 C CA . GLU A 1 482 ? -20.814 30.283 -0.674 1.00 83.88 482 GLU A CA 1
ATOM 3994 C C . GLU A 1 482 ? -20.517 29.478 0.597 1.00 83.88 482 GLU A C 1
ATOM 3996 O O . GLU A 1 482 ? -21.395 29.297 1.442 1.00 83.88 482 GLU A O 1
ATOM 4001 N N . ILE A 1 483 ? -19.261 29.054 0.768 1.00 79.88 483 ILE A N 1
ATOM 4002 C CA . ILE A 1 483 ? -18.785 28.394 1.979 1.00 79.88 483 ILE A CA 1
ATOM 4003 C C . ILE A 1 483 ? -17.790 29.314 2.688 1.00 79.88 483 ILE A C 1
ATOM 4005 O O . ILE A 1 483 ? -16.729 29.643 2.162 1.00 79.88 483 ILE A O 1
ATOM 4009 N N . LYS A 1 484 ? -18.125 29.699 3.925 1.00 77.44 484 LYS A N 1
ATOM 4010 C CA . LYS A 1 484 ? -17.256 30.463 4.829 1.00 77.44 484 LYS A CA 1
ATOM 4011 C C . LYS A 1 484 ? -16.928 29.621 6.044 1.00 77.44 484 LYS A C 1
ATOM 4013 O O . LYS A 1 484 ? -17.826 29.052 6.663 1.00 77.44 484 LYS A O 1
ATOM 4018 N N . LEU A 1 485 ? -15.656 29.589 6.415 1.00 78.31 485 LEU A N 1
ATOM 4019 C CA . LEU A 1 485 ? -15.234 28.993 7.673 1.00 78.31 485 LEU A CA 1
ATOM 4020 C C . LEU A 1 485 ? -15.233 30.069 8.753 1.00 78.31 485 LEU A C 1
ATOM 4022 O O . LEU A 1 485 ? -14.877 31.219 8.496 1.00 78.31 485 LEU A O 1
ATOM 4026 N N . SER A 1 486 ? -15.624 29.704 9.969 1.00 81.94 486 SER A N 1
ATOM 4027 C CA . SER A 1 486 ? -15.435 30.565 11.128 1.00 81.94 486 SER A CA 1
ATOM 4028 C C . SER A 1 486 ? -14.877 29.771 12.294 1.00 81.94 486 SER A C 1
ATOM 4030 O O . SER A 1 486 ? -15.366 28.685 12.598 1.00 81.94 486 SER A O 1
ATOM 4032 N N . ILE A 1 487 ? -13.852 30.321 12.939 1.00 80.12 487 ILE A N 1
ATOM 4033 C CA . ILE A 1 487 ? -13.287 29.788 14.176 1.00 80.12 487 ILE A CA 1
ATOM 4034 C C . ILE A 1 487 ? -13.480 30.852 15.248 1.00 80.12 487 ILE A C 1
ATOM 4036 O O . ILE A 1 487 ? -13.101 32.002 15.060 1.00 80.12 487 ILE A O 1
ATOM 4040 N N . ASN A 1 488 ? -14.104 30.473 16.366 1.00 88.06 488 ASN A N 1
ATOM 4041 C CA . ASN A 1 488 ? -14.384 31.372 17.492 1.00 88.06 488 ASN A CA 1
ATOM 4042 C C . ASN A 1 488 ? -15.130 32.664 17.095 1.00 88.06 488 ASN A C 1
ATOM 4044 O O . ASN A 1 488 ? -14.949 33.707 17.713 1.00 88.06 488 ASN A O 1
ATOM 4048 N N . GLY A 1 489 ? -15.976 32.597 16.061 1.00 83.62 489 GLY A N 1
ATOM 4049 C CA . GLY A 1 489 ? -16.737 33.742 15.551 1.00 83.62 489 GLY A CA 1
ATOM 4050 C C . GLY A 1 489 ? -15.979 34.625 14.554 1.00 83.62 489 GLY A C 1
ATOM 4051 O O . GLY A 1 489 ? -16.597 35.475 13.913 1.00 83.62 489 GLY A O 1
ATOM 4052 N N . GLU A 1 490 ? -14.679 34.402 14.348 1.00 82.44 490 GLU A N 1
ATOM 4053 C CA . GLU A 1 490 ? -13.907 35.082 13.308 1.00 82.44 490 GLU A CA 1
ATOM 4054 C C . GLU A 1 490 ? -14.098 34.369 11.976 1.00 82.44 490 GLU A C 1
ATOM 4056 O O . GLU A 1 490 ? -13.933 33.151 11.886 1.00 82.44 490 GLU A O 1
ATOM 4061 N N . LYS A 1 491 ? -14.499 35.109 10.938 1.00 79.81 491 LYS A N 1
ATOM 4062 C CA . LYS A 1 491 ? -14.622 34.568 9.582 1.00 79.81 491 LYS A CA 1
ATOM 4063 C C . LYS A 1 491 ? -13.233 34.425 8.979 1.00 79.81 491 LYS A C 1
ATOM 4065 O O . LYS A 1 491 ? -12.484 35.395 8.919 1.00 79.81 491 LYS A O 1
ATOM 4070 N N . MET A 1 492 ? -12.934 33.237 8.483 1.00 74.31 492 MET A N 1
ATOM 4071 C CA . MET A 1 492 ? -11.723 32.955 7.736 1.00 74.31 492 MET A CA 1
ATOM 4072 C C . MET A 1 492 ? -12.071 32.811 6.263 1.00 74.31 492 MET A C 1
ATOM 4074 O O . MET A 1 492 ? -12.923 32.002 5.884 1.00 74.31 492 MET A O 1
ATOM 4078 N N . ASN A 1 493 ? -11.381 33.590 5.438 1.00 68.94 493 ASN A N 1
ATOM 4079 C CA . ASN A 1 493 ? -11.347 33.340 4.009 1.00 68.94 493 ASN A CA 1
ATOM 4080 C C . ASN A 1 493 ? -10.355 32.204 3.772 1.00 68.94 493 ASN A C 1
ATOM 4082 O O . ASN A 1 493 ? -9.238 32.241 4.285 1.00 68.94 493 ASN A O 1
ATOM 4086 N N . PHE A 1 494 ? -10.773 31.203 3.015 1.00 72.31 494 PHE A N 1
ATOM 4087 C CA . PHE A 1 494 ? -9.922 30.105 2.584 1.00 72.31 494 PHE A CA 1
ATOM 4088 C C . PHE A 1 494 ? -10.171 29.877 1.096 1.00 72.31 494 PHE A C 1
ATOM 4090 O O . PHE A 1 494 ? -11.299 30.057 0.627 1.00 72.31 494 PHE A O 1
ATOM 4097 N N . GLY A 1 495 ? -9.115 29.566 0.350 1.00 66.69 495 GLY A N 1
ATOM 4098 C CA . GLY A 1 495 ? -9.193 29.282 -1.074 1.00 66.69 495 GLY A CA 1
ATOM 4099 C C . GLY A 1 495 ? -8.729 27.862 -1.396 1.00 66.69 495 GLY A C 1
ATOM 4100 O O . GLY A 1 495 ? -8.176 27.156 -0.551 1.00 66.69 495 GLY A O 1
ATOM 4101 N N . PRO A 1 496 ? -8.895 27.427 -2.654 1.00 64.31 496 PRO A N 1
ATOM 4102 C CA . PRO A 1 496 ? -8.440 26.111 -3.114 1.00 64.31 496 PRO A CA 1
ATOM 4103 C C . PRO A 1 496 ? -6.915 25.901 -3.024 1.00 64.31 496 PRO A C 1
ATOM 4105 O O . PRO A 1 496 ? -6.454 24.768 -3.157 1.00 64.31 496 PRO A O 1
ATOM 4108 N N . ASN A 1 497 ? -6.133 26.966 -2.812 1.00 64.69 497 ASN A N 1
ATOM 4109 C CA . ASN A 1 497 ? -4.667 26.943 -2.805 1.00 64.69 497 ASN A CA 1
ATOM 4110 C C . ASN A 1 497 ? -4.066 27.145 -1.400 1.00 64.69 497 ASN A C 1
ATOM 4112 O O . ASN A 1 497 ? -2.856 27.345 -1.289 1.00 64.69 497 ASN A O 1
ATOM 4116 N N . GLY A 1 498 ? -4.897 27.095 -0.353 1.00 53.28 498 GLY A N 1
ATOM 4117 C CA . GLY A 1 498 ? -4.579 27.640 0.970 1.00 53.28 498 GLY A CA 1
ATOM 4118 C C . GLY A 1 498 ? -4.994 29.097 1.050 1.00 53.28 498 GLY A C 1
ATOM 4119 O O . GLY A 1 498 ? -4.216 29.872 1.643 1.00 53.28 498 GLY A O 1
#

Radius of gyration: 24.83 Å; chains: 1; bounding box: 68×58×76 Å

pLDDT: mean 91.73, std 13.13, range [31.94, 98.94]

Foldseek 3Di:
DDDDPPDWDWDDDDDDDDADPPAQFGDWAWQALAAAAFDKTKIKTWGDPPVLVVADQKKKWKFKDQVPRTPDIDIGGCPVCSVVPPTITIGIDTHHNPFAWAKIKIKIFMDDPNHTRHIDIFIYIYHNDCQLFQFEEEDEDAAPPDDPVLLLQQLRLCSLLSHAEYEYPQQAAWLLARHDPDQWHAHLVRGIHGLVSLLSSCVSCVSRNHAYAYEHEQFWGADVVCVVVVLFFQAAPVSPDFDWPPPVDNSNIITGGHCDPLHCSLVSSLVSQVCCCVVRPHQAYEHEDDQDDQWGWGCPPNDTDIDGVLVSVLVSLQVSCVSNDDRRAYEYECECVPPLLRNLCRPHAAYEYEHDPPCDDLVSLLVSQQVSCVSNVLRGAYEYADALLLCQPVDPHDLVVSLVVVLVSLVSQQQSQHHYHFHGSHQWGGNDPNRVRIDHHDPVSSVVSSVSSSVCSNCVCVRHPSPDDDPQQPCFDDPHPVDWDDDPNRTDGDGPRD

Sequence (498 aa):
MKDKDQKLIIVNINKGGLRMEGQLIQKVTVDKAQYHPGEWVKIEIFLKEGISNNITNDNLKVEINDLDYRFYNTEIRLIELKQDLTSSVVLFWQIPIEMHFEGFGLDIKYYKNKQLMDSYSTGFDVVEKWFQAPRYGFLSEFNPDKKEKDIYQRLEIMKNFHLNIVQFYDWMYRHHQLLPLQEEYKDIFNRPLSLRVVKRQIEVCKDNGMLPIAYGAMYGAEKDFVLEHLDWIAATRDGVTRNSLCNDNPSEYIQIMNIADDCPWREHIVDQYRQAIKKLGFEGIHIDQYGFPKTYYSLVNCKRKLKDMEAEFGRFIEYTRKELGEETALIFNAVNNWPVEVVAFEPQDVVYIEVWPPNDTFYHLRQLILEAKKLANYKKQIILAAYISSLNKKKKISQEAGERAARLTAASIFANGGFHLVLGEGATILTDGYYPEFRQLTTEFSRVMQNYYDLITRYSKYLFSQDLRDKSAVLTGGTNDEIKLSINGEKMNFGPNG

Secondary structure (DSSP, 8-state):
--------------------TT-SEEEEEES-SSB-TTPEEEEEEEEPTTGGGG-SSEEEEEEEEETTEEEEEEEEEGGGGTTT-SSEEEEEEEPPTT-SEEEEEEEEEEEETTEEEEEEEEEEEEESSGGGS--EEEE----TT--HHHHHHHHHHHHHTT--EEEETT-SS-SS--S-SSSEEE-TT--EEEHHHHHHHHHHHHHTT-EEEEEEESSEE-HHHHHH-GGGB-B-TTSSSB-EE-TT-TTS-EEEB--STT-HHHHHHHHHHHHHHHHH---EEEEE--S--SEEEE-GGG--EEEEHHHHHHHHHHHHHHHH-TTSEEEEE-GGGTTHHHHSSSS-SEEEEE--TT--SHHHHHHHHHHHHHHTTT-S-EEEE---GGG-TTS---HHHHHHHHHHHHHHHHHTT-EE--EETTTEEE-SSSTT-EEEPPHHHHHHHHHHHHHHHHTHHHHH-TT----HHHHSSTT--SS-EEETTEEE---TT-